Protein 1O98 (pdb70)

B-factor: mean 15.1, std 7.68, range [4.5, 54.72]

Structure (mmCIF, N/CA/C/O backbone):
data_1O98
#
_entry.id   1O98
#
_cell.length_a   58.515
_cell.length_b   205.787
_cell.length_c   125.018
_cell.angle_alpha   90.00
_cell.angle_beta   90.00
_cell.angle_gamma   90.00
#
_symmetry.space_group_name_H-M   'C 2 2 21'
#
loop_
_entity.id
_entity.type
_entity.pdbx_description
1 polymer '2,3-BISPHOSPHOGLYCERATE-INDEPENDENT PHOSPHOGLYCERATE MUTASE'
2 non-polymer 'MANGANESE (II) ION'
3 non-polymer '2-PHOSPHOGLYCERIC ACID'
4 non-polymer 'SULFATE ION'
5 water water
#
loop_
_atom_site.group_PDB
_atom_site.id
_atom_site.type_symbol
_atom_site.label_atom_id
_atom_site.label_alt_id
_atom_site.label_comp_id
_atom_site.label_asym_id
_atom_site.label_entity_id
_atom_site.label_seq_id
_atom_site.pdbx_PDB_ins_code
_atom_site.Cartn_x
_atom_site.Cartn_y
_atom_site.Cartn_z
_atom_site.occupancy
_atom_site.B_iso_or_equiv
_atom_site.auth_seq_id
_atom_site.auth_comp_id
_atom_site.auth_asym_id
_atom_site.auth_atom_id
_atom_site.pdbx_PDB_model_num
ATOM 1 N N . SER A 1 2 ? 23.410 41.993 -4.515 1.00 38.10 2 SER A N 1
ATOM 2 C CA . SER A 1 2 ? 22.013 42.500 -4.617 1.00 38.19 2 SER A CA 1
ATOM 3 C C . SER A 1 2 ? 21.977 43.853 -5.325 1.00 37.17 2 SER A C 1
ATOM 4 O O . SER A 1 2 ? 22.612 44.039 -6.364 1.00 37.91 2 SER A O 1
ATOM 7 N N . LYS A 1 3 ? 21.240 44.798 -4.751 1.00 36.01 3 LYS A N 1
ATOM 8 C CA . LYS A 1 3 ? 21.109 46.130 -5.329 1.00 33.75 3 LYS A CA 1
ATOM 9 C C . LYS A 1 3 ? 22.363 46.985 -5.172 1.00 32.71 3 LYS A C 1
ATOM 10 O O . LYS A 1 3 ? 23.100 46.862 -4.192 1.00 34.16 3 LYS A O 1
ATOM 16 N N . LYS A 1 4 ? 22.594 47.846 -6.158 1.00 28.77 4 LYS A N 1
ATOM 17 C CA . LYS A 1 4 ? 23.724 48.771 -6.155 1.00 24.80 4 LYS A CA 1
ATOM 18 C C . LYS A 1 4 ? 23.037 50.122 -6.007 1.00 19.87 4 LYS A C 1
ATOM 19 O O . LYS A 1 4 ? 22.773 50.810 -6.992 1.00 22.11 4 LYS A O 1
ATOM 25 N N . PRO A 1 5 ? 22.740 50.516 -4.762 1.00 18.18 5 PRO A N 1
ATOM 26 C CA . PRO A 1 5 ? 22.063 51.779 -4.470 1.00 16.13 5 PRO A CA 1
ATOM 27 C C . PRO A 1 5 ? 22.759 53.069 -4.867 1.00 14.71 5 PRO A C 1
ATOM 28 O O . PRO A 1 5 ? 23.986 53.170 -4.857 1.00 14.14 5 PRO A O 1
ATOM 32 N N . VAL A 1 6 ? 21.947 54.052 -5.238 1.00 12.71 6 VAL A N 1
ATOM 33 C CA . VAL A 1 6 ? 22.445 55.374 -5.568 1.00 12.75 6 VAL A CA 1
ATOM 34 C C . VAL A 1 6 ? 21.909 56.201 -4.410 1.00 11.85 6 VAL A C 1
ATOM 35 O O . VAL A 1 6 ? 20.697 56.255 -4.181 1.00 12.44 6 VAL A O 1
ATOM 39 N N . ALA A 1 7 ? 22.816 56.812 -3.660 1.00 11.86 7 ALA A N 1
ATOM 40 C CA . ALA A 1 7 ? 22.431 57.601 -2.504 1.00 11.10 7 ALA A CA 1
ATOM 41 C C . ALA A 1 7 ? 22.718 59.074 -2.691 1.00 11.97 7 ALA A C 1
ATOM 42 O O . ALA A 1 7 ? 23.843 59.461 -3.012 1.00 13.34 7 ALA A O 1
ATOM 44 N N . LEU A 1 8 ? 21.684 59.887 -2.503 1.00 10.86 8 LEU A N 1
ATOM 45 C CA . LEU A 1 8 ? 21.803 61.333 -2.593 1.00 10.06 8 LEU A CA 1
ATOM 46 C C . LEU A 1 8 ? 21.980 61.763 -1.137 1.00 9.48 8 LEU A C 1
ATOM 47 O O . LEU A 1 8 ? 21.093 61.554 -0.303 1.00 9.94 8 LEU A O 1
ATOM 52 N N . ILE A 1 9 ? 23.139 62.339 -0.834 1.00 8.89 9 ILE A N 1
ATOM 53 C CA . ILE A 1 9 ? 23.469 62.761 0.523 1.00 8.80 9 ILE A CA 1
ATOM 54 C C . ILE A 1 9 ? 23.582 64.273 0.608 1.00 8.97 9 ILE A C 1
ATOM 55 O O . ILE A 1 9 ? 24.461 64.878 -0.007 1.00 10.53 9 ILE A O 1
ATOM 60 N N . ILE A 1 10 ? 22.687 64.871 1.386 1.00 8.35 10 ILE A N 1
ATOM 61 C CA . ILE A 1 10 ? 22.639 66.312 1.554 1.00 7.99 10 ILE A CA 1
ATOM 62 C C . ILE A 1 10 ? 23.236 66.748 2.883 1.00 8.25 10 ILE A C 1
ATOM 63 O O . ILE A 1 10 ? 22.730 66.396 3.950 1.00 8.74 10 ILE A O 1
ATOM 68 N N . LEU A 1 11 ? 24.333 67.497 2.807 1.00 7.51 11 LEU A N 1
ATOM 69 C CA . LEU A 1 11 ? 24.997 68.026 3.994 1.00 8.54 11 LEU A CA 1
ATOM 70 C C . LEU A 1 11 ? 24.347 69.392 4.148 1.00 8.01 11 LEU A C 1
ATOM 71 O O . LEU A 1 11 ? 24.748 70.365 3.512 1.00 8.99 11 LEU A O 1
ATOM 76 N N . ASP A 1 12 ? 23.321 69.453 4.985 1.00 8.41 12 ASP A N 1
ATOM 77 C CA . ASP A 1 12 ? 22.585 70.691 5.144 1.00 7.93 12 ASP A CA 1
ATOM 78 C C . ASP A 1 12 ? 23.407 71.872 5.640 1.00 7.12 12 ASP A C 1
ATOM 79 O O . ASP A 1 12 ? 24.069 71.787 6.674 1.00 7.35 12 ASP A O 1
ATOM 84 N N . GLY A 1 13 ? 23.358 72.968 4.883 1.00 8.51 13 GLY A N 1
ATOM 85 C CA . GLY A 1 13 ? 24.068 74.183 5.256 1.00 8.08 13 GLY A CA 1
ATOM 86 C C . GLY A 1 13 ? 25.575 74.134 5.104 1.00 8.85 13 GLY A C 1
ATOM 87 O O . GLY A 1 13 ? 26.291 74.870 5.780 1.00 10.62 13 GLY A O 1
ATOM 88 N N . PHE A 1 14 ? 26.047 73.285 4.197 1.00 8.87 14 PHE A N 1
ATOM 89 C CA . PHE A 1 14 ? 27.473 73.090 3.939 1.00 9.12 14 PHE A CA 1
ATOM 90 C C . PHE A 1 14 ? 27.810 73.658 2.555 1.00 10.07 14 PHE A C 1
ATOM 91 O O . PHE A 1 14 ? 27.459 73.064 1.537 1.00 11.72 14 PHE A O 1
ATOM 99 N N . ALA A 1 15 ? 28.475 74.812 2.517 1.00 9.60 15 ALA A N 1
ATOM 100 C CA . ALA A 1 15 ? 28.839 75.432 1.243 1.00 8.89 15 ALA A CA 1
ATOM 101 C C . ALA A 1 15 ? 30.338 75.726 1.166 1.00 9.64 15 ALA A C 1
ATOM 102 O O . ALA A 1 15 ? 31.039 75.676 2.175 1.00 10.14 15 ALA A O 1
ATOM 104 N N A LEU A 1 16 ? 30.818 76.027 -0.039 0.50 11.69 16 LEU A N 1
ATOM 105 N N B LEU A 1 16 ? 30.811 76.041 -0.036 0.50 10.82 16 LEU A N 1
ATOM 106 C CA A LEU A 1 16 ? 32.232 76.324 -0.259 0.50 12.25 16 LEU A CA 1
ATOM 107 C CA B LEU A 1 16 ? 32.224 76.327 -0.259 0.50 10.74 16 LEU A CA 1
ATOM 108 C C A LEU A 1 16 ? 32.509 77.821 -0.291 0.50 11.64 16 LEU A C 1
ATOM 109 C C B LEU A 1 16 ? 32.509 77.823 -0.292 0.50 10.86 16 LEU A C 1
ATOM 110 O O A LEU A 1 16 ? 31.937 78.555 -1.096 0.50 12.66 16 LEU A O 1
ATOM 111 O O B LEU A 1 16 ? 31.942 78.557 -1.101 0.50 12.18 16 LEU A O 1
ATOM 120 N N . ARG A 1 17 ? 33.405 78.259 0.588 1.00 11.64 17 ARG A N 1
ATOM 121 C CA . ARG A 1 17 ? 33.774 79.665 0.704 1.00 12.28 17 ARG A CA 1
ATOM 122 C C . ARG A 1 17 ? 35.295 79.770 0.869 1.00 11.90 17 ARG A C 1
ATOM 123 O O . ARG A 1 17 ? 35.868 79.132 1.747 1.00 12.89 17 ARG A O 1
ATOM 131 N N . ASP A 1 18 ? 35.943 80.577 0.031 1.00 15.01 18 ASP A N 1
ATOM 132 C CA . ASP A 1 18 ? 37.395 80.729 0.108 1.00 15.15 18 ASP A CA 1
ATOM 133 C C . ASP A 1 18 ? 37.866 81.344 1.423 1.00 14.76 18 ASP A C 1
ATOM 134 O O . ASP A 1 18 ? 38.853 80.892 2.005 1.00 15.58 18 ASP A O 1
ATOM 139 N N . GLU A 1 19 ? 37.168 82.377 1.887 1.00 14.04 19 GLU A N 1
ATOM 140 C CA . GLU A 1 19 ? 37.524 83.025 3.147 1.00 14.23 19 GLU A CA 1
ATOM 141 C C . GLU A 1 19 ? 37.362 82.021 4.289 1.00 14.67 19 GLU A C 1
ATOM 142 O O . GLU A 1 19 ? 36.320 81.374 4.406 1.00 13.52 19 GLU A O 1
ATOM 148 N N . THR A 1 20 ? 38.387 81.889 5.127 1.00 12.91 20 THR A N 1
ATOM 149 C CA . THR A 1 20 ? 38.336 80.939 6.235 1.00 12.50 20 THR A CA 1
ATOM 150 C C . THR A 1 20 ? 37.912 81.527 7.579 1.00 12.43 20 THR A C 1
ATOM 151 O O . THR A 1 20 ? 37.621 80.782 8.515 1.00 11.64 20 THR A O 1
ATOM 155 N N . TYR A 1 21 ? 37.879 82.852 7.688 1.00 10.76 21 TYR A N 1
ATOM 156 C CA . TYR A 1 21 ? 37.480 83.469 8.948 1.00 11.16 21 TYR A CA 1
ATOM 157 C C . TYR A 1 21 ? 36.018 83.147 9.243 1.00 11.57 21 TYR A C 1
ATOM 158 O O . TYR A 1 21 ? 35.137 83.428 8.429 1.00 12.17 21 TYR A O 1
ATOM 167 N N . GLY A 1 22 ? 35.776 82.553 10.408 1.00 10.31 22 GLY A N 1
ATOM 168 C CA . GLY A 1 22 ? 34.422 82.188 10.794 1.00 11.24 22 GLY A CA 1
ATOM 169 C C . GLY A 1 22 ? 33.838 81.087 9.926 1.00 11.45 22 GLY A C 1
ATOM 170 O O . GLY A 1 22 ? 32.627 80.856 9.936 1.00 10.73 22 GLY A O 1
ATOM 171 N N . ASN A 1 23 ? 34.701 80.397 9.185 1.00 11.04 23 ASN A N 1
ATOM 172 C CA . ASN A 1 23 ? 34.277 79.322 8.289 1.00 9.93 23 ASN A CA 1
ATOM 173 C C . ASN A 1 23 ? 34.472 77.954 8.946 1.00 10.38 23 ASN A C 1
ATOM 174 O O . ASN A 1 23 ? 35.568 77.388 8.912 1.00 10.17 23 ASN A O 1
ATOM 179 N N . ALA A 1 24 ? 33.406 77.422 9.537 1.00 8.71 24 ALA A N 1
ATOM 180 C CA . ALA A 1 24 ? 33.473 76.127 10.207 1.00 9.44 24 ALA A CA 1
ATOM 181 C C . ALA A 1 24 ? 33.705 74.981 9.229 1.00 9.81 24 ALA A C 1
ATOM 182 O O . ALA A 1 24 ? 34.292 73.963 9.591 1.00 10.73 24 ALA A O 1
ATOM 184 N N . VAL A 1 25 ? 33.238 75.139 7.995 1.00 9.73 25 VAL A N 1
ATOM 185 C CA . VAL A 1 25 ? 33.424 74.104 6.983 1.00 10.09 25 VAL A CA 1
ATOM 186 C C . VAL A 1 25 ? 34.908 73.955 6.667 1.00 12.43 25 VAL A C 1
ATOM 187 O O . VAL A 1 25 ? 35.451 72.849 6.681 1.00 12.64 25 VAL A O 1
ATOM 191 N N . ALA A 1 26 ? 35.563 75.080 6.400 1.00 10.72 26 ALA A N 1
ATOM 192 C CA . ALA A 1 26 ? 36.983 75.080 6.068 1.00 10.83 26 ALA A CA 1
ATOM 193 C C . ALA A 1 26 ? 37.881 74.677 7.234 1.00 13.29 26 ALA A C 1
ATOM 194 O O . ALA A 1 26 ? 38.853 73.943 7.050 1.00 14.26 26 ALA A O 1
ATOM 196 N N . GLN A 1 27 ? 37.553 75.146 8.433 1.00 12.03 27 GLN A N 1
ATOM 197 C CA . GLN A 1 27 ? 38.362 74.857 9.611 1.00 13.22 27 GLN A CA 1
ATOM 198 C C . GLN A 1 27 ? 38.211 73.451 10.181 1.00 13.10 27 GLN A C 1
ATOM 199 O O . GLN A 1 27 ? 39.097 72.955 10.875 1.00 14.27 27 GLN A O 1
ATOM 205 N N . ALA A 1 28 ? 37.094 72.801 9.887 1.00 11.96 28 ALA A N 1
ATOM 206 C CA . ALA A 1 28 ? 36.870 71.457 10.392 1.00 12.17 28 ALA A CA 1
ATOM 207 C C . ALA A 1 28 ? 37.766 70.432 9.707 1.00 12.86 28 ALA A C 1
ATOM 208 O O . ALA A 1 28 ? 38.112 70.573 8.534 1.00 12.47 28 ALA A O 1
ATOM 210 N N A ASN A 1 29 ? 38.151 69.405 10.456 0.50 13.39 29 ASN A N 1
ATOM 211 N N B ASN A 1 29 ? 38.147 69.403 10.455 0.50 13.44 29 ASN A N 1
ATOM 212 C CA A ASN A 1 29 ? 38.971 68.331 9.914 0.50 14.35 29 ASN A CA 1
ATOM 213 C CA B ASN A 1 29 ? 38.969 68.336 9.911 0.50 14.64 29 ASN A CA 1
ATOM 214 C C A ASN A 1 29 ? 37.988 67.387 9.226 0.50 13.47 29 ASN A C 1
ATOM 215 C C B ASN A 1 29 ? 37.989 67.388 9.227 0.50 13.58 29 ASN A C 1
ATOM 216 O O A ASN A 1 29 ? 37.198 66.718 9.890 0.50 14.53 29 ASN A O 1
ATOM 217 O O B ASN A 1 29 ? 37.204 66.715 9.894 0.50 14.84 29 ASN A O 1
ATOM 226 N N . LYS A 1 30 ? 38.028 67.355 7.898 1.00 11.91 30 LYS A N 1
ATOM 227 C CA . LYS A 1 30 ? 37.116 66.513 7.118 1.00 13.56 30 LYS A CA 1
ATOM 228 C C . LYS A 1 30 ? 37.855 65.523 6.225 1.00 12.22 30 LYS A C 1
ATOM 229 O O . LYS A 1 30 ? 37.784 65.610 4.999 1.00 13.84 30 LYS A O 1
ATOM 235 N N . PRO A 1 31 ? 38.556 64.556 6.829 1.00 13.28 31 PRO A N 1
ATOM 236 C CA . PRO A 1 31 ? 39.303 63.563 6.053 1.00 13.92 31 PRO A CA 1
ATOM 237 C C . PRO A 1 31 ? 38.483 62.786 5.026 1.00 13.41 31 PRO A C 1
ATOM 238 O O . PRO A 1 31 ? 38.960 62.517 3.925 1.00 15.00 31 PRO A O 1
ATOM 242 N N . ASN A 1 32 ? 37.250 62.437 5.374 1.00 12.81 32 ASN A N 1
ATOM 243 C CA . ASN A 1 32 ? 36.407 61.682 4.454 1.00 13.68 32 ASN A CA 1
ATOM 244 C C . ASN A 1 32 ? 35.941 62.537 3.282 1.00 12.82 32 ASN A C 1
ATOM 245 O O . ASN A 1 32 ? 36.122 62.165 2.124 1.00 13.67 32 ASN A O 1
ATOM 250 N N . PHE A 1 33 ? 35.344 63.686 3.575 1.00 12.21 33 PHE A N 1
ATOM 251 C CA . PHE A 1 33 ? 34.891 64.570 2.512 1.00 11.94 33 PHE A CA 1
ATOM 252 C C . PHE A 1 33 ? 36.071 64.935 1.611 1.00 11.83 33 PHE A C 1
ATOM 253 O O . PHE A 1 33 ? 35.957 64.929 0.386 1.00 12.46 33 PHE A O 1
ATOM 261 N N . ASP A 1 34 ? 37.207 65.256 2.224 1.00 13.37 34 ASP A N 1
ATOM 262 C CA . ASP A 1 34 ? 38.387 65.643 1.459 1.00 13.96 34 ASP A CA 1
ATOM 263 C C . ASP A 1 34 ? 38.885 64.566 0.504 1.00 14.48 34 ASP A C 1
ATOM 264 O O . ASP A 1 34 ? 39.230 64.861 -0.639 1.00 15.59 34 ASP A O 1
ATOM 269 N N A ARG A 1 35 ? 38.925 63.321 0.963 0.50 15.55 35 ARG A N 1
ATOM 270 N N B ARG A 1 35 ? 38.917 63.320 0.964 0.50 15.56 35 ARG A N 1
ATOM 271 C CA A ARG A 1 35 ? 39.398 62.248 0.101 0.50 16.30 35 ARG A CA 1
ATOM 272 C CA B ARG A 1 35 ? 39.395 62.240 0.114 0.50 16.74 35 ARG A CA 1
ATOM 273 C C A ARG A 1 35 ? 38.423 61.973 -1.041 0.50 15.57 35 ARG A C 1
ATOM 274 C C B ARG A 1 35 ? 38.425 61.948 -1.030 0.50 16.37 35 ARG A C 1
ATOM 275 O O A ARG A 1 35 ? 38.841 61.700 -2.165 0.50 15.11 35 ARG A O 1
ATOM 276 O O B ARG A 1 35 ? 38.849 61.632 -2.141 0.50 18.07 35 ARG A O 1
ATOM 291 N N . TYR A 1 36 ? 37.125 62.056 -0.766 1.00 15.43 36 TYR A N 1
ATOM 292 C CA . TYR A 1 36 ? 36.134 61.811 -1.812 1.00 14.12 36 TYR A CA 1
ATOM 293 C C . TYR A 1 36 ? 36.242 62.911 -2.862 1.00 14.08 36 TYR A C 1
ATOM 294 O O . TYR A 1 36 ? 36.132 62.661 -4.063 1.00 13.89 36 TYR A O 1
ATOM 303 N N . TRP A 1 37 ? 36.465 64.137 -2.399 1.00 12.89 37 TRP A N 1
ATOM 304 C CA . TRP A 1 37 ? 36.597 65.283 -3.288 1.00 13.86 37 TRP A CA 1
ATOM 305 C C . TRP A 1 37 ? 37.832 65.147 -4.178 1.00 15.53 37 TRP A C 1
ATOM 306 O O . TRP A 1 37 ? 37.788 65.453 -5.369 1.00 15.60 37 TRP A O 1
ATOM 317 N N . ASN A 1 38 ? 38.930 64.679 -3.596 1.00 16.19 38 ASN A N 1
ATOM 318 C CA . ASN A 1 38 ? 40.171 64.530 -4.346 1.00 18.87 38 ASN A CA 1
ATOM 319 C C . ASN A 1 38 ? 40.205 63.315 -5.264 1.00 19.98 38 ASN A C 1
ATOM 3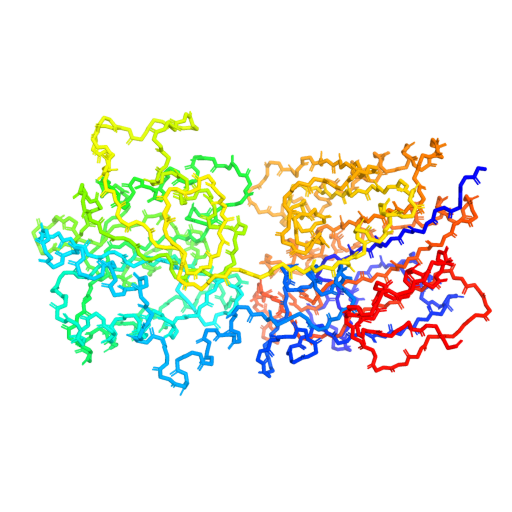20 O O . ASN A 1 38 ? 40.820 63.355 -6.329 1.00 21.06 38 ASN A O 1
ATOM 325 N N . GLU A 1 39 ? 39.538 62.240 -4.859 1.00 18.91 39 GLU A N 1
ATOM 326 C CA . GLU A 1 39 ? 39.544 61.012 -5.641 1.00 20.62 39 GLU A CA 1
ATOM 327 C C . GLU A 1 39 ? 38.411 60.829 -6.646 1.00 20.55 39 GLU A C 1
ATOM 328 O O . GLU A 1 39 ? 38.547 60.052 -7.591 1.00 21.27 39 GLU A O 1
ATOM 334 N N . TYR A 1 40 ? 37.305 61.542 -6.457 1.00 18.84 40 TYR A N 1
ATOM 335 C CA . TYR A 1 40 ? 36.161 61.418 -7.360 1.00 16.64 40 TYR A CA 1
ATOM 336 C C . TYR A 1 40 ? 35.795 62.709 -8.082 1.00 15.64 40 TYR A C 1
ATOM 337 O O . TYR A 1 40 ? 36.155 63.803 -7.644 1.00 15.97 40 TYR A O 1
ATOM 346 N N . PRO A 1 41 ? 35.073 62.592 -9.211 1.00 14.66 41 PRO A N 1
ATOM 347 C CA . PRO A 1 41 ? 34.649 63.751 -10.002 1.00 15.50 41 PRO A CA 1
ATOM 348 C C . PRO A 1 41 ? 33.823 64.695 -9.137 1.00 15.31 41 PRO A C 1
ATOM 349 O O . PRO A 1 41 ? 32.967 64.253 -8.368 1.00 15.22 41 PRO A O 1
ATOM 353 N N . HIS A 1 42 ? 34.075 65.991 -9.267 1.00 15.43 42 HIS A N 1
ATOM 354 C CA . HIS A 1 42 ? 33.348 66.969 -8.473 1.00 14.75 42 HIS A CA 1
ATOM 355 C C . HIS A 1 42 ? 33.134 68.275 -9.215 1.00 16.47 42 HIS A C 1
ATOM 356 O O . HIS A 1 42 ? 33.689 68.494 -10.292 1.00 15.52 42 HIS A O 1
ATOM 363 N N . THR A 1 43 ? 32.314 69.137 -8.622 1.00 13.03 43 THR A N 1
ATOM 364 C CA . THR A 1 43 ? 32.018 70.452 -9.170 1.00 13.82 43 THR A CA 1
ATOM 365 C C . THR A 1 43 ? 31.245 71.201 -8.092 1.00 12.60 43 THR A C 1
ATOM 366 O O . THR A 1 43 ? 31.171 70.742 -6.952 1.00 11.65 43 THR A O 1
ATOM 370 N N . THR A 1 44 ? 30.704 72.362 -8.438 1.00 13.12 44 THR A N 1
ATOM 371 C CA . THR A 1 44 ? 29.915 73.140 -7.488 1.00 13.93 44 THR A CA 1
ATOM 372 C C . THR A 1 44 ? 28.639 73.578 -8.186 1.00 13.59 44 THR A C 1
ATOM 373 O O . THR A 1 44 ? 28.590 73.662 -9.414 1.00 13.78 44 THR A O 1
ATOM 377 N N . LEU A 1 45 ? 27.604 73.857 -7.403 1.00 11.62 45 LEU A N 1
ATOM 378 C CA . LEU A 1 45 ? 26.327 74.274 -7.961 1.00 10.85 45 LEU A CA 1
ATOM 379 C C . LEU A 1 45 ? 25.841 75.566 -7.338 1.00 11.16 45 LEU A C 1
ATOM 380 O O . LEU A 1 45 ? 26.135 75.858 -6.177 1.00 12.15 45 LEU A O 1
ATOM 385 N N . LYS A 1 46 ? 25.093 76.337 -8.118 1.00 11.92 46 LYS A N 1
ATOM 386 C CA . LYS A 1 46 ? 24.509 77.572 -7.620 1.00 13.15 46 LYS A CA 1
ATOM 387 C C . LYS A 1 46 ? 23.259 77.147 -6.854 1.00 12.71 46 LYS A C 1
ATOM 388 O O . LYS A 1 46 ? 22.480 76.324 -7.337 1.00 13.09 46 LYS A O 1
ATOM 394 N N . ALA A 1 47 ? 23.073 77.700 -5.661 1.00 12.44 47 ALA A N 1
ATOM 395 C CA . ALA A 1 47 ? 21.926 77.351 -4.832 1.00 11.61 47 ALA A CA 1
ATOM 396 C C . ALA A 1 47 ? 21.185 78.582 -4.325 1.00 12.02 47 ALA A C 1
ATOM 397 O O . ALA A 1 47 ? 20.429 78.501 -3.355 1.00 12.88 47 ALA A O 1
ATOM 399 N N A CYS A 1 48 ? 21.408 79.719 -4.978 0.50 10.93 48 CYS A N 1
ATOM 400 N N B CYS A 1 48 ? 21.388 79.713 -4.993 0.50 12.35 48 CYS A N 1
ATOM 401 C CA A CYS A 1 48 ? 20.771 80.972 -4.582 0.50 10.94 48 CYS A CA 1
ATOM 402 C CA B CYS A 1 48 ? 20.740 80.955 -4.591 0.50 13.79 48 CYS A CA 1
ATOM 403 C C A CYS A 1 48 ? 20.207 81.727 -5.781 0.50 10.87 48 CYS A C 1
ATOM 404 C C B CYS A 1 48 ? 20.147 81.689 -5.785 0.50 12.51 48 CYS A C 1
ATOM 405 O O A CYS A 1 48 ? 20.458 81.368 -6.932 0.50 9.87 48 CYS A O 1
ATOM 406 O O B CYS A 1 48 ? 20.316 81.278 -6.933 0.50 12.42 48 CYS A O 1
ATOM 411 N N . GLY A 1 49 ? 19.445 82.779 -5.495 1.00 10.87 49 GLY A N 1
ATOM 412 C CA . GLY A 1 49 ? 18.864 83.598 -6.543 1.00 10.69 49 GLY A CA 1
ATOM 413 C C . GLY A 1 49 ? 18.034 82.940 -7.621 1.00 11.62 49 GLY A C 1
ATOM 414 O O . GLY A 1 49 ? 17.331 81.963 -7.381 1.00 9.88 49 GLY A O 1
ATOM 415 N N . GLU A 1 50 ? 18.118 83.492 -8.827 1.00 12.28 50 GLU A N 1
ATOM 416 C CA . GLU A 1 50 ? 17.339 82.981 -9.945 1.00 12.70 50 GLU A CA 1
ATOM 417 C C . GLU A 1 50 ? 17.605 81.514 -10.257 1.00 11.91 50 GLU A C 1
ATOM 418 O O . GLU A 1 50 ? 16.731 80.827 -10.784 1.00 13.66 50 GLU A O 1
ATOM 424 N N . ALA A 1 51 ? 18.798 81.031 -9.920 1.00 11.42 51 ALA A N 1
ATOM 425 C CA . ALA A 1 51 ? 19.158 79.639 -10.179 1.00 12.48 51 ALA A CA 1
ATOM 426 C C . ALA A 1 51 ? 18.230 78.661 -9.461 1.00 12.34 51 ALA A C 1
ATOM 427 O O . ALA A 1 51 ? 18.110 77.504 -9.863 1.00 11.97 51 ALA A O 1
ATOM 429 N N . VAL A 1 52 ? 17.579 79.127 -8.399 1.00 9.54 52 VAL A N 1
ATOM 430 C CA . VAL A 1 52 ? 16.663 78.280 -7.644 1.00 8.85 52 VAL A CA 1
ATOM 431 C C . VAL A 1 52 ? 15.257 78.872 -7.527 1.00 8.72 52 VAL A C 1
ATOM 432 O O . VAL A 1 52 ? 14.489 78.505 -6.639 1.00 8.81 52 VAL A O 1
ATOM 436 N N . GLY A 1 53 ? 14.928 79.791 -8.432 1.00 8.53 53 GLY A N 1
ATOM 437 C CA . GLY A 1 53 ? 13.600 80.381 -8.447 1.00 8.61 53 GLY A CA 1
ATOM 438 C C . GLY A 1 53 ? 13.350 81.531 -7.495 1.00 8.28 53 GLY A C 1
ATOM 439 O O . GLY A 1 53 ? 12.200 81.899 -7.270 1.00 9.07 53 GLY A O 1
ATOM 440 N N . LEU A 1 54 ? 14.421 82.093 -6.946 1.00 7.70 54 LEU A N 1
ATOM 441 C CA . LEU A 1 54 ? 14.342 83.207 -6.003 1.00 9.13 54 LEU A CA 1
ATOM 442 C C . LEU A 1 54 ? 14.735 84.533 -6.647 1.00 9.52 54 LEU A C 1
ATOM 443 O O . LEU A 1 54 ? 15.252 84.564 -7.766 1.00 10.78 54 LEU A O 1
ATOM 448 N N . PRO A 1 55 ? 14.487 85.652 -5.946 1.00 9.36 55 PRO A N 1
ATOM 449 C CA . PRO A 1 55 ? 14.858 86.952 -6.512 1.00 10.07 55 PRO A CA 1
ATOM 450 C C . PRO A 1 55 ? 16.378 87.037 -6.576 1.00 11.80 55 PRO A C 1
ATOM 451 O O . PRO A 1 55 ? 17.080 86.336 -5.843 1.00 10.65 55 PRO A O 1
ATOM 455 N N . GLU A 1 56 ? 16.889 87.897 -7.448 1.00 13.21 56 GLU A N 1
ATOM 456 C CA . GLU A 1 56 ? 18.330 88.072 -7.571 1.00 15.58 56 GLU A CA 1
ATOM 457 C C . GLU A 1 56 ? 18.920 88.410 -6.199 1.00 13.99 56 GLU A C 1
ATOM 458 O O . GLU A 1 56 ? 18.367 89.231 -5.466 1.00 15.14 56 GLU A O 1
ATOM 464 N N . GLY A 1 57 ? 20.026 87.756 -5.853 1.00 13.99 57 GLY A N 1
ATOM 465 C CA . GLY A 1 57 ? 20.693 88.019 -4.588 1.00 14.82 57 GLY A CA 1
ATOM 466 C C . GLY A 1 57 ? 20.170 87.334 -3.337 1.00 14.83 57 GLY A C 1
ATOM 467 O O . GLY A 1 57 ? 20.842 87.344 -2.305 1.00 15.13 57 GLY A O 1
ATOM 468 N N . GLN A 1 58 ? 18.987 86.734 -3.413 1.00 12.21 58 GLN A N 1
ATOM 469 C CA . GLN A 1 58 ? 18.397 86.071 -2.251 1.00 10.50 58 GLN A CA 1
ATOM 470 C C . GLN A 1 58 ? 19.044 84.726 -1.927 1.00 10.10 58 GLN A C 1
ATOM 471 O O . GLN A 1 58 ? 19.165 83.856 -2.792 1.00 9.83 58 GLN A O 1
ATOM 477 N N . MET A 1 59 ? 19.455 84.564 -0.673 1.00 8.30 59 MET A N 1
ATOM 478 C CA . MET A 1 59 ? 20.079 83.324 -0.220 1.00 8.77 59 MET A CA 1
ATOM 479 C C . MET A 1 59 ? 19.067 82.187 -0.254 1.00 9.68 59 MET A C 1
ATOM 480 O O . MET A 1 59 ? 17.860 82.412 -0.146 1.00 9.98 59 MET A O 1
ATOM 485 N N . GLY A 1 60 ? 19.569 80.967 -0.402 1.00 9.11 60 GLY A N 1
ATOM 486 C CA . GLY A 1 60 ? 18.694 79.811 -0.430 1.00 9.50 60 GLY A CA 1
ATOM 487 C C . GLY A 1 60 ? 18.378 79.337 0.976 1.00 8.88 60 GLY A C 1
ATOM 488 O O . GLY A 1 60 ? 18.746 79.982 1.962 1.00 8.25 60 GLY A O 1
ATOM 489 N N . ASN A 1 61 ? 17.688 78.206 1.068 1.00 7.35 61 ASN A N 1
ATOM 490 C CA . ASN A 1 61 ? 17.314 77.635 2.354 1.00 6.66 61 ASN A CA 1
ATOM 491 C C . ASN A 1 61 ? 16.863 76.192 2.139 1.00 7.19 61 ASN A C 1
ATOM 492 O O . ASN A 1 61 ? 16.849 75.710 1.003 1.00 9.61 61 ASN A O 1
ATOM 497 N N . SER A 1 62 ? 16.505 75.501 3.217 1.00 7.29 62 SER A N 1
ATOM 498 C CA . SER A 1 62 ? 16.102 74.101 3.108 1.00 7.54 62 SER A CA 1
ATOM 499 C C . SER A 1 62 ? 14.848 73.851 2.278 1.00 8.50 62 SER A C 1
ATOM 500 O O . SER A 1 62 ? 14.766 72.840 1.579 1.00 7.94 62 SER A O 1
ATOM 503 N N . GLU A 1 63 ? 13.863 74.743 2.354 1.00 8.38 63 GLU A N 1
ATOM 504 C CA . GLU A 1 63 ? 12.658 74.560 1.551 1.00 8.72 63 GLU A CA 1
ATOM 505 C C . GLU A 1 63 ? 13.004 74.706 0.073 1.00 8.63 63 GLU A C 1
ATOM 506 O O . GLU A 1 63 ? 12.756 73.807 -0.737 1.00 8.16 63 GLU A O 1
ATOM 512 N N . VAL A 1 64 ? 13.574 75.856 -0.271 1.00 7.87 64 VAL A N 1
ATOM 513 C CA . VAL A 1 64 ? 13.950 76.151 -1.646 1.00 7.72 64 VAL A CA 1
ATOM 514 C C . VAL A 1 64 ? 14.910 75.095 -2.180 1.00 8.55 64 VAL A C 1
ATOM 515 O O . VAL A 1 64 ? 14.729 74.570 -3.281 1.00 8.98 64 VAL A O 1
ATOM 519 N N . GLY A 1 65 ? 15.921 74.778 -1.381 1.00 7.28 65 GLY A N 1
ATOM 520 C CA . GLY A 1 65 ? 16.908 73.796 -1.788 1.00 7.59 65 GLY A CA 1
ATOM 521 C C . GLY A 1 65 ? 16.362 72.404 -2.042 1.00 8.63 65 GLY A C 1
ATOM 522 O O . GLY A 1 65 ? 16.629 71.816 -3.091 1.00 8.50 65 GLY A O 1
ATOM 523 N N . HIS A 1 66 ? 15.604 71.857 -1.096 1.00 7.28 66 HIS A N 1
ATOM 524 C CA . HIS A 1 66 ? 15.078 70.515 -1.291 1.00 7.01 66 HIS A CA 1
ATOM 525 C C . HIS A 1 66 ? 14.036 70.451 -2.409 1.00 7.91 66 HIS A C 1
ATOM 526 O O . HIS A 1 66 ? 13.931 69.435 -3.100 1.00 8.54 66 HIS A O 1
ATOM 533 N N . LEU A 1 67 ? 13.280 71.529 -2.605 1.00 7.69 67 LEU A N 1
ATOM 534 C CA . LEU A 1 67 ? 12.297 71.557 -3.685 1.00 8.84 67 LEU A CA 1
ATOM 535 C C . LEU A 1 67 ? 13.019 71.463 -5.026 1.00 8.72 67 LEU A C 1
ATOM 536 O O . LEU A 1 67 ? 12.654 70.656 -5.882 1.00 9.54 67 LEU A O 1
ATOM 541 N N . ASN A 1 68 ? 14.046 72.291 -5.199 1.00 9.06 68 ASN A N 1
ATOM 542 C CA . ASN A 1 68 ? 14.816 72.314 -6.441 1.00 7.78 68 ASN A CA 1
ATOM 543 C C . ASN A 1 68 ? 15.574 71.015 -6.675 1.00 9.40 68 ASN A C 1
ATOM 544 O O . ASN A 1 68 ? 15.613 70.510 -7.797 1.00 11.90 68 ASN A O 1
ATOM 549 N N . ILE A 1 69 ? 16.175 70.475 -5.622 1.00 9.42 69 ILE A N 1
ATOM 550 C CA . ILE A 1 69 ? 16.920 69.227 -5.745 1.00 9.08 69 ILE A CA 1
ATOM 551 C C . ILE A 1 69 ? 16.001 68.088 -6.185 1.00 10.22 69 ILE A C 1
ATOM 552 O O . ILE A 1 69 ? 16.329 67.334 -7.102 1.00 10.23 69 ILE A O 1
ATOM 557 N N . GLY A 1 70 ? 14.843 67.970 -5.548 1.00 8.67 70 GLY A N 1
ATOM 558 C CA . GLY A 1 70 ? 13.937 66.898 -5.915 1.00 8.67 70 GLY A CA 1
ATOM 559 C C . GLY A 1 70 ? 13.238 67.083 -7.249 1.00 10.50 70 GLY A C 1
ATOM 560 O O . GLY A 1 70 ? 12.897 66.104 -7.915 1.00 11.12 70 GLY A O 1
ATOM 561 N N . ALA A 1 71 ? 13.046 68.331 -7.661 1.00 9.73 71 ALA A N 1
ATOM 562 C CA . ALA A 1 71 ? 12.330 68.624 -8.901 1.00 10.86 71 ALA A CA 1
ATOM 563 C C . ALA A 1 71 ? 13.093 68.484 -10.212 1.00 10.76 71 ALA A C 1
ATOM 564 O O . ALA A 1 71 ? 12.486 68.218 -11.250 1.00 10.89 71 ALA A O 1
ATOM 566 N N . GLY A 1 72 ? 14.407 68.670 -10.183 1.00 10.32 72 GLY A N 1
ATOM 567 C CA . GLY A 1 72 ? 15.176 68.561 -11.413 1.00 10.77 72 GLY A CA 1
ATOM 568 C C . GLY A 1 72 ? 14.830 69.664 -12.398 1.00 12.33 72 GLY A C 1
ATOM 569 O O . GLY A 1 72 ? 14.840 69.462 -13.616 1.00 12.58 72 GLY A O 1
ATOM 570 N N . ARG A 1 73 ? 14.518 70.842 -11.867 1.00 11.74 73 ARG A N 1
ATOM 571 C CA . ARG A 1 73 ? 14.167 71.999 -12.683 1.00 11.30 73 ARG A CA 1
ATOM 572 C C . ARG A 1 73 ? 14.222 73.208 -11.760 1.00 12.50 73 ARG A C 1
ATOM 573 O O . ARG A 1 73 ? 14.282 73.051 -10.540 1.00 11.84 73 ARG A O 1
ATOM 581 N N . ILE A 1 74 ? 14.215 74.408 -12.329 1.00 10.47 74 ILE A N 1
ATOM 582 C CA . ILE A 1 74 ? 14.216 75.606 -11.500 1.00 11.43 74 ILE A CA 1
ATOM 583 C C . ILE A 1 74 ? 12.781 75.756 -11.003 1.00 11.76 74 ILE A C 1
ATOM 584 O O . ILE A 1 74 ? 11.852 75.918 -11.795 1.00 12.54 74 ILE A O 1
ATOM 589 N N . VAL A 1 75 ? 12.603 75.672 -9.690 1.00 9.92 75 VAL A N 1
ATOM 590 C CA . VAL A 1 75 ? 11.281 75.784 -9.092 1.00 10.27 75 VAL A CA 1
ATOM 591 C C . VAL A 1 75 ? 11.003 77.225 -8.675 1.00 9.36 75 VAL A C 1
ATOM 592 O O . VAL A 1 75 ? 11.725 77.796 -7.857 1.00 11.36 75 VAL A O 1
ATOM 596 N N . TYR A 1 76 ? 9.958 77.801 -9.259 1.00 9.61 76 TYR A N 1
ATOM 597 C CA . TYR A 1 76 ? 9.545 79.175 -8.973 1.00 10.61 76 TYR A CA 1
ATOM 598 C C . TYR A 1 76 ? 9.119 79.238 -7.505 1.00 10.20 76 TYR A C 1
ATOM 599 O O . TYR A 1 76 ? 8.249 78.480 -7.077 1.00 11.18 76 TYR A O 1
ATOM 608 N N . GLN A 1 77 ? 9.726 80.146 -6.741 1.00 8.69 77 GLN A N 1
ATOM 609 C CA . GLN A 1 77 ? 9.442 80.267 -5.309 1.00 8.57 77 GLN A CA 1
ATOM 610 C C . GLN A 1 77 ? 8.401 81.312 -4.909 1.00 8.20 77 GLN A C 1
ATOM 611 O O . GLN A 1 77 ? 8.193 82.307 -5.603 1.00 8.63 77 GLN A O 1
ATOM 617 N N . SER A 1 78 ? 7.769 81.082 -3.761 1.00 7.86 78 SER A N 1
ATOM 618 C CA . SER A 1 78 ? 6.734 81.971 -3.245 1.00 7.61 78 SER A CA 1
ATOM 619 C C . SER A 1 78 ? 7.171 83.419 -3.060 1.00 7.36 78 SER A C 1
ATOM 620 O O . SER A 1 78 ? 6.412 84.335 -3.377 1.00 8.69 78 SER A O 1
ATOM 623 N N . LEU A 1 79 ? 8.376 83.633 -2.538 1.00 6.59 79 LEU A N 1
ATOM 624 C CA . LEU A 1 79 ? 8.856 85.000 -2.332 1.00 6.70 79 LEU A CA 1
ATOM 625 C C . LEU A 1 79 ? 8.821 85.771 -3.646 1.00 7.98 79 LEU A C 1
ATOM 626 O O . LEU A 1 79 ? 8.331 86.901 -3.707 1.00 7.69 79 LEU A O 1
ATOM 631 N N . THR A 1 80 ? 9.336 85.142 -4.697 1.00 7.95 80 THR A N 1
ATOM 632 C CA . THR A 1 80 ? 9.387 85.754 -6.020 1.00 8.27 80 THR A CA 1
ATOM 633 C C . THR A 1 80 ? 7.978 86.038 -6.537 1.00 8.58 80 THR A C 1
ATOM 634 O O . THR A 1 80 ? 7.678 87.140 -7.004 1.00 8.29 80 THR A O 1
ATOM 638 N N . ARG A 1 81 ? 7.119 85.032 -6.432 1.00 6.62 81 ARG A N 1
ATOM 639 C CA . ARG A 1 81 ? 5.737 85.112 -6.884 1.00 6.04 81 ARG A CA 1
ATOM 640 C C . ARG A 1 81 ? 4.966 86.256 -6.228 1.00 8.64 81 ARG A C 1
ATOM 641 O O . ARG A 1 81 ? 4.287 87.036 -6.902 1.00 8.17 81 ARG A O 1
ATOM 649 N N . ILE A 1 82 ? 5.069 86.349 -4.908 1.00 7.57 82 ILE A N 1
ATOM 650 C CA . ILE A 1 82 ? 4.364 87.383 -4.168 1.00 7.99 82 ILE A CA 1
ATOM 651 C C . ILE A 1 82 ? 4.969 88.762 -4.420 1.00 8.53 82 ILE A C 1
ATOM 652 O O . ILE A 1 82 ? 4.240 89.752 -4.504 1.00 9.44 82 ILE A O 1
ATOM 657 N N . ASN A 1 83 ? 6.292 88.832 -4.560 1.00 7.34 83 ASN A N 1
ATOM 658 C CA . ASN A 1 83 ? 6.937 90.113 -4.852 1.00 7.38 83 ASN A CA 1
ATOM 659 C C . ASN A 1 83 ? 6.397 90.619 -6.186 1.00 8.67 83 ASN A C 1
ATOM 660 O O . ASN A 1 83 ? 6.114 91.803 -6.338 1.00 8.24 83 ASN A O 1
ATOM 665 N N A ILE A 1 84 ? 6.263 89.715 -7.152 0.50 8.02 84 ILE A N 1
ATOM 666 N N B ILE A 1 84 ? 6.261 89.712 -7.149 0.50 8.43 84 ILE A N 1
ATOM 667 C CA A ILE A 1 84 ? 5.756 90.085 -8.469 0.50 8.97 84 ILE A CA 1
ATOM 668 C CA B ILE A 1 84 ? 5.753 90.076 -8.467 0.50 10.01 84 ILE A CA 1
ATOM 669 C C A ILE A 1 84 ? 4.297 90.535 -8.406 0.50 8.37 84 ILE A C 1
ATOM 670 C C B ILE A 1 84 ? 4.304 90.548 -8.389 0.50 9.02 84 ILE A C 1
ATOM 671 O O A ILE A 1 84 ? 3.899 91.460 -9.113 0.50 9.30 84 ILE A O 1
ATOM 672 O O B ILE A 1 84 ? 3.920 91.502 -9.065 0.50 9.62 84 ILE A O 1
ATOM 681 N N . ALA A 1 85 ? 3.503 89.886 -7.559 1.00 8.08 85 ALA A N 1
ATOM 682 C CA . ALA A 1 85 ? 2.100 90.260 -7.408 1.00 7.53 85 ALA A CA 1
ATOM 683 C C . ALA A 1 85 ? 2.012 91.706 -6.911 1.00 7.67 85 ALA A C 1
ATOM 684 O O . ALA A 1 85 ? 1.147 92.468 -7.338 1.00 8.13 85 ALA A O 1
ATOM 686 N N . ILE A 1 86 ? 2.912 92.083 -6.007 1.00 7.89 86 ILE A N 1
ATOM 687 C CA . ILE A 1 86 ? 2.922 93.447 -5.485 1.00 7.50 86 ILE A CA 1
ATOM 688 C C . ILE A 1 86 ? 3.396 94.400 -6.583 1.00 8.57 86 ILE A C 1
ATOM 689 O O . ILE A 1 86 ? 2.799 95.451 -6.812 1.00 8.61 86 ILE A O 1
ATOM 694 N N . ARG A 1 87 ? 4.461 94.010 -7.273 1.00 7.69 87 ARG A N 1
ATOM 695 C CA . ARG A 1 87 ? 5.025 94.822 -8.346 1.00 8.33 87 ARG A CA 1
ATOM 696 C C . ARG A 1 87 ? 4.020 95.095 -9.465 1.00 10.79 87 ARG A C 1
ATOM 697 O O . ARG A 1 87 ? 3.962 96.205 -10.004 1.00 11.76 87 ARG A O 1
ATOM 705 N N . GLU A 1 88 ? 3.224 94.084 -9.804 1.00 9.80 88 GLU A N 1
ATOM 706 C CA . GLU A 1 88 ? 2.249 94.187 -10.887 1.00 10.35 88 GLU A CA 1
ATOM 707 C C . GLU A 1 88 ? 0.850 94.660 -10.508 1.00 10.89 88 GLU A C 1
ATOM 708 O O . GLU A 1 88 ? -0.032 94.735 -11.366 1.00 13.14 88 GLU A O 1
ATOM 714 N N . GLY A 1 89 ? 0.640 94.974 -9.234 1.00 10.31 89 GLY A N 1
ATOM 715 C CA . GLY A 1 89 ? -0.663 95.446 -8.798 1.00 11.67 89 GLY A CA 1
ATOM 716 C C . GLY A 1 89 ? -1.744 94.387 -8.674 1.00 12.07 89 GLY A C 1
ATOM 717 O O . GLY A 1 89 ? -2.935 94.706 -8.738 1.00 12.89 89 GLY A O 1
ATOM 718 N N . GLU A 1 90 ? -1.343 93.132 -8.491 1.00 10.15 90 GLU A N 1
ATOM 719 C CA . GLU A 1 90 ? -2.301 92.038 -8.349 1.00 10.08 90 GLU A CA 1
ATOM 720 C C . GLU A 1 90 ? -2.530 91.676 -6.882 1.00 10.03 90 GLU A C 1
ATOM 721 O O . GLU A 1 90 ? -3.567 91.115 -6.521 1.00 10.35 90 GLU A O 1
ATOM 727 N N . PHE A 1 91 ? -1.557 92.001 -6.040 1.00 9.29 91 PHE A N 1
ATOM 728 C CA . PHE A 1 91 ? -1.645 91.708 -4.611 1.00 8.76 91 PHE A CA 1
ATOM 729 C C . PHE A 1 91 ? -2.929 92.275 -3.999 1.00 9.78 91 PHE A C 1
ATOM 730 O O . PHE A 1 91 ? -3.653 91.571 -3.295 1.00 10.24 91 PHE A O 1
ATOM 738 N N . ASP A 1 92 ? -3.223 93.540 -4.290 1.00 9.37 92 ASP A N 1
ATOM 739 C CA . ASP A 1 92 ? -4.418 94.195 -3.755 1.00 10.25 92 ASP A CA 1
ATOM 740 C C . ASP A 1 92 ? -5.738 93.676 -4.321 1.00 11.17 92 ASP A C 1
ATOM 741 O O . ASP A 1 92 ? -6.806 93.995 -3.798 1.00 12.80 92 ASP A O 1
ATOM 746 N N A ARG A 1 93 ? -5.662 92.890 -5.390 0.50 10.63 93 ARG A N 1
ATOM 747 N N B ARG A 1 93 ? -5.664 92.890 -5.390 0.50 10.49 93 ARG A N 1
ATOM 748 C CA A ARG A 1 93 ? -6.857 92.334 -6.013 0.50 12.07 93 ARG A CA 1
ATOM 749 C CA B ARG A 1 93 ? -6.863 92.337 -6.007 0.50 11.76 93 ARG A CA 1
ATOM 750 C C A ARG A 1 93 ? -7.095 90.897 -5.558 0.50 11.44 93 ARG A C 1
ATOM 751 C C B ARG A 1 93 ? -7.109 90.906 -5.539 0.50 11.25 93 ARG A C 1
ATOM 752 O O A ARG A 1 93 ? -8.047 90.250 -5.991 0.50 12.29 93 ARG A O 1
ATOM 753 O O B ARG A 1 93 ? -8.081 90.271 -5.945 0.50 11.86 93 ARG A O 1
ATOM 768 N N . ASN A 1 94 ? -6.229 90.403 -4.680 1.00 10.25 94 ASN A N 1
ATOM 769 C CA . ASN A 1 94 ? -6.354 89.041 -4.174 1.00 10.64 94 ASN A CA 1
ATOM 770 C C . ASN A 1 94 ? -7.720 88.821 -3.524 1.00 9.40 94 ASN A C 1
ATOM 771 O O . ASN A 1 94 ? -8.061 89.460 -2.528 1.00 10.31 94 ASN A O 1
ATOM 776 N N . GLU A 1 95 ? -8.494 87.900 -4.091 1.00 10.74 95 GLU A N 1
ATOM 777 C CA . GLU A 1 95 ? -9.833 87.624 -3.587 1.00 11.98 95 GLU A CA 1
ATOM 778 C C . GLU A 1 95 ? -9.878 87.142 -2.142 1.00 8.59 95 GLU A C 1
ATOM 779 O O . GLU A 1 95 ? -10.834 87.420 -1.428 1.00 10.15 95 GLU A O 1
ATOM 785 N N . THR A 1 96 ? -8.842 86.434 -1.708 1.00 8.83 96 THR A N 1
ATOM 786 C CA . THR A 1 96 ? -8.805 85.931 -0.340 1.00 8.53 96 THR A CA 1
ATOM 787 C C . THR A 1 96 ? -8.535 87.059 0.661 1.00 8.44 96 THR A C 1
ATOM 788 O O . THR A 1 96 ? -9.185 87.125 1.705 1.00 8.94 96 THR A O 1
ATOM 792 N N . PHE A 1 97 ? -7.591 87.947 0.356 1.00 9.28 97 PHE A N 1
ATOM 793 C CA . PHE A 1 97 ? -7.322 89.071 1.259 1.00 9.12 97 PHE A CA 1
ATOM 794 C C . PHE A 1 97 ? -8.584 89.931 1.366 1.00 9.10 97 PHE A C 1
ATOM 795 O O . PHE A 1 97 ? -8.969 90.371 2.452 1.00 8.54 97 PHE A O 1
ATOM 803 N N . LEU A 1 98 ? -9.216 90.188 0.224 1.00 9.24 98 LEU A N 1
ATOM 804 C CA . LEU A 1 98 ? -10.416 91.011 0.208 1.00 10.01 98 LEU A CA 1
ATOM 805 C C . LEU A 1 98 ? -11.566 90.371 0.982 1.00 9.22 98 LEU A C 1
ATOM 806 O O . LEU A 1 98 ? -12.321 91.066 1.661 1.00 9.65 98 LEU A O 1
ATOM 811 N N . ALA A 1 99 ? -11.686 89.049 0.900 1.00 8.52 99 ALA A N 1
ATOM 812 C CA . ALA A 1 99 ? -12.747 88.344 1.614 1.00 9.69 99 ALA A CA 1
ATOM 813 C C . ALA A 1 99 ? -12.517 88.478 3.117 1.00 9.54 99 ALA A C 1
ATOM 814 O O . ALA A 1 99 ? -13.459 88.644 3.891 1.00 10.33 99 ALA A O 1
ATOM 816 N N . ALA A 1 100 ? -11.257 88.414 3.527 1.00 9.72 100 ALA A N 1
ATOM 817 C CA . ALA A 1 100 ? -10.922 88.542 4.939 1.00 8.48 100 ALA A CA 1
ATOM 818 C C . ALA A 1 100 ? -11.280 89.940 5.438 1.00 10.06 100 ALA A C 1
ATOM 819 O O . ALA A 1 100 ? -11.824 90.103 6.528 1.00 9.68 100 ALA A O 1
ATOM 821 N N . MET A 1 101 ? -10.976 90.950 4.632 1.00 9.08 101 MET A N 1
ATOM 822 C CA . MET A 1 101 ? -11.273 92.320 5.021 1.00 8.78 101 MET A CA 1
ATOM 823 C C . MET A 1 101 ? -12.769 92.604 4.991 1.00 10.59 101 MET A C 1
ATOM 824 O O . MET A 1 101 ? -13.280 93.361 5.817 1.00 10.28 101 MET A O 1
ATOM 829 N N A ASN A 1 102 ? -13.475 91.998 4.042 0.50 11.99 102 ASN A N 1
ATOM 830 N N B ASN A 1 102 ? -13.471 91.991 4.044 0.50 11.63 102 ASN A N 1
ATOM 831 C CA A ASN A 1 102 ? -14.918 92.186 3.962 0.50 12.15 102 ASN A CA 1
ATOM 832 C CA B ASN A 1 102 ? -14.915 92.166 3.945 0.50 11.56 102 ASN A CA 1
ATOM 833 C C A ASN A 1 102 ? -15.546 91.534 5.191 0.50 11.34 102 ASN A C 1
ATOM 834 C C B ASN A 1 102 ? -15.551 91.525 5.176 0.50 11.13 102 ASN A C 1
ATOM 835 O O A ASN A 1 102 ? -16.520 92.039 5.746 0.50 11.04 102 ASN A O 1
ATOM 836 O O B ASN A 1 102 ? -16.534 92.029 5.716 0.50 11.18 102 ASN A O 1
ATOM 845 N N . HIS A 1 103 ? -14.973 90.413 5.618 1.00 9.77 103 HIS A N 1
ATOM 846 C CA . HIS A 1 103 ? -15.471 89.698 6.787 1.00 9.45 103 HIS A CA 1
ATOM 847 C C . HIS A 1 103 ? -15.450 90.585 8.028 1.00 9.80 103 HIS A C 1
ATOM 848 O O . HIS A 1 103 ? -16.454 90.728 8.718 1.00 9.68 103 HIS A O 1
ATOM 855 N N A VAL A 1 104 ? -14.297 91.181 8.322 0.50 8.93 104 VAL A N 1
ATOM 856 N N B VAL A 1 104 ? -14.294 91.181 8.302 0.50 9.32 104 VAL A N 1
ATOM 857 C CA A VAL A 1 104 ? -14.188 92.030 9.501 0.50 9.27 104 VAL A CA 1
ATOM 858 C CA B VAL A 1 104 ? -14.142 92.048 9.461 0.50 9.85 104 VAL A CA 1
ATOM 859 C C A VAL A 1 104 ? -15.081 93.267 9.421 0.50 9.99 104 VAL A C 1
ATOM 860 C C B VAL A 1 104 ? -15.080 93.254 9.395 0.50 10.51 104 VAL A C 1
ATOM 861 O O A VAL A 1 104 ? -15.635 93.699 10.429 0.50 10.46 104 VAL A O 1
ATOM 862 O O B VAL A 1 104 ? -15.685 93.632 10.395 0.50 10.69 104 VAL A O 1
ATOM 869 N N A LYS A 1 105 ? -15.231 93.833 8.228 0.50 10.04 105 LYS A N 1
ATOM 870 N N B LYS A 1 105 ? -15.203 93.850 8.214 0.50 10.30 105 LYS A N 1
ATOM 871 C CA A LYS A 1 105 ? -16.071 95.017 8.073 0.50 11.43 105 LYS A CA 1
ATOM 872 C CA B LYS A 1 105 ? -16.063 95.015 8.037 0.50 11.65 105 LYS A CA 1
ATOM 873 C C A LYS A 1 105 ? -17.554 94.687 8.213 0.50 11.27 105 LYS A C 1
ATOM 874 C C B LYS A 1 105 ? -17.546 94.690 8.202 0.50 11.37 105 LYS A C 1
ATOM 875 O O A LYS A 1 105 ? -18.292 95.401 8.892 0.50 13.60 105 LYS A O 1
ATOM 876 O O B LYS A 1 105 ? -18.274 95.410 8.887 0.50 13.73 105 LYS A O 1
ATOM 887 N N . GLN A 1 106 ? -17.989 93.602 7.581 1.00 11.41 106 GLN A N 1
ATOM 888 C CA . GLN A 1 106 ? -19.392 93.201 7.654 1.00 11.36 106 GLN A CA 1
ATOM 889 C C . GLN A 1 106 ? -19.841 92.711 9.026 1.00 13.04 106 GLN A C 1
ATOM 890 O O . GLN A 1 106 ? -21.002 92.883 9.399 1.00 15.09 106 GLN A O 1
ATOM 896 N N . HIS A 1 107 ? -18.931 92.114 9.785 1.00 11.32 107 HIS A N 1
ATOM 897 C CA . HIS A 1 107 ? -19.298 91.581 11.090 1.00 11.70 107 HIS A CA 1
ATOM 898 C C . HIS A 1 107 ? -18.798 92.387 12.281 1.00 12.05 107 HIS A C 1
ATOM 899 O O . HIS A 1 107 ? -19.003 92.002 13.435 1.00 13.63 107 HIS A O 1
ATOM 906 N N . GLY A 1 108 ? -18.152 93.513 11.991 1.00 12.33 108 GLY A N 1
ATOM 907 C CA . GLY A 1 108 ? -17.653 94.390 13.037 1.00 12.97 108 GLY A CA 1
ATOM 908 C C . GLY A 1 108 ? -16.623 93.795 13.975 1.00 12.25 108 GLY A C 1
ATOM 909 O O . GLY A 1 108 ? -16.669 94.027 15.182 1.00 14.25 108 GLY A O 1
ATOM 910 N N . THR A 1 109 ? -15.682 93.035 13.431 1.00 10.16 109 THR A N 1
ATOM 911 C CA . THR A 1 109 ? -14.655 92.426 14.259 1.00 10.78 109 THR A CA 1
ATOM 912 C C . THR A 1 109 ? -13.291 93.040 13.955 1.00 10.97 109 THR A C 1
ATOM 913 O O . THR A 1 109 ? -13.219 94.185 13.512 1.00 13.54 109 THR A O 1
ATOM 917 N N . SER A 1 110 ? -12.214 92.299 14.195 1.00 9.13 110 SER A N 1
ATOM 918 C CA . SER A 1 110 ? -10.875 92.835 13.960 1.00 9.54 110 SER A CA 1
ATOM 919 C C . SER A 1 110 ? -10.000 91.948 13.088 1.00 8.07 110 SER A C 1
ATOM 920 O O . SER A 1 110 ? -10.182 90.732 13.031 1.00 8.88 110 SER A O 1
ATOM 923 N N . LEU A 1 111 ? -9.039 92.580 12.420 1.00 7.32 111 LEU A N 1
ATOM 924 C CA . LEU A 1 111 ? -8.096 91.881 11.556 1.00 7.68 111 LEU A CA 1
ATOM 925 C C . LEU A 1 111 ? -6.746 91.788 12.245 1.00 7.14 111 LEU A C 1
ATOM 926 O O . LEU A 1 111 ? -6.199 92.799 12.684 1.00 9.01 111 LEU A O 1
ATOM 931 N N . HIS A 1 112 ? -6.220 90.573 12.339 1.00 7.21 112 HIS A N 1
ATOM 932 C CA . HIS A 1 112 ? -4.920 90.341 12.955 1.00 6.38 112 HIS A CA 1
ATOM 933 C C . HIS A 1 112 ? -3.954 89.892 11.882 1.00 8.58 112 HIS A C 1
ATOM 934 O O . HIS A 1 112 ? -4.279 89.049 11.047 1.00 8.62 112 HIS A O 1
ATOM 941 N N . LEU A 1 113 ? -2.758 90.458 11.905 1.00 7.50 113 LEU A N 1
ATOM 942 C CA . LEU A 1 113 ? -1.746 90.089 10.938 1.00 8.35 113 LEU A CA 1
ATOM 943 C C . LEU A 1 113 ? -0.570 89.535 11.705 1.00 8.81 113 LEU A C 1
ATOM 944 O O . LEU A 1 113 ? -0.044 90.197 12.597 1.00 11.13 113 LEU A O 1
ATOM 949 N N . PHE A 1 114 ? -0.172 88.306 11.417 1.00 8.29 114 PHE A N 1
ATOM 950 C CA . PHE A 1 114 ? 1.014 87.839 12.100 1.00 9.56 114 PHE A CA 1
ATOM 951 C C . PHE A 1 114 ? 1.961 87.074 11.206 1.00 8.65 114 PHE A C 1
ATOM 952 O O . PHE A 1 114 ? 1.587 86.576 10.144 1.00 6.84 114 PHE A O 1
ATOM 960 N N . GLY A 1 115 ? 3.220 87.059 11.617 1.00 7.54 115 GLY A N 1
ATOM 961 C CA . GLY A 1 115 ? 4.243 86.400 10.838 1.00 7.65 115 GLY A CA 1
ATOM 962 C C . GLY A 1 115 ? 5.606 86.935 11.221 1.00 7.13 115 GLY A C 1
ATOM 963 O O . GLY A 1 115 ? 5.724 87.833 12.060 1.00 6.25 115 GLY A O 1
ATOM 964 N N . LEU A 1 116 ? 6.634 86.384 10.586 1.00 6.90 116 LEU A N 1
ATOM 965 C CA . LEU A 1 116 ? 8.020 86.753 10.861 1.00 7.22 116 LEU A CA 1
ATOM 966 C C . LEU A 1 116 ? 8.312 88.209 10.498 1.00 8.05 116 LEU A C 1
ATOM 967 O O . LEU A 1 116 ? 8.165 88.617 9.343 1.00 8.00 116 LEU A O 1
ATOM 972 N N A LEU A 1 117 ? 8.747 88.980 11.488 0.50 6.32 117 LEU A N 1
ATOM 973 N N B LEU A 1 117 ? 8.739 88.984 11.494 0.50 7.60 117 LEU A N 1
ATOM 974 C CA A LEU A 1 117 ? 9.018 90.396 11.290 0.50 6.70 117 LEU A CA 1
ATOM 975 C CA B LEU A 1 117 ? 9.037 90.401 11.302 0.50 9.26 117 LEU A CA 1
ATOM 976 C C A LEU A 1 117 ? 10.454 90.735 10.888 0.50 7.11 117 LEU A C 1
ATOM 977 C C B LEU A 1 117 ? 10.469 90.722 10.891 0.50 8.61 117 LEU A C 1
ATOM 978 O O A LEU A 1 117 ? 11.248 91.187 11.713 0.50 7.51 117 LEU A O 1
ATOM 979 O O B LEU A 1 117 ? 11.276 91.154 11.714 0.50 8.53 117 LEU A O 1
ATOM 988 N N . SER A 1 118 ? 10.782 90.524 9.616 1.00 7.01 118 SER A N 1
ATOM 989 C CA . SER A 1 118 ? 12.120 90.835 9.110 1.00 6.78 118 SER A CA 1
ATOM 990 C C . SER A 1 118 ? 12.125 90.763 7.595 1.00 7.34 118 SER A C 1
ATOM 991 O O . SER A 1 118 ? 11.124 90.385 6.985 1.00 5.93 118 SER A O 1
ATOM 994 N N . ASP A 1 119 ? 13.251 91.140 6.993 1.00 7.56 119 ASP A N 1
ATOM 995 C CA . ASP A 1 119 ? 13.391 91.076 5.545 1.00 7.69 119 ASP A CA 1
ATOM 996 C C . ASP A 1 119 ? 14.256 89.874 5.163 1.00 9.09 119 ASP A C 1
ATOM 997 O O . ASP A 1 119 ? 14.890 89.861 4.107 1.00 10.74 119 ASP A O 1
ATOM 1002 N N . GLY A 1 120 ? 14.267 88.864 6.034 1.00 8.58 120 GLY A N 1
ATOM 1003 C CA . GLY A 1 120 ? 15.044 87.661 5.780 1.00 8.42 120 GLY A CA 1
ATOM 1004 C C . GLY A 1 120 ? 14.667 87.009 4.462 1.00 8.61 120 GLY A C 1
ATOM 1005 O O . GLY A 1 120 ? 15.533 86.547 3.720 1.00 9.16 120 GLY A O 1
ATOM 1006 N N . GLY A 1 121 ? 13.370 86.960 4.178 1.00 8.50 121 GLY A N 1
ATOM 1007 C CA . GLY A 1 121 ? 12.898 86.387 2.930 1.00 9.22 121 GLY A CA 1
ATOM 1008 C C . GLY A 1 121 ? 12.794 84.877 2.857 1.00 8.25 121 GLY A C 1
ATOM 1009 O O . GLY A 1 121 ? 12.432 84.344 1.811 1.00 9.12 121 GLY A O 1
ATOM 1010 N N . VAL A 1 122 ? 13.102 84.182 3.950 1.00 7.99 122 VAL A N 1
ATOM 1011 C CA . VAL A 1 122 ? 13.032 82.722 3.973 1.00 7.48 122 VAL A CA 1
ATOM 1012 C C . VAL A 1 122 ? 11.618 82.236 4.308 1.00 7.46 122 VAL A C 1
ATOM 1013 O O . VAL A 1 122 ? 11.094 81.315 3.669 1.00 8.15 122 VAL A O 1
ATOM 1017 N N . HIS A 1 123 ? 11.004 82.864 5.307 1.00 6.99 123 HIS A N 1
ATOM 1018 C CA . HIS A 1 123 ? 9.653 82.506 5.737 1.00 6.11 123 HIS A CA 1
ATOM 1019 C C . HIS A 1 123 ? 8.645 83.595 5.443 1.00 6.01 123 HIS A C 1
ATOM 1020 O O . HIS A 1 123 ? 7.445 83.333 5.401 1.00 7.17 123 HIS A O 1
ATOM 1027 N N . SER A 1 124 ? 9.136 84.814 5.249 1.00 7.56 124 SER A N 1
ATOM 1028 C CA . SER A 1 124 ? 8.276 85.961 4.997 1.00 6.18 124 SER A CA 1
ATOM 1029 C C . SER A 1 124 ? 9.142 87.113 4.538 1.00 7.01 124 SER A C 1
ATOM 1030 O O . SER A 1 124 ? 10.356 86.981 4.396 1.00 7.62 124 SER A O 1
ATOM 1033 N N . HIS A 1 125 ? 8.491 88.244 4.307 1.00 7.25 125 HIS A N 1
ATOM 1034 C CA . HIS A 1 125 ? 9.192 89.476 3.994 1.00 7.90 125 HIS A CA 1
ATOM 1035 C C . HIS A 1 125 ? 8.320 90.580 4.556 1.00 7.75 125 HIS A C 1
ATOM 1036 O O . HIS A 1 125 ? 7.127 90.672 4.253 1.00 7.49 125 HIS A O 1
ATOM 1043 N N . ILE A 1 126 ? 8.923 91.407 5.398 1.00 7.69 126 ILE A N 1
ATOM 1044 C CA . ILE A 1 126 ? 8.205 92.487 6.038 1.00 7.89 126 ILE A CA 1
ATOM 1045 C C . ILE A 1 126 ? 7.522 93.420 5.036 1.00 7.56 126 ILE A C 1
ATOM 1046 O O . ILE A 1 126 ? 6.521 94.050 5.366 1.00 7.81 126 ILE A O 1
ATOM 1051 N N . HIS A 1 127 ? 8.027 93.502 3.806 1.00 7.24 127 HIS A N 1
ATOM 1052 C CA . HIS A 1 127 ? 7.372 94.364 2.821 1.00 8.75 127 HIS A CA 1
ATOM 1053 C C . HIS A 1 127 ? 5.982 93.832 2.470 1.00 8.17 127 HIS A C 1
ATOM 1054 O O . HIS A 1 127 ? 5.110 94.594 2.053 1.00 8.89 127 HIS A O 1
ATOM 1061 N N . HIS A 1 128 ? 5.777 92.529 2.645 1.00 7.82 128 HIS A N 1
ATOM 1062 C CA . HIS A 1 128 ? 4.471 91.929 2.372 1.00 6.60 128 HIS A CA 1
ATOM 1063 C C . HIS A 1 128 ? 3.504 92.387 3.464 1.00 7.42 128 HIS A C 1
ATOM 1064 O O . HIS A 1 128 ? 2.324 92.613 3.202 1.00 7.36 128 HIS A O 1
ATOM 1071 N N . LEU A 1 129 ? 4.009 92.518 4.689 1.00 7.43 129 LEU A N 1
ATOM 1072 C CA . LEU A 1 129 ? 3.191 93.005 5.798 1.00 6.65 129 LEU A CA 1
ATOM 1073 C C . LEU A 1 129 ? 2.809 94.453 5.499 1.00 7.91 129 LEU A C 1
ATOM 1074 O O . LEU A 1 129 ? 1.663 94.851 5.689 1.00 7.20 129 LEU A O 1
ATOM 1079 N N . TYR A 1 130 ? 3.770 95.243 5.024 1.00 6.58 130 TYR A N 1
ATOM 1080 C CA . TYR A 1 130 ? 3.474 96.633 4.705 1.00 7.00 130 TYR A CA 1
ATOM 1081 C C . T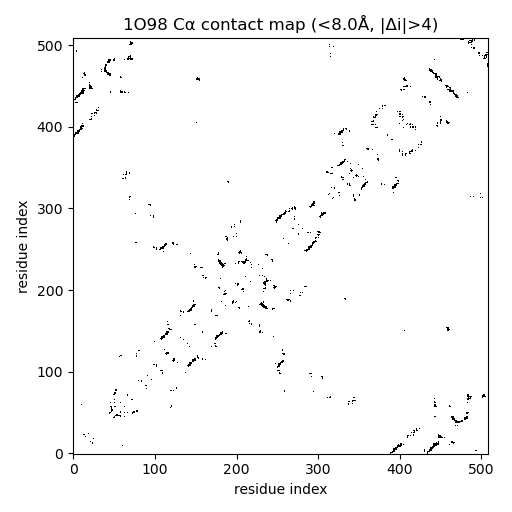YR A 1 130 ? 2.400 96.699 3.617 1.00 6.94 130 TYR A C 1
ATOM 1082 O O . TYR A 1 130 ? 1.506 97.542 3.672 1.00 7.11 130 TYR A O 1
ATOM 1091 N N . ALA A 1 131 ? 2.485 95.809 2.629 1.00 6.80 131 ALA A N 1
ATOM 1092 C CA . ALA A 1 131 ? 1.491 95.789 1.555 1.00 7.49 131 ALA A CA 1
ATOM 1093 C C . ALA A 1 131 ? 0.101 95.464 2.118 1.00 8.16 131 ALA A C 1
ATOM 1094 O O . ALA A 1 131 ? -0.910 96.005 1.659 1.00 7.43 131 ALA A O 1
ATOM 1096 N N . LEU A 1 132 ? 0.053 94.581 3.111 1.00 7.54 132 LEU A N 1
ATOM 1097 C CA . LEU A 1 132 ? -1.216 94.216 3.730 1.00 6.88 132 LEU A CA 1
ATOM 1098 C C . LEU A 1 132 ? -1.789 95.379 4.533 1.00 7.03 132 LEU A C 1
ATOM 1099 O O . LEU A 1 132 ? -3.003 95.580 4.552 1.00 7.81 132 LEU A O 1
ATOM 1104 N N . LEU A 1 133 ? -0.922 96.143 5.196 1.00 7.64 133 LEU A N 1
ATOM 1105 C CA . LEU A 1 133 ? -1.377 97.293 5.974 1.00 7.91 133 LEU A CA 1
ATOM 1106 C C . LEU A 1 133 ? -1.937 98.352 5.028 1.00 7.89 133 LEU A C 1
ATOM 1107 O O . LEU A 1 133 ? -2.990 98.936 5.281 1.00 8.07 133 LEU A O 1
ATOM 1112 N N . ARG A 1 134 ? -1.226 98.590 3.931 1.00 9.10 134 ARG A N 1
ATOM 1113 C CA . ARG A 1 134 ? -1.658 99.567 2.940 1.00 9.46 134 ARG A CA 1
ATOM 1114 C C . ARG A 1 134 ? -2.997 99.126 2.342 1.00 9.03 134 ARG A C 1
ATOM 1115 O O . ARG A 1 134 ? -3.881 99.949 2.099 1.00 10.15 134 ARG A O 1
ATOM 1123 N N . LEU A 1 135 ? -3.150 97.823 2.117 1.00 9.02 135 LEU A N 1
ATOM 1124 C CA . LEU A 1 135 ? -4.392 97.296 1.562 1.00 8.06 135 LEU A CA 1
ATOM 1125 C C . LEU A 1 135 ? -5.536 97.462 2.563 1.00 8.52 135 LEU A C 1
ATOM 1126 O O . LEU A 1 135 ? -6.645 97.849 2.194 1.00 8.42 135 LEU A O 1
ATOM 1131 N N . ALA A 1 136 ? -5.267 97.168 3.832 1.00 9.05 136 ALA A N 1
ATOM 1132 C CA . ALA A 1 136 ? -6.293 97.311 4.860 1.00 8.73 136 ALA A CA 1
ATOM 1133 C C . ALA A 1 136 ? -6.779 98.758 4.900 1.00 8.51 136 ALA A C 1
ATOM 1134 O O . ALA A 1 136 ? -7.979 99.015 5.010 1.00 9.52 136 ALA A O 1
ATOM 1136 N N . ALA A 1 137 ? -5.846 99.701 4.805 1.00 8.94 137 ALA A N 1
ATOM 1137 C CA . ALA A 1 137 ? -6.189 101.118 4.819 1.00 8.65 137 ALA A CA 1
ATOM 1138 C C . ALA A 1 137 ? -7.038 101.455 3.592 1.00 8.76 137 ALA A C 1
ATOM 1139 O O . ALA A 1 137 ? -8.031 102.175 3.691 1.00 11.39 137 ALA A O 1
ATOM 1141 N N A LYS A 1 138 ? -6.638 100.929 2.440 0.50 9.85 138 LYS A N 1
ATOM 1142 N N B LYS A 1 138 ? -6.640 100.928 2.439 0.50 9.86 138 LYS A N 1
ATOM 1143 C CA A LYS A 1 138 ? -7.367 101.173 1.200 0.50 10.48 138 LYS A CA 1
ATOM 1144 C CA B LYS A 1 138 ? -7.364 101.170 1.195 0.50 10.46 138 LYS A CA 1
ATOM 1145 C C A LYS A 1 138 ? -8.801 100.656 1.291 0.50 10.84 138 LYS A C 1
ATOM 1146 C C B LYS A 1 138 ? -8.796 100.645 1.272 0.50 10.79 138 LYS A C 1
ATOM 1147 O O A LYS A 1 138 ? -9.737 101.309 0.829 0.50 12.28 138 LYS A O 1
ATOM 1148 O O B LYS A 1 138 ? -9.727 101.281 0.775 0.50 12.26 138 LYS A O 1
ATOM 1159 N N . GLU A 1 139 ? -8.969 99.485 1.897 1.00 9.32 139 GLU A N 1
ATOM 1160 C CA . GLU A 1 139 ? -10.290 98.874 2.032 1.00 10.26 139 GLU A CA 1
ATOM 1161 C C . GLU A 1 139 ? -11.119 99.393 3.208 1.00 11.38 139 GLU A C 1
ATOM 1162 O O . GLU A 1 139 ? -12.244 98.945 3.428 1.00 12.88 139 GLU A O 1
ATOM 1168 N N . GLY A 1 140 ? -10.565 100.335 3.963 1.00 10.75 140 GLY A N 1
ATOM 1169 C CA . GLY A 1 140 ? -11.294 100.906 5.082 1.00 11.26 140 GLY A CA 1
ATOM 1170 C C . GLY A 1 140 ? -11.450 100.038 6.322 1.00 11.53 140 GLY A C 1
ATOM 1171 O O . GLY A 1 140 ? -12.421 100.199 7.069 1.00 13.28 140 GLY A O 1
ATOM 1172 N N . VAL A 1 141 ? -10.516 99.121 6.555 1.00 11.17 141 VAL A N 1
ATOM 1173 C CA . VAL A 1 141 ? -10.581 98.278 7.744 1.00 11.99 141 VAL A CA 1
ATOM 1174 C C . VAL A 1 141 ? -10.078 99.132 8.899 1.00 13.95 141 VAL A C 1
ATOM 1175 O O . VAL A 1 141 ? -8.975 99.666 8.841 1.00 15.39 141 VAL A O 1
ATOM 1179 N N . LYS A 1 142 ? -10.883 99.255 9.946 1.00 16.74 142 LYS A N 1
ATOM 1180 C CA . LYS A 1 142 ? -10.511 100.104 11.068 1.00 19.57 142 LYS A CA 1
ATOM 1181 C C . LYS A 1 142 ? -9.600 99.482 12.114 1.00 17.05 142 LYS A C 1
ATOM 1182 O O . LYS A 1 142 ? -8.629 100.112 12.535 1.00 19.02 142 LYS A O 1
ATOM 1188 N N . ARG A 1 143 ? -9.893 98.254 12.527 1.00 13.69 143 ARG A N 1
ATOM 1189 C CA . ARG A 1 143 ? -9.082 97.599 13.546 1.00 11.88 143 ARG A CA 1
ATOM 1190 C C . ARG A 1 143 ? -8.148 96.551 12.967 1.00 10.58 143 ARG A C 1
ATOM 1191 O O . ARG A 1 143 ? -8.584 95.482 12.543 1.00 10.40 143 ARG A O 1
ATOM 1199 N N . VAL A 1 144 ? -6.860 96.876 12.959 1.00 8.74 144 VAL A N 1
ATOM 1200 C CA . VAL A 1 144 ? -5.831 95.983 12.449 1.00 8.31 144 VAL A CA 1
ATOM 1201 C C . VAL A 1 144 ? -4.740 95.868 13.505 1.00 7.76 144 VAL A C 1
ATOM 1202 O O . VAL A 1 144 ? -4.171 96.872 13.940 1.00 9.60 144 VAL A O 1
ATOM 1206 N N . TYR A 1 145 ? -4.454 94.639 13.917 1.00 7.25 145 TYR A N 1
ATOM 1207 C CA . TYR A 1 145 ? -3.456 94.391 14.945 1.00 6.02 145 TYR A CA 1
ATOM 1208 C C . TYR A 1 145 ? -2.349 93.493 14.425 1.00 8.41 145 TYR A C 1
ATOM 1209 O O . TYR A 1 145 ? -2.607 92.520 13.719 1.00 10.16 145 TYR A O 1
ATOM 1218 N N A ILE A 1 146 ? -1.110 93.826 14.773 0.50 7.21 146 ILE A N 1
ATOM 1219 N N B ILE A 1 146 ? -1.114 93.820 14.786 0.50 7.40 146 ILE A N 1
ATOM 1220 C CA A ILE A 1 146 ? 0.041 93.052 14.330 0.50 6.78 146 ILE A CA 1
ATOM 1221 C CA B ILE A 1 146 ? 0.039 93.054 14.339 0.50 7.46 146 ILE A CA 1
ATOM 1222 C C A ILE A 1 146 ? 0.653 92.245 15.465 0.50 7.42 146 ILE A C 1
ATOM 1223 C C B ILE A 1 146 ? 0.663 92.247 15.466 0.50 7.86 146 ILE A C 1
ATOM 1224 O O A ILE A 1 146 ? 0.890 92.766 16.557 0.50 8.66 146 ILE A O 1
ATOM 1225 O O B ILE A 1 146 ? 0.919 92.769 16.554 0.50 8.89 146 ILE A O 1
ATOM 1234 N N . HIS A 1 147 ? 0.899 90.968 15.198 1.00 6.87 147 HIS A N 1
ATOM 1235 C CA . HIS A 1 147 ? 1.514 90.080 16.173 1.00 7.22 147 HIS A CA 1
ATOM 1236 C C . HIS A 1 147 ? 2.821 89.723 15.493 1.00 8.29 147 HIS A C 1
ATOM 1237 O O . HIS A 1 147 ? 2.865 88.883 14.592 1.00 8.38 147 HIS A O 1
ATOM 1244 N N . GLY A 1 148 ? 3.882 90.405 15.907 1.00 7.55 148 GLY A N 1
ATOM 1245 C CA . GLY A 1 148 ? 5.174 90.179 15.298 1.00 6.95 148 GLY A CA 1
ATOM 1246 C C . GLY A 1 148 ? 5.948 89.007 15.854 1.00 7.32 148 GLY A C 1
ATOM 1247 O O . GLY A 1 148 ? 6.046 88.833 17.066 1.00 8.86 148 GLY A O 1
ATOM 1248 N N . PHE A 1 149 ? 6.472 88.179 14.959 1.00 5.92 149 PHE A N 1
ATOM 1249 C CA . PHE A 1 149 ? 7.288 87.047 15.369 1.00 6.49 149 PHE A CA 1
ATOM 1250 C C . PHE A 1 149 ? 8.713 87.510 15.077 1.00 8.12 149 PHE A C 1
ATOM 1251 O O . PHE A 1 149 ? 9.076 87.736 13.921 1.00 8.75 149 PHE A O 1
ATOM 1259 N N . LEU A 1 150 ? 9.513 87.678 16.126 1.00 6.58 150 LEU A N 1
ATOM 1260 C CA . LEU A 1 150 ? 10.880 88.165 15.964 1.00 6.93 150 LEU A CA 1
ATOM 1261 C C . LEU A 1 150 ? 11.801 87.100 15.382 1.00 7.22 150 LEU A C 1
ATOM 1262 O O . LEU A 1 150 ? 11.704 85.923 15.720 1.00 6.97 150 LEU A O 1
ATOM 1267 N N . ASP A 1 151 ? 12.702 87.546 14.512 1.00 6.72 151 ASP A N 1
ATOM 1268 C CA . ASP A 1 151 ? 13.600 86.671 13.763 1.00 6.77 151 ASP A CA 1
ATOM 1269 C C . ASP A 1 151 ? 14.957 86.302 14.372 1.00 7.28 151 ASP A C 1
ATOM 1270 O O . ASP A 1 151 ? 15.058 85.341 15.138 1.00 7.84 151 ASP A O 1
ATOM 1275 N N . GLY A 1 152 ? 16.001 87.040 14.000 1.00 6.41 152 GLY A N 1
ATOM 1276 C CA . GLY A 1 152 ? 17.337 86.763 14.507 1.00 7.70 152 GLY A CA 1
ATOM 1277 C C . GLY A 1 152 ? 17.981 85.490 13.975 1.00 8.53 152 GLY A C 1
ATOM 1278 O O . GLY A 1 152 ? 19.092 85.138 14.389 1.00 8.99 152 GLY A O 1
ATOM 1279 N N . ARG A 1 153 ? 17.301 84.811 13.052 1.00 7.97 153 ARG A N 1
ATOM 1280 C CA . ARG A 1 153 ? 17.796 83.558 12.479 1.00 8.04 153 ARG A CA 1
ATOM 1281 C C . ARG A 1 153 ? 18.036 83.676 10.972 1.00 8.67 153 ARG A C 1
ATOM 1282 O O . ARG A 1 153 ? 18.923 83.017 10.427 1.00 10.81 153 ARG A O 1
ATOM 1290 N N . ASP A 1 154 ? 17.240 84.505 10.302 1.00 8.40 154 ASP A N 1
ATOM 1291 C CA . ASP A 1 154 ? 17.412 84.739 8.869 1.00 8.52 154 ASP A CA 1
ATOM 1292 C C . ASP A 1 154 ? 18.079 86.097 8.681 1.00 8.61 154 ASP A C 1
ATOM 1293 O O . ASP A 1 154 ? 18.379 86.511 7.559 1.00 9.89 154 ASP A O 1
ATOM 1298 N N . VAL A 1 155 ? 18.297 86.780 9.803 1.00 7.56 155 VAL A N 1
ATOM 1299 C CA . VAL A 1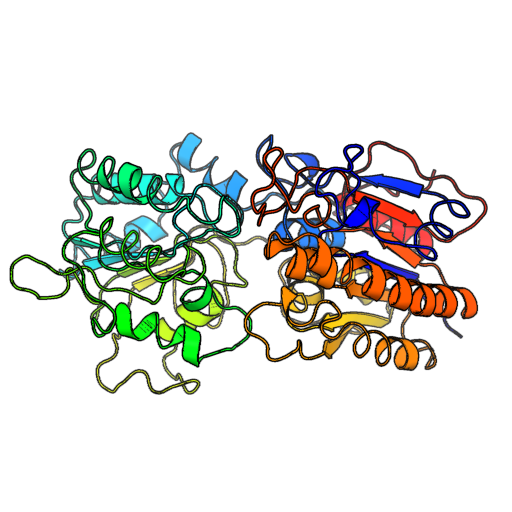 155 ? 18.942 88.090 9.842 1.00 7.88 155 VAL A CA 1
ATOM 1300 C C . VAL A 1 155 ? 19.759 88.160 11.138 1.00 7.12 155 VAL A C 1
ATOM 1301 O O . VAL A 1 155 ? 19.815 87.183 11.886 1.00 8.84 155 VAL A O 1
ATOM 1305 N N . GLY A 1 156 ? 20.383 89.306 11.399 1.00 7.92 156 GLY A N 1
ATOM 1306 C CA . GLY A 1 156 ? 21.181 89.469 12.605 1.00 7.80 156 GLY A CA 1
ATOM 1307 C C . GLY A 1 156 ? 20.418 89.108 13.869 1.00 7.94 156 GLY A C 1
ATOM 1308 O O . GLY A 1 156 ? 19.224 89.399 13.970 1.00 6.76 156 GLY A O 1
ATOM 1309 N N . PRO A 1 157 ? 21.084 88.500 14.867 1.00 7.17 157 PRO A N 1
ATOM 1310 C CA . PRO A 1 157 ? 20.427 88.103 16.117 1.00 7.48 157 PRO A CA 1
ATOM 1311 C C . PRO A 1 157 ? 19.830 89.200 16.996 1.00 8.47 157 PRO A C 1
ATOM 1312 O O . PRO A 1 157 ? 18.997 88.912 17.852 1.00 8.51 157 PRO A O 1
ATOM 1316 N N . GLN A 1 158 ? 20.246 90.445 16.791 1.00 7.81 158 GLN A N 1
ATOM 1317 C CA . GLN A 1 158 ? 19.715 91.557 17.579 1.00 8.60 158 GLN A CA 1
ATOM 1318 C C . GLN A 1 158 ? 19.334 92.713 16.660 1.00 9.40 158 GLN A C 1
ATOM 1319 O O . GLN A 1 158 ? 19.737 93.858 16.877 1.00 12.43 158 GLN A O 1
ATOM 1325 N N . THR A 1 159 ? 18.545 92.402 15.636 1.00 8.27 159 THR A N 1
ATOM 1326 C CA . THR A 1 159 ? 18.106 93.401 14.664 1.00 7.47 159 THR A CA 1
ATOM 1327 C C . THR A 1 159 ? 16.635 93.803 14.791 1.00 7.99 159 THR A C 1
ATOM 1328 O O . THR A 1 159 ? 16.174 94.698 14.086 1.00 7.34 159 THR A O 1
ATOM 1332 N N . ALA A 1 160 ? 15.897 93.156 15.691 1.00 7.52 160 ALA A N 1
ATOM 1333 C CA . ALA A 1 160 ? 14.478 93.462 15.856 1.00 7.64 160 ALA A CA 1
ATOM 1334 C C . ALA A 1 160 ? 14.150 94.949 15.993 1.00 8.31 160 ALA A C 1
ATOM 1335 O O . ALA A 1 160 ? 13.159 95.419 15.435 1.00 8.04 160 ALA A O 1
ATOM 1337 N N . PRO A 1 161 ? 14.970 95.716 16.730 1.00 7.42 161 PRO A N 1
ATOM 1338 C CA . PRO A 1 161 ? 14.643 97.140 16.859 1.00 8.76 161 PRO A CA 1
ATOM 1339 C C . PRO A 1 161 ? 14.465 97.892 15.541 1.00 7.89 161 PRO A C 1
ATOM 1340 O O . PRO A 1 161 ? 13.599 98.758 15.433 1.00 10.23 161 PRO A O 1
ATOM 1344 N N A GLN A 1 162 ? 15.277 97.562 14.540 0.50 9.07 162 GLN A N 1
ATOM 1345 N N B GLN A 1 162 ? 15.276 97.556 14.544 0.50 9.34 162 GLN A N 1
ATOM 1346 C CA A GLN A 1 162 ? 15.182 98.249 13.256 0.50 9.21 162 GLN A CA 1
ATOM 1347 C CA B GLN A 1 162 ? 15.201 98.218 13.247 0.50 10.14 162 GLN A CA 1
ATOM 1348 C C A GLN A 1 162 ? 13.880 97.921 12.528 0.50 9.18 162 GLN A C 1
ATOM 1349 C C B GLN A 1 162 ? 13.895 97.913 12.520 0.50 9.75 162 GLN A C 1
ATOM 1350 O O A GLN A 1 162 ? 13.290 98.792 11.889 0.50 9.29 162 GLN A O 1
ATOM 1351 O O B GLN A 1 162 ? 13.320 98.786 11.871 0.50 9.85 162 GLN A O 1
ATOM 1362 N N . TYR A 1 163 ? 13.430 96.674 12.631 1.00 7.82 163 TYR A N 1
ATOM 1363 C CA . TYR A 1 163 ? 12.189 96.262 11.978 1.00 7.41 163 TYR A CA 1
ATOM 1364 C C . TYR A 1 163 ? 10.983 96.826 12.719 1.00 8.51 163 TYR A C 1
ATOM 1365 O O . TYR A 1 163 ? 10.001 97.226 12.099 1.00 8.36 163 TYR A O 1
ATOM 1374 N N . ILE A 1 164 ? 11.054 96.860 14.047 1.00 7.66 164 ILE A N 1
ATOM 1375 C CA . ILE A 1 164 ? 9.957 97.414 14.833 1.00 7.26 164 ILE A CA 1
ATOM 1376 C C . ILE A 1 164 ? 9.831 98.910 14.543 1.00 6.85 164 ILE A C 1
ATOM 1377 O O . ILE A 1 164 ? 8.723 99.425 14.364 1.00 8.46 164 ILE A O 1
ATOM 1382 N N . LYS A 1 165 ? 10.963 99.606 14.483 1.00 8.86 165 LYS A N 1
ATOM 1383 C CA . LYS A 1 165 ? 10.948 101.040 14.207 1.00 9.69 165 LYS A CA 1
ATOM 1384 C C . LYS A 1 165 ? 10.364 101.330 12.827 1.00 9.59 165 LYS A C 1
ATOM 1385 O O . LYS A 1 165 ? 9.545 102.234 12.671 1.00 9.98 165 LYS A O 1
ATOM 1391 N N . GLU A 1 166 ? 10.783 100.569 11.822 1.00 8.35 166 GLU A N 1
ATOM 1392 C CA . GLU A 1 166 ? 10.264 100.795 10.477 1.00 8.66 166 GLU A CA 1
ATOM 1393 C C . GLU A 1 166 ? 8.765 100.495 10.427 1.00 7.80 166 GLU A C 1
ATOM 1394 O O . GLU A 1 166 ? 8.000 101.223 9.793 1.00 8.89 166 GLU A O 1
ATOM 1400 N N . LEU A 1 167 ? 8.340 99.426 11.097 1.00 7.63 167 LEU A N 1
ATOM 1401 C CA . LEU A 1 167 ? 6.923 99.075 11.123 1.00 7.07 167 LEU A CA 1
ATOM 1402 C C . LEU A 1 167 ? 6.124 100.212 11.752 1.00 7.79 167 LEU A C 1
ATOM 1403 O O . LEU A 1 167 ? 5.048 100.564 11.271 1.00 7.57 167 LEU A O 1
ATOM 1408 N N . GLN A 1 168 ? 6.650 100.783 12.832 1.00 8.19 168 GLN A N 1
ATOM 1409 C CA . GLN A 1 168 ? 5.963 101.882 13.499 1.00 6.89 168 GLN A CA 1
ATOM 1410 C C . GLN A 1 168 ? 5.817 103.075 12.555 1.00 8.18 168 GLN A C 1
ATOM 1411 O O . GLN A 1 168 ? 4.796 103.763 12.575 1.00 8.88 168 GLN A O 1
ATOM 1417 N N . GLU A 1 169 ? 6.831 103.313 11.726 1.00 7.62 169 GLU A N 1
ATOM 1418 C CA . GLU A 1 169 ? 6.778 104.421 10.777 1.00 7.91 169 GLU A CA 1
ATOM 1419 C C . GLU A 1 169 ? 5.706 104.155 9.717 1.00 8.35 169 GLU A C 1
ATOM 1420 O O . GLU A 1 169 ? 4.947 105.056 9.357 1.00 9.12 169 GLU A O 1
ATOM 1426 N N A LYS A 1 170 ? 5.639 102.920 9.224 0.50 8.15 170 LYS A N 1
ATOM 1427 N N B LYS A 1 170 ? 5.639 102.917 9.233 0.50 8.32 170 LYS A N 1
ATOM 1428 C CA A LYS A 1 170 ? 4.651 102.562 8.208 0.50 8.20 170 LYS A CA 1
ATOM 1429 C CA B LYS A 1 170 ? 4.660 102.544 8.215 0.50 8.67 170 LYS A CA 1
ATOM 1430 C C A LYS A 1 170 ? 3.231 102.632 8.758 0.50 9.19 170 LYS A C 1
ATOM 1431 C C B LYS A 1 170 ? 3.236 102.619 8.754 0.50 9.64 170 LYS A C 1
ATOM 1432 O O A LYS A 1 170 ? 2.305 103.052 8.062 0.50 8.53 170 LYS A O 1
ATOM 1433 O O B LYS A 1 170 ? 2.313 103.029 8.048 0.50 8.84 170 LYS A O 1
ATOM 1444 N N . ILE A 1 171 ? 3.062 102.213 10.007 1.00 8.28 171 ILE A N 1
ATOM 1445 C CA . ILE A 1 171 ? 1.754 102.247 10.645 1.00 8.89 171 ILE A CA 1
ATOM 1446 C C . ILE A 1 171 ? 1.258 103.693 10.665 1.00 9.34 171 ILE A C 1
ATOM 1447 O O . ILE A 1 171 ? 0.113 103.972 10.315 1.00 8.65 171 ILE A O 1
ATOM 1452 N N . LYS A 1 172 ? 2.129 104.612 11.063 1.00 9.64 172 LYS A N 1
ATOM 1453 C CA . LYS A 1 172 ? 1.763 106.023 11.117 1.00 9.97 172 LYS A CA 1
ATOM 1454 C C . LYS A 1 172 ? 1.463 106.571 9.729 1.00 9.66 172 LYS A C 1
ATOM 1455 O O . LYS A 1 172 ? 0.505 107.322 9.540 1.00 10.74 172 LYS A O 1
ATOM 1461 N N . GLU A 1 173 ? 2.286 106.188 8.760 1.00 9.23 173 GLU A N 1
ATOM 1462 C CA . GLU A 1 173 ? 2.117 106.652 7.390 1.00 10.06 173 GLU A CA 1
ATOM 1463 C C . GLU A 1 173 ? 0.825 106.151 6.746 1.00 11.16 173 GLU A C 1
ATOM 1464 O O . GLU A 1 173 ? 0.121 106.913 6.077 1.00 10.60 173 GLU A O 1
ATOM 1470 N N . TYR A 1 174 ? 0.513 104.873 6.943 1.00 9.21 174 TYR A N 1
ATOM 1471 C CA . TYR A 1 174 ? -0.694 104.299 6.358 1.00 9.64 174 TYR A CA 1
ATOM 1472 C C . TYR A 1 174 ? -1.952 104.634 7.146 1.00 9.81 174 TYR A C 1
ATOM 1473 O O . TYR A 1 174 ? -3.059 104.540 6.617 1.00 11.44 174 TYR A O 1
ATOM 1482 N N . GLY A 1 175 ? -1.779 105.012 8.409 1.00 11.29 175 GLY A N 1
ATOM 1483 C CA . GLY A 1 175 ? -2.916 105.372 9.239 1.00 11.48 175 GLY A CA 1
ATOM 1484 C C . GLY A 1 175 ? -3.731 104.213 9.775 1.00 11.20 175 GLY A C 1
ATOM 1485 O O . GLY A 1 175 ? -4.887 104.387 10.158 1.00 12.66 175 GLY A O 1
ATOM 1486 N N A VAL A 1 176 ? -3.135 103.026 9.805 0.50 11.47 176 VAL A N 1
ATOM 1487 N N B VAL A 1 176 ? -3.134 103.026 9.796 0.50 12.02 176 VAL A N 1
ATOM 1488 C CA A VAL A 1 176 ? -3.831 101.851 10.311 0.50 10.63 176 VAL A CA 1
ATOM 1489 C CA B VAL A 1 176 ? -3.816 101.839 10.294 0.50 11.96 176 VAL A CA 1
ATOM 1490 C C A VAL A 1 176 ? -2.830 100.887 10.933 0.50 9.64 176 VAL A C 1
ATOM 1491 C C B VAL A 1 176 ? -2.818 100.893 10.943 0.50 10.47 176 VAL A C 1
ATOM 1492 O O A VAL A 1 176 ? -1.663 100.856 10.541 0.50 9.34 176 VAL A O 1
ATOM 1493 O O B VAL A 1 176 ? -1.641 100.880 10.581 0.50 10.19 176 VAL A O 1
ATOM 1500 N N . GLY A 1 177 ? -3.290 100.111 11.908 1.00 9.99 177 GLY A N 1
ATOM 1501 C CA . GLY A 1 177 ? -2.423 99.158 12.567 1.00 9.65 177 GLY A CA 1
ATOM 1502 C C . GLY A 1 177 ? -1.912 99.532 13.942 1.00 8.86 177 GLY A C 1
ATOM 1503 O O . GLY A 1 177 ? -1.696 100.701 14.259 1.00 11.15 177 GLY A O 1
ATOM 1504 N N A GLU A 1 178 ? -1.738 98.506 14.767 0.50 8.88 178 GLU A N 1
ATOM 1505 N N B GLU A 1 178 ? -1.707 98.513 14.766 0.50 9.54 178 GLU A N 1
ATOM 1506 C CA A GLU A 1 178 ? -1.238 98.647 16.126 0.50 8.21 178 GLU A CA 1
ATOM 1507 C CA B GLU A 1 178 ? -1.193 98.694 16.115 0.50 9.57 178 GLU A CA 1
ATOM 1508 C C A GLU A 1 178 ? -0.512 97.358 16.490 0.50 7.38 178 GLU A C 1
ATOM 1509 C C B GLU A 1 178 ? -0.529 97.385 16.523 0.50 8.16 178 GLU A C 1
ATOM 1510 O O A GLU A 1 178 ? -1.033 96.267 16.261 0.50 7.81 178 GLU A O 1
ATOM 1511 O O B GLU A 1 178 ? -1.108 96.311 16.359 0.50 8.67 178 GLU A O 1
ATOM 1522 N N . ILE A 1 179 ? 0.694 97.476 17.036 1.00 7.39 179 ILE A N 1
ATOM 1523 C CA . ILE A 1 179 ? 1.443 96.295 17.447 1.00 7.40 179 ILE A CA 1
ATOM 1524 C C . ILE A 1 179 ? 0.813 95.776 18.737 1.00 7.79 179 ILE A C 1
ATOM 1525 O O . ILE A 1 179 ? 0.718 96.503 19.727 1.00 9.18 179 ILE A O 1
ATOM 1530 N N . ALA A 1 180 ? 0.381 94.518 18.712 1.00 6.67 180 ALA A N 1
ATOM 1531 C CA . ALA A 1 180 ? -0.288 93.906 19.860 1.00 6.64 180 ALA A CA 1
ATOM 1532 C C . ALA A 1 180 ? 0.597 92.970 20.673 1.00 7.60 180 ALA A C 1
ATOM 1533 O O . ALA A 1 180 ? 0.537 92.965 21.904 1.00 7.75 180 ALA A O 1
ATOM 1535 N N . THR A 1 181 ? 1.394 92.151 19.994 1.00 7.46 181 THR A N 1
ATOM 1536 C CA . THR A 1 181 ? 2.285 91.229 20.691 1.00 6.91 181 THR A CA 1
ATOM 1537 C C . THR A 1 181 ? 3.580 91.072 19.918 1.00 6.89 181 THR A C 1
ATOM 1538 O O . THR A 1 181 ? 3.643 91.373 18.727 1.00 8.29 181 THR A O 1
ATOM 1542 N N . LEU A 1 182 ? 4.612 90.613 20.622 1.00 7.08 182 LEU A N 1
ATOM 1543 C CA . LEU A 1 182 ? 5.925 90.347 20.042 1.00 7.36 182 LEU A CA 1
ATOM 1544 C C . LEU A 1 182 ? 6.369 89.020 20.645 1.00 8.41 182 LEU A C 1
ATOM 1545 O O . LEU A 1 182 ? 6.347 88.849 21.864 1.00 9.84 182 LEU A O 1
ATOM 1550 N N A SER A 1 183 ? 6.768 88.082 19.793 0.50 7.80 183 SER A N 1
ATOM 1551 N N B SER A 1 183 ? 6.766 88.077 19.796 0.50 7.65 183 SER A N 1
ATOM 1552 C CA A SER A 1 183 ? 7.200 86.773 20.264 0.50 8.90 183 SER A CA 1
ATOM 1553 C CA B SER A 1 183 ? 7.197 86.769 20.275 0.50 8.61 183 SER A CA 1
ATOM 1554 C C A SER A 1 183 ? 8.353 86.229 19.438 0.50 8.19 183 SER A C 1
ATOM 1555 C C B SER A 1 183 ? 8.343 86.216 19.441 0.50 8.23 183 SER A C 1
ATOM 1556 O O A SER A 1 183 ? 8.367 86.364 18.217 0.50 8.12 183 SER A O 1
ATOM 1557 O O B SER A 1 183 ? 8.341 86.331 18.218 0.50 7.82 183 SER A O 1
ATOM 1562 N N . GLY A 1 184 ? 9.321 85.612 20.107 1.00 6.82 184 GLY A N 1
ATOM 1563 C CA . GLY A 1 184 ? 10.445 85.044 19.388 1.00 7.62 184 GLY A CA 1
ATOM 1564 C C . GLY A 1 184 ? 9.929 83.912 18.515 1.00 7.97 184 GLY A C 1
ATOM 1565 O O . GLY A 1 184 ? 9.013 83.186 18.913 1.00 7.20 184 GLY A O 1
ATOM 1566 N N . ARG A 1 185 ? 10.505 83.754 17.327 1.00 7.32 185 ARG A N 1
ATOM 1567 C CA . ARG A 1 185 ? 10.088 82.693 16.413 1.00 7.05 185 ARG A CA 1
ATOM 1568 C C . ARG A 1 185 ? 10.275 81.301 17.025 1.00 7.42 185 ARG A C 1
ATOM 1569 O O . ARG A 1 185 ? 9.688 80.325 16.561 1.00 6.56 185 ARG A O 1
ATOM 1577 N N . TYR A 1 186 ? 11.096 81.218 18.068 1.00 7.17 186 TYR A N 1
ATOM 1578 C CA . TYR A 1 186 ? 11.339 79.961 18.775 1.00 7.35 186 TYR A CA 1
ATOM 1579 C C . TYR A 1 186 ? 10.015 79.435 19.340 1.00 8.06 186 TYR A C 1
ATOM 1580 O O . TYR A 1 186 ? 9.806 78.225 19.443 1.00 8.06 186 TYR A O 1
ATOM 1589 N N . TYR A 1 187 ? 9.122 80.356 19.696 1.00 7.66 187 TYR A N 1
ATOM 1590 C CA . TYR A 1 187 ? 7.825 80.004 20.267 1.00 7.74 187 TYR A CA 1
ATOM 1591 C C . TYR A 1 187 ? 6.684 79.987 19.257 1.00 8.42 187 TYR A C 1
ATOM 1592 O O . TYR A 1 187 ? 5.904 79.037 19.200 1.00 10.10 187 TYR A O 1
ATOM 1601 N N . SER A 1 188 ? 6.594 81.040 18.455 1.00 8.30 188 SER A N 1
ATOM 1602 C CA . SER A 1 188 ? 5.520 81.164 17.479 1.00 8.75 188 SER A CA 1
ATOM 1603 C C . SER A 1 188 ? 5.711 80.378 16.189 1.00 9.34 188 SER A C 1
ATOM 1604 O O . SER A 1 188 ? 4.750 80.153 15.450 1.00 10.89 188 SER A O 1
ATOM 1607 N N . MET A 1 189 ? 6.943 79.965 15.917 1.00 7.99 189 MET A N 1
ATOM 1608 C CA . MET A 1 189 ? 7.233 79.237 14.690 1.00 7.57 189 MET A CA 1
ATOM 1609 C C . MET A 1 189 ? 8.008 77.946 14.889 1.00 8.88 189 MET A C 1
ATOM 1610 O O . MET A 1 189 ? 9.004 77.693 14.212 1.00 9.60 189 MET A O 1
ATOM 1615 N N . ASP A 1 190 ? 7.540 77.126 15.821 1.00 8.63 190 ASP A N 1
ATOM 1616 C CA . ASP A 1 190 ? 8.178 75.848 16.094 1.00 9.33 190 ASP A CA 1
ATOM 1617 C C . ASP A 1 190 ? 7.714 74.828 15.054 1.00 9.72 190 ASP A C 1
ATOM 1618 O O . ASP A 1 190 ? 6.580 74.903 14.568 1.00 10.98 190 ASP A O 1
ATOM 1623 N N . ARG A 1 191 ? 8.598 73.893 14.706 1.00 9.95 191 ARG A N 1
ATOM 1624 C CA . ARG A 1 191 ? 8.282 72.845 13.735 1.00 10.49 191 ARG A CA 1
ATOM 1625 C C . ARG A 1 191 ? 8.651 71.473 14.303 1.00 10.17 191 ARG A C 1
ATOM 1626 O O . ARG A 1 191 ? 8.638 70.475 13.580 1.00 11.09 191 ARG A O 1
ATOM 1634 N N . ASP A 1 192 ? 8.965 71.433 15.596 1.00 9.87 192 ASP A N 1
ATOM 1635 C CA . ASP A 1 192 ? 9.383 70.201 16.277 1.00 10.90 192 ASP A CA 1
ATOM 1636 C C . ASP A 1 192 ? 8.338 69.599 17.207 1.00 11.85 192 ASP A C 1
ATOM 1637 O O . ASP A 1 192 ? 8.662 68.749 18.037 1.00 12.34 192 ASP A O 1
ATOM 1642 N N A LYS A 1 193 ? 7.095 70.046 17.075 0.50 11.48 193 LYS A N 1
ATOM 1643 N N B LYS A 1 193 ? 7.093 70.041 17.072 0.50 11.12 193 LYS A N 1
ATOM 1644 C CA A LYS A 1 193 ? 6.008 69.550 17.909 0.50 12.33 193 LYS A CA 1
ATOM 1645 C CA B LYS A 1 193 ? 6.013 69.541 17.912 0.50 11.86 193 LYS A CA 1
ATOM 1646 C C A LYS A 1 193 ? 6.259 69.776 19.398 0.50 12.43 193 LYS A C 1
ATOM 1647 C C B LYS A 1 193 ? 6.272 69.769 19.400 0.50 12.05 193 LYS A C 1
ATOM 1648 O O A LYS A 1 193 ? 5.903 68.942 20.233 0.50 13.49 193 LYS A O 1
ATOM 1649 O O B LYS A 1 193 ? 5.938 68.929 20.237 0.50 12.87 193 LYS A O 1
ATOM 1660 N N . ARG A 1 194 ? 6.878 70.907 19.723 1.00 10.39 194 ARG A N 1
ATOM 1661 C CA . ARG A 1 194 ? 7.147 71.257 21.115 1.00 10.92 194 ARG A CA 1
ATOM 1662 C C . ARG A 1 194 ? 5.978 72.173 21.461 1.00 10.73 194 ARG A C 1
ATOM 1663 O O . ARG A 1 194 ? 6.078 73.402 21.402 1.00 10.40 194 ARG A O 1
ATOM 1671 N N . TRP A 1 195 ? 4.855 71.554 21.805 1.00 11.30 195 TRP A N 1
ATOM 1672 C CA . TRP A 1 195 ? 3.637 72.291 22.099 1.00 9.61 195 TRP A CA 1
ATOM 1673 C C . TRP A 1 195 ? 3.674 73.259 23.273 1.00 10.50 195 TRP A C 1
ATOM 1674 O O . TRP A 1 195 ? 2.848 74.169 23.344 1.00 11.26 195 TRP A O 1
ATOM 1685 N N . ASP A 1 196 ? 4.625 73.094 24.186 1.00 10.30 196 ASP A N 1
ATOM 1686 C CA . ASP A 1 196 ? 4.718 74.030 25.300 1.00 11.69 196 ASP A CA 1
ATOM 1687 C C . ASP A 1 196 ? 5.162 75.390 24.757 1.00 11.73 196 ASP A C 1
ATOM 1688 O O . ASP A 1 196 ? 4.787 76.435 25.290 1.00 11.43 196 ASP A O 1
ATOM 1693 N N . ARG A 1 197 ? 5.964 75.370 23.694 1.00 9.49 197 ARG A N 1
ATOM 1694 C CA . ARG A 1 197 ? 6.448 76.606 23.082 1.00 9.43 197 ARG A CA 1
ATOM 1695 C C . ARG A 1 197 ? 5.299 77.280 22.346 1.00 8.37 197 ARG A C 1
ATOM 1696 O O . ARG A 1 197 ? 5.075 78.484 22.489 1.00 8.13 197 ARG A O 1
ATOM 1704 N N . VAL A 1 198 ? 4.571 76.492 21.561 1.00 9.48 198 VAL A N 1
ATOM 1705 C CA . VAL A 1 198 ? 3.431 76.991 20.806 1.00 9.40 198 VAL A CA 1
ATOM 1706 C C . VAL A 1 198 ? 2.396 77.599 21.748 1.00 10.20 198 VAL A C 1
ATOM 1707 O O . VAL A 1 198 ? 1.874 78.686 21.499 1.00 9.34 198 VAL A O 1
ATOM 1711 N N . GLU A 1 199 ? 2.102 76.891 22.835 1.00 9.05 199 GLU A N 1
ATOM 1712 C CA . GLU A 1 199 ? 1.115 77.367 23.796 1.00 10.07 199 GLU A CA 1
ATOM 1713 C C . GLU A 1 199 ? 1.452 78.750 24.348 1.00 10.08 199 GLU A C 1
ATOM 1714 O O . GLU A 1 199 ? 0.562 79.572 24.551 1.00 9.62 199 GLU A O 1
ATOM 1720 N N A LYS A 1 200 ? 2.729 79.019 24.594 0.50 9.25 200 LYS A N 1
ATOM 1721 N N B LYS A 1 200 ? 2.738 78.998 24.571 0.50 10.61 200 LYS A N 1
ATOM 1722 C CA A LYS A 1 200 ? 3.114 80.328 25.116 0.50 9.07 200 LYS A CA 1
ATOM 1723 C CA B LYS A 1 200 ? 3.191 80.277 25.097 0.50 11.32 200 LYS A CA 1
ATOM 1724 C C A LYS A 1 200 ? 2.762 81.434 24.131 0.50 8.93 200 LYS A C 1
ATOM 1725 C C B LYS A 1 200 ? 2.827 81.418 24.149 0.50 10.35 200 LYS A C 1
ATOM 1726 O O A LYS A 1 200 ? 2.250 82.484 24.518 0.50 8.72 200 LYS A O 1
ATOM 1727 O O B LYS A 1 200 ? 2.365 82.472 24.584 0.50 10.44 200 LYS A O 1
ATOM 1738 N N . ALA A 1 201 ? 3.034 81.202 22.853 1.00 8.75 201 ALA A N 1
ATOM 1739 C CA . ALA A 1 201 ? 2.722 82.211 21.847 1.00 8.10 201 ALA A CA 1
ATOM 1740 C C . ALA A 1 201 ? 1.206 82.366 21.751 1.00 7.39 201 ALA A C 1
ATOM 1741 O O . ALA A 1 201 ? 0.683 83.480 21.697 1.00 8.75 201 ALA A O 1
ATOM 1743 N N . TYR A 1 202 ? 0.508 81.236 21.736 1.00 8.85 202 TYR A N 1
ATOM 1744 C CA . TYR A 1 202 ? -0.945 81.228 21.647 1.00 8.77 202 TYR A CA 1
ATOM 1745 C C . TYR A 1 202 ? -1.590 82.016 22.787 1.00 9.36 202 TYR A C 1
ATOM 1746 O O . TYR A 1 202 ? -2.444 82.869 22.554 1.00 10.42 202 TYR A O 1
ATOM 1755 N N . ARG A 1 203 ? -1.176 81.743 24.020 1.00 9.24 203 ARG A N 1
ATOM 1756 C CA . ARG A 1 203 ? -1.771 82.429 25.159 1.00 9.92 203 ARG A CA 1
ATOM 1757 C C . ARG A 1 203 ? -1.462 83.921 25.226 1.00 9.13 203 ARG A C 1
ATOM 1758 O O . ARG A 1 203 ? -2.220 84.683 25.824 1.00 11.31 203 ARG A O 1
ATOM 1766 N N . ALA A 1 204 ? -0.362 84.352 24.616 1.00 9.13 204 ALA A N 1
ATOM 1767 C CA . ALA A 1 204 ? -0.050 85.776 24.613 1.00 9.03 204 ALA A CA 1
ATOM 1768 C C . ALA A 1 204 ? -1.051 86.459 23.679 1.00 9.21 204 ALA A C 1
ATOM 1769 O O . ALA A 1 204 ? -1.607 87.508 23.997 1.00 10.13 204 ALA A O 1
ATOM 1771 N N . MET A 1 205 ? -1.292 85.840 22.529 1.00 9.34 205 MET A N 1
ATOM 1772 C CA . MET A 1 205 ? -2.205 86.402 21.539 1.00 9.01 205 MET A CA 1
ATOM 1773 C C . MET A 1 205 ? -3.693 86.287 21.859 1.00 8.94 205 MET A C 1
ATOM 1774 O O . MET A 1 205 ? -4.480 87.144 21.456 1.00 10.40 205 MET A O 1
ATOM 1779 N N A VAL A 1 206 ? -4.071 85.241 22.587 0.50 9.64 206 VAL A N 1
ATOM 1780 N N B VAL A 1 206 ? -4.072 85.241 22.587 0.50 9.76 206 VAL A N 1
ATOM 1781 C CA A VAL A 1 206 ? -5.474 85.010 22.928 0.50 10.86 206 VAL A CA 1
ATOM 1782 C CA B VAL A 1 206 ? -5.474 85.008 22.926 0.50 11.10 206 VAL A CA 1
ATOM 1783 C C A VAL A 1 206 ? -5.886 85.445 24.335 0.50 12.26 206 VAL A C 1
ATOM 1784 C C B VAL A 1 206 ? -5.886 85.444 24.333 0.50 12.40 206 VAL A C 1
ATOM 1785 O O A VAL A 1 206 ? -7.000 85.930 24.539 0.50 12.13 206 VAL A O 1
ATOM 1786 O O B VAL A 1 206 ? -6.999 85.932 24.535 0.50 12.35 206 VAL A O 1
ATOM 1793 N N . TYR A 1 207 ? -4.995 85.269 25.303 1.00 11.81 207 TYR A N 1
ATOM 1794 C CA . TYR A 1 207 ? -5.298 85.633 26.683 1.00 13.21 207 TYR A CA 1
ATOM 1795 C C . TYR A 1 207 ? -4.530 86.839 27.212 1.00 13.08 207 TYR A C 1
ATOM 1796 O O . TYR A 1 207 ? -4.726 87.242 28.360 1.00 14.60 207 TYR A O 1
ATOM 1805 N N . GLY A 1 208 ? -3.666 87.414 26.382 1.00 11.30 208 GLY A N 1
ATOM 1806 C CA . GLY A 1 208 ? -2.888 88.562 26.814 1.00 11.56 208 GLY A CA 1
ATOM 1807 C C . GLY A 1 208 ? -1.940 88.203 27.944 1.00 12.06 208 GLY A C 1
ATOM 1808 O O . GLY A 1 208 ? -1.630 89.041 28.790 1.00 11.20 208 GLY A O 1
ATOM 1809 N N . GLU A 1 209 ? -1.486 86.952 27.958 1.00 10.46 209 GLU A N 1
ATOM 1810 C CA . GLU A 1 209 ? -0.573 86.465 28.989 1.00 11.64 209 GLU A CA 1
ATOM 1811 C C . GLU A 1 209 ? 0.876 86.470 28.524 1.00 11.02 209 GLU A C 1
ATOM 1812 O O . GLU A 1 209 ? 1.209 85.865 27.506 1.00 13.45 209 GLU A O 1
ATOM 1818 N N . GLY A 1 210 ? 1.732 87.139 29.290 1.00 9.55 210 GLY A N 1
ATOM 1819 C CA . GLY A 1 210 ? 3.143 87.204 28.964 1.00 10.00 210 GLY A CA 1
ATOM 1820 C C . GLY A 1 210 ? 3.726 88.506 29.469 1.00 9.41 210 GLY A C 1
ATOM 1821 O O . GLY A 1 210 ? 2.985 89.336 30.002 1.00 10.93 210 GLY A O 1
ATOM 1822 N N . PRO A 1 211 ? 5.046 88.718 29.340 1.00 9.44 211 PRO A N 1
ATOM 1823 C CA . PRO A 1 211 ? 5.637 89.976 29.812 1.00 9.14 211 PRO A CA 1
ATOM 1824 C C . PRO A 1 211 ? 4.910 91.145 29.145 1.00 9.71 211 PRO A C 1
ATOM 1825 O O . PRO A 1 211 ? 4.708 91.144 27.930 1.00 10.84 211 PRO A O 1
ATOM 1829 N N . THR A 1 212 ? 4.516 92.139 29.935 1.00 8.15 212 THR A N 1
ATOM 1830 C CA . THR A 1 212 ? 3.783 93.284 29.396 1.00 8.75 212 THR A CA 1
ATOM 1831 C C . THR A 1 212 ? 4.598 94.575 29.323 1.00 9.29 212 THR A C 1
ATOM 1832 O O . THR A 1 212 ? 5.414 94.862 30.200 1.00 9.51 212 THR A O 1
ATOM 1836 N N . TYR A 1 213 ? 4.362 95.345 28.261 1.00 8.88 213 TYR A N 1
ATOM 1837 C CA . TYR A 1 213 ? 5.060 96.607 28.020 1.00 8.45 213 TYR A CA 1
ATOM 1838 C C . TYR A 1 213 ? 4.158 97.564 27.257 1.00 9.54 213 TYR A C 1
ATOM 1839 O O . TYR A 1 213 ? 3.379 97.138 26.410 1.00 10.49 213 TYR A O 1
ATOM 1848 N N . ARG A 1 214 ? 4.273 98.854 27.554 1.00 10.27 214 ARG A N 1
ATOM 1849 C CA . ARG A 1 214 ? 3.507 99.876 26.848 1.00 11.65 214 ARG A CA 1
ATOM 1850 C C . ARG A 1 214 ? 4.222 100.157 25.523 1.00 11.78 214 ARG A C 1
ATOM 1851 O O . ARG A 1 214 ? 3.590 100.456 24.510 1.00 13.16 214 ARG A O 1
ATOM 1859 N N . ASP A 1 215 ? 5.548 100.053 25.548 1.00 12.57 215 ASP A N 1
ATOM 1860 C CA . ASP A 1 215 ? 6.387 100.342 24.386 1.00 12.60 215 ASP A CA 1
ATOM 1861 C C . ASP A 1 215 ? 7.095 99.112 23.813 1.00 11.89 215 ASP A C 1
ATOM 1862 O O . ASP A 1 215 ? 7.869 98.452 24.504 1.00 11.39 215 ASP A O 1
ATOM 1867 N N . PRO A 1 216 ? 6.837 98.792 22.532 1.00 11.28 216 PRO A N 1
ATOM 1868 C CA . PRO A 1 216 ? 7.452 97.643 21.861 1.00 11.30 216 PRO A CA 1
ATOM 1869 C C . PRO A 1 216 ? 8.977 97.646 21.932 1.00 10.99 216 PRO A C 1
ATOM 1870 O O . PRO A 1 216 ? 9.595 96.598 22.112 1.00 11.41 216 PRO A O 1
ATOM 1874 N N . LEU A 1 217 ? 9.587 98.820 21.789 1.00 12.25 217 LEU A N 1
ATOM 1875 C CA . LEU A 1 217 ? 11.038 98.898 21.848 1.00 11.89 217 LEU A CA 1
ATOM 1876 C C . LEU A 1 217 ? 11.572 98.608 23.250 1.00 11.83 217 LEU A C 1
ATOM 1877 O O . LEU A 1 217 ? 12.663 98.060 23.399 1.00 12.96 217 LEU A O 1
ATOM 1882 N N A GLU A 1 218 ? 10.808 98.967 24.278 0.50 12.20 218 GLU A N 1
ATOM 1883 N N B GLU A 1 218 ? 10.808 98.967 24.278 0.50 12.07 218 GLU A N 1
ATOM 1884 C CA A GLU A 1 218 ? 11.247 98.707 25.643 0.50 11.98 218 GLU A CA 1
ATOM 1885 C CA B GLU A 1 218 ? 11.249 98.707 25.644 0.50 11.82 218 GLU A CA 1
ATOM 1886 C C A GLU A 1 218 ? 11.162 97.211 25.931 0.50 11.00 218 GLU A C 1
ATOM 1887 C C B GLU A 1 218 ? 11.163 97.210 25.931 0.50 10.88 218 GLU A C 1
ATOM 1888 O O A GLU A 1 218 ? 11.927 96.676 26.733 0.50 12.43 218 GLU A O 1
ATOM 1889 O O B GLU A 1 218 ? 11.927 96.674 26.732 0.50 12.30 218 GLU A O 1
ATOM 1900 N N . CYS A 1 219 ? 10.230 96.538 25.263 1.00 10.46 219 CYS A N 1
ATOM 1901 C CA . CYS A 1 219 ? 10.058 95.101 25.425 1.00 9.37 219 CYS A CA 1
ATOM 1902 C C . CYS A 1 219 ? 11.337 94.411 24.950 1.00 9.85 219 CYS A C 1
ATOM 1903 O O . CYS A 1 219 ? 11.899 93.563 25.644 1.00 10.47 219 CYS A O 1
ATOM 1906 N N A ILE A 1 220 ? 11.804 94.808 23.770 0.50 11.01 220 ILE A N 1
ATOM 1907 N N B ILE A 1 220 ? 11.791 94.775 23.755 0.50 10.99 220 ILE A N 1
ATOM 1908 C CA A ILE A 1 220 ? 13.021 94.246 23.194 0.50 10.91 220 ILE A CA 1
ATOM 1909 C CA B ILE A 1 220 ? 12.988 94.166 23.191 0.50 11.16 220 ILE A CA 1
ATOM 1910 C C A ILE A 1 220 ? 14.236 94.553 24.061 0.50 11.89 220 ILE A C 1
ATOM 1911 C C B ILE A 1 220 ? 14.252 94.510 23.974 0.50 12.27 220 ILE A C 1
ATOM 1912 O O A ILE A 1 220 ? 15.023 93.663 24.379 0.50 10.59 220 ILE A O 1
ATOM 1913 O O B ILE A 1 220 ? 15.127 93.662 24.145 0.50 11.43 220 ILE A O 1
ATOM 1922 N N A GLU A 1 221 ? 14.381 95.819 24.436 0.50 12.07 221 GLU A N 1
ATOM 1923 N N B GLU A 1 221 ? 14.348 95.746 24.457 0.50 12.59 221 GLU A N 1
ATOM 1924 C CA A GLU A 1 221 ? 15.505 96.248 25.258 0.50 14.58 221 GLU A CA 1
ATOM 1925 C CA B GLU A 1 221 ? 15.521 96.157 25.221 0.50 14.66 221 GLU A CA 1
ATOM 1926 C C A GLU A 1 221 ? 15.583 95.479 26.575 0.50 13.63 221 GLU A C 1
ATOM 1927 C C B GLU A 1 221 ? 15.582 95.408 26.549 0.50 13.72 221 GLU A C 1
ATOM 1928 O O A GLU A 1 221 ? 16.667 95.103 27.020 0.50 12.98 221 GLU A O 1
ATOM 1929 O O B GLU A 1 221 ? 16.654 94.988 26.984 0.50 12.99 221 GLU A O 1
ATOM 1940 N N . ASP A 1 222 ? 14.432 95.243 27.195 1.00 12.17 222 ASP A N 1
ATOM 1941 C CA . ASP A 1 222 ? 14.388 94.525 28.463 1.00 12.93 222 ASP A CA 1
ATOM 1942 C C . ASP A 1 222 ? 14.831 93.081 28.239 1.00 12.97 222 ASP A C 1
ATOM 1943 O O . ASP A 1 222 ? 15.560 92.510 29.051 1.00 13.71 222 ASP A O 1
ATOM 1948 N N . SER A 1 223 ? 14.392 92.489 27.131 1.00 11.94 223 SER A N 1
ATOM 1949 C CA . SER A 1 223 ? 14.765 91.115 26.818 1.00 10.83 223 SER A CA 1
ATOM 1950 C C . SER A 1 223 ? 16.280 91.027 26.615 1.00 10.32 223 SER A C 1
ATOM 1951 O O . SER A 1 223 ? 16.929 90.115 27.126 1.00 11.07 223 SER A O 1
ATOM 1954 N N . TYR A 1 224 ? 16.835 91.982 25.874 1.00 11.22 224 TYR A N 1
ATOM 1955 C CA . TYR A 1 224 ? 18.271 92.013 25.619 1.00 11.34 224 TYR A CA 1
ATOM 1956 C C . TYR A 1 224 ? 19.056 92.112 26.925 1.00 14.22 224 TYR A C 1
ATOM 1957 O O . TYR A 1 224 ? 20.109 91.491 27.073 1.00 14.26 224 TYR A O 1
ATOM 1966 N N A LYS A 1 225 ? 18.544 92.896 27.867 0.50 15.61 225 LYS A N 1
ATOM 1967 N N B LYS A 1 225 ? 18.543 92.899 27.865 0.50 15.28 225 LYS A N 1
ATOM 1968 C CA A LYS A 1 225 ? 19.214 93.066 29.150 0.50 17.78 225 LYS A CA 1
ATOM 1969 C CA B LYS A 1 225 ? 19.207 93.071 29.153 0.50 17.20 225 LYS A CA 1
ATOM 1970 C C A LYS A 1 225 ? 19.307 91.736 29.888 0.50 18.56 225 LYS A C 1
ATOM 1971 C C B LYS A 1 225 ? 19.270 91.758 29.926 0.50 18.21 225 LYS A C 1
ATOM 1972 O O A LYS A 1 225 ? 20.200 91.537 30.713 0.50 19.66 225 LYS A O 1
ATOM 1973 O O B LYS A 1 225 ? 20.106 91.594 30.815 0.50 19.43 225 LYS A O 1
ATOM 1984 N N . HIS A 1 226 ? 18.385 90.827 29.582 1.00 17.67 226 HIS A N 1
ATOM 1985 C CA . HIS A 1 226 ? 18.358 89.515 30.222 1.00 18.51 226 HIS A CA 1
ATOM 1986 C C . HIS A 1 226 ? 19.087 88.468 29.380 1.00 17.05 226 HIS A C 1
ATOM 1987 O O . HIS A 1 226 ? 19.036 87.276 29.681 1.00 18.56 226 HIS A O 1
ATOM 1994 N N . GLY A 1 227 ? 19.756 88.920 28.323 1.00 15.13 227 GLY A N 1
ATOM 1995 C CA . GLY A 1 227 ? 20.492 88.009 27.465 1.00 13.59 227 GLY A CA 1
ATOM 1996 C C . GLY A 1 227 ? 19.633 87.193 26.517 1.00 12.58 227 GLY A C 1
ATOM 1997 O O . GLY A 1 227 ? 20.110 86.234 25.903 1.00 12.90 227 GLY A O 1
ATOM 1998 N N A ILE A 1 228 ? 18.365 87.575 26.396 0.50 12.49 228 ILE A N 1
ATOM 1999 N N B ILE A 1 228 ? 18.364 87.569 26.393 0.50 12.40 228 ILE A N 1
ATOM 2000 C CA A ILE A 1 228 ? 17.429 86.881 25.519 0.50 10.78 228 ILE A CA 1
ATOM 2001 C CA B ILE A 1 228 ? 17.442 86.862 25.512 0.50 10.67 228 ILE A CA 1
ATOM 2002 C C A ILE A 1 228 ? 17.232 87.701 24.248 0.50 9.68 228 ILE A C 1
ATOM 2003 C C B ILE A 1 228 ? 17.226 87.689 24.250 0.50 9.64 228 ILE A C 1
ATOM 2004 O O A ILE A 1 228 ? 16.576 88.743 24.265 0.50 10.28 228 ILE A O 1
ATOM 2005 O O B ILE A 1 228 ? 16.556 88.720 24.274 0.50 10.23 228 ILE A O 1
ATOM 2014 N N . TYR A 1 229 ? 17.805 87.226 23.147 1.00 9.62 229 TYR A N 1
ATOM 2015 C CA . TYR A 1 229 ? 17.707 87.935 21.879 1.00 8.81 229 TYR A CA 1
ATOM 2016 C C . TYR A 1 229 ? 16.520 87.541 20.994 1.00 9.67 229 TYR A C 1
ATOM 2017 O O . TYR A 1 229 ? 15.798 86.592 21.296 1.00 9.18 229 TYR A O 1
ATOM 2026 N N . ASP A 1 230 ? 16.331 88.298 19.913 1.00 8.64 230 ASP A N 1
ATOM 2027 C CA . ASP A 1 230 ? 15.212 88.141 18.975 1.00 7.67 230 ASP A CA 1
ATOM 2028 C C . ASP A 1 230 ? 14.528 86.785 18.841 1.00 7.57 230 ASP A C 1
ATOM 2029 O O . ASP A 1 230 ? 13.337 86.642 19.127 1.00 6.64 230 ASP A O 1
ATOM 2034 N N . GLU A 1 231 ? 15.279 85.796 18.374 1.00 7.31 231 GLU A N 1
ATOM 2035 C CA . GLU A 1 231 ? 14.746 84.463 18.150 1.00 7.15 231 GLU A CA 1
ATOM 2036 C C . GLU A 1 231 ? 14.067 83.834 19.364 1.00 7.21 231 GLU A C 1
ATOM 2037 O O . GLU A 1 231 ? 13.094 83.083 19.224 1.00 6.10 231 GLU A O 1
ATOM 2043 N N . PHE A 1 232 ? 14.565 84.176 20.547 1.00 8.03 232 PHE A N 1
ATOM 2044 C CA . PHE A 1 232 ? 14.090 83.587 21.795 1.00 7.29 232 PHE A CA 1
ATOM 2045 C C . PHE A 1 232 ? 13.246 84.463 22.712 1.00 7.75 232 PHE A C 1
ATOM 2046 O O . PHE A 1 232 ? 12.950 84.074 23.846 1.00 9.82 232 PHE A O 1
ATOM 2054 N N . VAL A 1 233 ? 12.853 85.635 22.234 1.00 7.36 233 VAL A N 1
ATOM 2055 C CA . VAL A 1 233 ? 12.047 86.534 23.044 1.00 7.24 233 VAL A CA 1
ATOM 2056 C C . VAL A 1 233 ? 10.766 85.849 23.523 1.00 7.33 233 VAL A C 1
ATOM 2057 O O . VAL A 1 233 ? 10.030 85.251 22.734 1.00 7.71 233 VAL A O 1
ATOM 2061 N N . LEU A 1 234 ? 10.512 85.909 24.827 1.00 8.63 234 LEU A N 1
ATOM 2062 C CA . LEU A 1 234 ? 9.301 85.306 25.380 1.00 8.65 234 LEU A CA 1
ATOM 2063 C C . LEU A 1 234 ? 8.096 86.015 24.782 1.00 8.54 234 LEU A C 1
ATOM 2064 O O . LEU A 1 234 ? 8.121 87.233 24.606 1.00 10.12 234 LEU A O 1
ATOM 2069 N N . PRO A 1 235 ? 7.027 85.266 24.455 1.00 7.91 235 PRO A N 1
ATOM 2070 C CA . PRO A 1 235 ? 5.837 85.908 23.883 1.00 8.35 235 PRO A CA 1
ATOM 2071 C C . PRO A 1 235 ? 5.400 87.026 24.820 1.00 9.39 235 PRO A C 1
ATOM 2072 O O . PRO A 1 235 ? 5.028 86.781 25.970 1.00 9.56 235 PRO A O 1
ATOM 2076 N N . SER A 1 236 ? 5.446 88.251 24.315 1.00 8.61 236 SER A N 1
ATOM 2077 C CA . SER A 1 236 ? 5.130 89.423 25.111 1.00 8.51 236 SER A CA 1
ATOM 2078 C C . SER A 1 236 ? 3.898 90.161 24.620 1.00 8.40 236 SER A C 1
ATOM 2079 O O . SER A 1 236 ? 3.556 90.117 23.436 1.00 9.43 236 SER A O 1
ATOM 2082 N N . VAL A 1 237 ? 3.243 90.847 25.549 1.00 7.35 237 VAL A N 1
ATOM 2083 C CA . VAL A 1 237 ? 2.013 91.567 25.268 1.00 8.57 237 VAL A CA 1
ATOM 2084 C C . VAL A 1 237 ? 2.152 93.079 25.398 1.00 8.23 237 VAL A C 1
ATOM 2085 O O . VAL A 1 237 ? 2.582 93.587 26.432 1.00 9.17 237 VAL A O 1
ATOM 2089 N N . ILE A 1 238 ? 1.804 93.801 24.337 1.00 7.21 238 ILE A N 1
ATOM 2090 C CA . ILE A 1 238 ? 1.860 95.256 24.374 1.00 8.11 238 ILE A CA 1
ATOM 2091 C C . ILE A 1 238 ? 0.534 95.725 24.961 1.00 7.57 238 ILE A C 1
ATOM 2092 O O . ILE A 1 238 ? -0.538 95.277 24.538 1.00 8.35 238 ILE A O 1
ATOM 2097 N N . VAL A 1 239 ? 0.606 96.610 25.950 1.00 8.04 239 VAL A N 1
ATOM 2098 C CA . VAL A 1 239 ? -0.594 97.104 26.604 1.00 9.92 239 VAL A CA 1
ATOM 2099 C C . VAL A 1 239 ? -0.845 98.583 26.371 1.00 10.18 239 VAL A C 1
ATOM 2100 O O . VAL A 1 239 ? 0.057 99.338 25.987 1.00 9.53 239 VAL A O 1
ATOM 2104 N N A ARG A 1 240 ? -2.089 98.996 26.598 0.50 11.13 240 ARG A N 1
ATOM 2105 N N B ARG A 1 240 ? -2.084 98.987 26.620 0.50 11.20 240 ARG A N 1
ATOM 2106 C CA A ARG A 1 240 ? -2.490 100.386 26.414 0.50 12.39 240 ARG A CA 1
ATOM 2107 C CA B ARG A 1 240 ? -2.503 100.366 26.438 0.50 12.48 240 ARG A CA 1
ATOM 2108 C C A ARG A 1 240 ? -2.241 101.205 27.673 0.50 12.38 240 ARG A C 1
ATOM 2109 C C B ARG A 1 240 ? -2.321 101.186 27.706 0.50 12.40 240 ARG A C 1
ATOM 2110 O O A ARG A 1 240 ? -1.711 100.700 28.664 0.50 12.15 240 ARG A O 1
ATOM 2111 O O B ARG A 1 240 ? -1.898 100.663 28.739 0.50 12.12 240 ARG A O 1
ATOM 2126 N N . GLU A 1 241 ? -2.632 102.475 27.624 1.00 12.48 241 GLU A N 1
ATOM 2127 C CA . GLU A 1 241 ? -2.471 103.367 28.763 1.00 14.95 241 GLU A CA 1
ATOM 2128 C C . GLU A 1 241 ? -3.202 102.853 29.997 1.00 14.94 241 GLU A C 1
ATOM 2129 O O . GLU A 1 241 ? -2.735 103.049 31.118 1.00 17.29 241 GLU A O 1
ATOM 2135 N N . ASP A 1 242 ? -4.344 102.198 29.800 1.00 14.06 242 ASP A N 1
ATOM 2136 C CA . ASP A 1 242 ? -5.102 101.677 30.934 1.00 13.61 242 ASP A CA 1
ATOM 2137 C C . ASP A 1 242 ? -4.638 100.293 31.379 1.00 13.98 242 ASP A C 1
ATOM 2138 O O . ASP A 1 242 ? -5.252 99.675 32.253 1.00 14.29 242 ASP A O 1
ATOM 2143 N N . GLY A 1 243 ? -3.559 99.807 30.770 1.00 10.07 243 GLY A N 1
ATOM 2144 C CA . GLY A 1 243 ? -3.015 98.510 31.142 1.00 9.81 243 GLY A CA 1
ATOM 2145 C C . GLY A 1 243 ? -3.577 97.292 30.432 1.00 9.30 243 GLY A C 1
ATOM 2146 O O . GLY A 1 243 ? -3.031 96.201 30.559 1.00 9.72 243 GLY A O 1
ATOM 2147 N N . ARG A 1 244 ? -4.662 97.470 29.687 1.00 9.52 244 ARG A N 1
ATOM 2148 C CA . ARG A 1 244 ? -5.289 96.368 28.961 1.00 10.61 244 ARG A CA 1
ATOM 2149 C C . ARG A 1 244 ? -4.483 96.029 27.712 1.00 9.25 244 ARG A C 1
ATOM 2150 O O . ARG A 1 244 ? -3.798 96.887 27.161 1.00 9.12 244 ARG A O 1
ATOM 2158 N N . PRO A 1 245 ? -4.555 94.771 27.250 1.00 9.09 245 PRO A N 1
ATOM 2159 C CA . PRO A 1 245 ? -3.803 94.407 26.046 1.00 9.53 245 PRO A CA 1
ATOM 2160 C C . PRO A 1 245 ? -4.300 95.228 24.865 1.00 8.56 245 PRO A C 1
ATOM 2161 O O . PRO A 1 245 ? -5.483 95.569 24.783 1.00 10.20 245 PRO A O 1
ATOM 2165 N N . VAL A 1 246 ? -3.395 95.550 23.956 1.00 8.16 246 VAL A N 1
ATOM 2166 C CA . VAL A 1 246 ? -3.772 96.292 22.765 1.00 7.88 246 VAL A CA 1
ATOM 2167 C C . VAL A 1 246 ? -4.861 95.500 22.039 1.00 8.17 246 VAL A C 1
ATOM 2168 O O . VAL A 1 246 ? -5.844 96.065 21.561 1.00 9.75 246 VAL A O 1
ATOM 2172 N N . ALA A 1 247 ? -4.697 94.182 21.976 1.00 8.41 247 ALA A N 1
ATOM 2173 C CA . ALA A 1 247 ? -5.689 93.341 21.322 1.00 8.68 247 ALA A CA 1
ATOM 2174 C C . ALA A 1 247 ? -5.456 91.851 21.509 1.00 9.94 247 ALA A C 1
ATOM 2175 O O . ALA A 1 247 ? -4.325 91.371 21.416 1.00 12.78 247 ALA A O 1
ATOM 2177 N N . THR A 1 248 ? -6.535 91.124 21.779 1.00 9.81 248 THR A N 1
ATOM 2178 C CA . THR A 1 248 ? -6.456 89.676 21.884 1.00 9.68 248 THR A CA 1
ATOM 2179 C C . THR A 1 248 ? -7.323 89.166 20.741 1.00 9.80 248 THR A C 1
ATOM 2180 O O . THR A 1 248 ? -8.241 89.859 20.296 1.00 11.55 248 THR A O 1
ATOM 2184 N N . ILE A 1 249 ? -7.026 87.969 20.254 1.00 9.64 249 ILE A N 1
ATOM 2185 C CA . ILE A 1 249 ? -7.795 87.392 19.162 1.00 10.64 249 ILE A CA 1
ATOM 2186 C C . ILE A 1 249 ? -9.118 86.855 19.705 1.00 12.16 249 ILE A C 1
ATOM 2187 O O . ILE A 1 249 ? -9.141 86.034 20.622 1.00 12.49 249 ILE A O 1
ATOM 2192 N N . GLN A 1 250 ? -10.223 87.327 19.137 1.00 10.44 250 GLN A N 1
ATOM 2193 C CA . GLN A 1 250 ? -11.541 86.925 19.606 1.00 11.94 250 GLN A CA 1
ATOM 2194 C C . GLN A 1 250 ? -12.422 86.297 18.536 1.00 11.47 250 GLN A C 1
ATOM 2195 O O . GLN A 1 250 ? -12.070 86.282 17.354 1.00 9.93 250 GLN A O 1
ATOM 2201 N N . ASP A 1 251 ? -13.565 85.770 18.970 1.00 10.69 251 ASP A N 1
ATOM 2202 C CA . ASP A 1 251 ? -14.520 85.129 18.071 1.00 12.22 251 ASP A CA 1
ATOM 2203 C C . ASP A 1 251 ? -14.821 85.980 16.844 1.00 10.95 251 ASP A C 1
ATOM 2204 O O . ASP A 1 251 ? -14.999 87.194 16.945 1.00 11.98 251 ASP A O 1
ATOM 2209 N N . ASN A 1 252 ? -14.876 85.333 15.687 1.00 12.04 252 ASN A N 1
ATOM 2210 C CA . ASN A 1 252 ? -15.221 86.003 14.442 1.00 11.65 252 ASN A CA 1
ATOM 2211 C C . ASN A 1 252 ? -14.188 86.980 13.878 1.00 10.53 252 ASN A C 1
ATOM 2212 O O . ASN A 1 252 ? -14.461 87.663 12.893 1.00 10.04 252 ASN A O 1
ATOM 2217 N N . ASP A 1 253 ? -13.014 87.065 14.498 1.00 8.61 253 ASP A N 1
ATOM 2218 C CA . ASP A 1 253 ? -11.966 87.938 13.968 1.00 8.64 253 ASP A CA 1
ATOM 2219 C C . ASP A 1 253 ? -11.384 87.262 12.727 1.00 8.61 253 ASP A C 1
ATOM 2220 O O . ASP A 1 253 ? -11.674 86.093 12.451 1.00 8.82 253 ASP A O 1
ATOM 2225 N N . ALA A 1 254 ? -10.574 88.001 11.977 1.00 8.61 254 ALA A N 1
ATOM 2226 C CA . ALA A 1 254 ? -9.911 87.448 10.802 1.00 9.05 254 ALA A CA 1
ATOM 2227 C C . ALA A 1 254 ? -8.418 87.496 11.080 1.00 8.99 254 ALA A C 1
ATOM 2228 O O . ALA A 1 254 ? -7.943 88.365 11.811 1.00 8.10 254 ALA A O 1
ATOM 2230 N N . ILE A 1 255 ? -7.686 86.550 10.506 1.00 7.92 255 ILE A N 1
ATOM 2231 C CA . ILE A 1 255 ? -6.245 86.490 10.676 1.00 7.55 255 ILE A CA 1
ATOM 2232 C C . ILE A 1 255 ? -5.596 86.257 9.323 1.00 7.08 255 ILE A C 1
ATOM 2233 O O . ILE A 1 255 ? -6.074 85.438 8.539 1.00 8.15 255 ILE A O 1
ATOM 2238 N N . ILE A 1 256 ? -4.534 87.000 9.032 1.00 7.55 256 ILE A N 1
ATOM 2239 C CA . ILE A 1 256 ? -3.776 86.771 7.810 1.00 7.72 256 ILE A CA 1
ATOM 2240 C C . ILE A 1 256 ? -2.362 86.471 8.304 1.00 7.92 256 ILE A C 1
ATOM 2241 O O . ILE A 1 256 ? -1.700 87.329 8.899 1.00 7.41 256 ILE A O 1
ATOM 2246 N N . PHE A 1 257 ? -1.935 85.229 8.096 1.00 7.57 257 PHE A N 1
ATOM 2247 C CA . PHE A 1 257 ? -0.609 84.753 8.493 1.00 6.27 257 PHE A CA 1
ATOM 2248 C C . PHE A 1 257 ? 0.230 84.996 7.241 1.00 8.32 257 PHE A C 1
ATOM 2249 O O . PHE A 1 257 ? 0.125 84.244 6.275 1.00 7.86 257 PHE A O 1
ATOM 2257 N N A TYR A 1 258 ? 1.064 86.033 7.278 0.50 7.93 258 TYR A N 1
ATOM 2258 N N B TYR A 1 258 ? 1.065 86.033 7.252 0.50 8.23 258 TYR A N 1
ATOM 2259 C CA A TYR A 1 258 ? 1.886 86.395 6.130 0.50 8.10 258 TYR A CA 1
ATOM 2260 C CA B TYR A 1 258 ? 1.853 86.362 6.066 0.50 8.67 258 TYR A CA 1
ATOM 2261 C C A TYR A 1 258 ? 3.216 85.659 5.969 0.50 8.84 258 TYR A C 1
ATOM 2262 C C B TYR A 1 258 ? 3.169 85.614 5.858 0.50 9.23 258 TYR A C 1
ATOM 2263 O O A TYR A 1 258 ? 4.198 86.230 5.493 0.50 11.09 258 TYR A O 1
ATOM 2264 O O B TYR A 1 258 ? 4.092 86.126 5.225 0.50 11.75 258 TYR A O 1
ATOM 2281 N N . ASN A 1 259 ? 3.251 84.394 6.377 1.00 7.69 259 ASN A N 1
ATOM 2282 C CA . ASN A 1 259 ? 4.451 83.579 6.194 1.00 7.61 259 ASN A CA 1
ATOM 2283 C C . ASN A 1 259 ? 4.123 82.776 4.935 1.00 8.17 259 ASN A C 1
ATOM 2284 O O . ASN A 1 259 ? 2.968 82.377 4.747 1.00 9.35 259 ASN A O 1
ATOM 2289 N N . PHE A 1 260 ? 5.110 82.545 4.072 1.00 8.33 260 PHE A N 1
ATOM 2290 C CA . PHE A 1 260 ? 4.863 81.783 2.849 1.00 8.28 260 PHE A CA 1
ATOM 2291 C C . PHE A 1 260 ? 5.587 80.437 2.797 1.00 9.78 260 PHE A C 1
ATOM 2292 O O . PHE A 1 260 ? 5.545 79.742 1.782 1.00 13.85 260 PHE A O 1
ATOM 2300 N N . ARG A 1 261 ? 6.258 80.080 3.887 1.00 9.64 261 ARG A N 1
ATOM 2301 C CA . ARG A 1 261 ? 6.949 78.796 3.985 1.00 9.45 261 ARG A CA 1
ATOM 2302 C C . ARG A 1 261 ? 6.118 78.011 4.997 1.00 10.96 261 ARG A C 1
ATOM 2303 O O . ARG A 1 261 ? 5.860 78.488 6.101 1.00 11.18 261 ARG A O 1
ATOM 2311 N N . PRO A 1 262 ? 5.713 76.781 4.647 1.00 10.40 262 PRO A N 1
ATOM 2312 C CA . PRO A 1 262 ? 4.883 75.970 5.540 1.00 10.16 262 PRO A CA 1
ATOM 2313 C C . PRO A 1 262 ? 5.387 75.250 6.781 1.00 10.36 262 PRO A C 1
ATOM 2314 O O . PRO A 1 262 ? 4.645 75.152 7.760 1.00 9.79 262 PRO A O 1
ATOM 2318 N N . ASP A 1 263 ? 6.618 74.748 6.774 1.00 10.01 263 ASP A N 1
ATOM 2319 C CA . ASP A 1 263 ? 7.064 73.971 7.924 1.00 9.00 263 ASP A CA 1
ATOM 2320 C C . ASP A 1 263 ? 6.908 74.602 9.306 1.00 9.08 263 ASP A C 1
ATOM 2321 O O . ASP A 1 263 ? 6.472 73.929 10.239 1.00 10.43 263 ASP A O 1
ATOM 2326 N N . ARG A 1 264 ? 7.218 75.886 9.443 1.00 7.50 264 ARG A N 1
ATOM 2327 C CA . ARG A 1 264 ? 7.098 76.534 10.749 1.00 8.18 264 ARG A CA 1
ATOM 2328 C C . ARG A 1 264 ? 5.775 77.266 10.973 1.00 8.85 264 ARG A C 1
ATOM 2329 O O . ARG A 1 264 ? 5.587 77.923 12.005 1.00 9.57 264 ARG A O 1
ATOM 2337 N N . ALA A 1 265 ? 4.855 77.144 10.023 1.00 8.30 265 ALA A N 1
ATOM 2338 C CA . ALA A 1 265 ? 3.561 77.815 10.124 1.00 6.98 265 ALA A CA 1
ATOM 2339 C C . ALA A 1 265 ? 2.409 76.880 10.482 1.00 7.75 265 ALA A C 1
ATOM 2340 O O . ALA A 1 265 ? 1.378 77.319 10.992 1.00 9.27 265 ALA A O 1
ATOM 2342 N N . ILE A 1 266 ? 2.586 75.594 10.214 1.00 8.45 266 ILE A N 1
ATOM 2343 C CA . ILE A 1 266 ? 1.544 74.607 10.465 1.00 8.06 266 ILE A CA 1
ATOM 2344 C C . ILE A 1 266 ? 1.073 74.467 11.911 1.00 7.89 266 ILE A C 1
ATOM 2345 O O . ILE A 1 266 ? -0.130 74.466 12.177 1.00 8.56 266 ILE A O 1
ATOM 2350 N N . GLN A 1 267 ? 2.005 74.358 12.848 1.00 9.62 267 GLN A N 1
ATOM 2351 C CA . GLN A 1 267 ? 1.622 74.177 14.241 1.00 9.49 267 GLN A CA 1
ATOM 2352 C C . GLN A 1 267 ? 0.752 75.284 14.823 1.00 10.02 267 GLN A C 1
ATOM 2353 O O . GLN A 1 267 ? -0.319 75.008 15.369 1.00 9.75 267 GLN A O 1
ATOM 2359 N N . ILE A 1 268 ? 1.188 76.534 14.710 1.00 9.30 268 ILE A N 1
ATOM 2360 C CA . ILE A 1 268 ? 0.391 77.623 15.256 1.00 8.88 268 ILE A CA 1
ATOM 2361 C C . ILE A 1 268 ? -0.924 77.785 14.483 1.00 9.35 268 ILE A C 1
ATOM 2362 O O . ILE A 1 268 ? -1.943 78.178 15.054 1.00 8.01 268 ILE A O 1
ATOM 2367 N N . SER A 1 269 ? -0.915 77.459 13.192 1.00 8.46 269 SER A N 1
ATOM 2368 C CA . SER A 1 269 ? -2.134 77.570 12.390 1.00 9.04 269 SER A CA 1
ATOM 2369 C C . SER A 1 269 ? -3.175 76.540 12.824 1.00 9.63 269 SER A C 1
ATOM 2370 O O . SER A 1 269 ? -4.362 76.852 12.913 1.00 11.03 269 SER A O 1
ATOM 2373 N N . ASN A 1 270 ? -2.735 75.313 13.087 1.00 10.11 270 ASN A N 1
ATOM 2374 C CA . ASN A 1 270 ? -3.649 74.261 13.532 1.00 9.92 270 ASN A CA 1
ATOM 2375 C C . ASN A 1 270 ? -4.225 74.634 14.896 1.00 10.18 270 ASN A C 1
ATOM 2376 O O . ASN A 1 270 ? -5.398 74.389 15.177 1.00 10.94 270 ASN A O 1
ATOM 2381 N N . THR A 1 271 ? -3.393 75.240 15.737 1.00 11.73 271 THR A N 1
ATOM 2382 C CA . THR A 1 271 ? -3.816 75.637 17.071 1.00 12.10 271 THR A CA 1
ATOM 2383 C C . THR A 1 271 ? -4.990 76.610 17.008 1.00 12.56 271 THR A C 1
ATOM 2384 O O . THR A 1 271 ? -5.903 76.555 17.833 1.00 13.28 271 THR A O 1
ATOM 2388 N N . PHE A 1 272 ? -4.976 77.495 16.017 1.00 12.16 272 PHE A N 1
ATOM 2389 C CA . PHE A 1 272 ? -6.045 78.472 15.870 1.00 13.57 272 PHE A CA 1
ATOM 2390 C C . PHE A 1 272 ? -7.285 77.977 15.143 1.00 14.26 272 PHE A C 1
ATOM 2391 O O . PHE A 1 272 ? -8.399 78.380 15.478 1.00 18.17 272 PHE A O 1
ATOM 2399 N N . THR A 1 273 ? -7.102 77.094 14.166 1.00 14.53 273 THR A N 1
ATOM 2400 C CA . THR A 1 273 ? -8.223 76.637 13.352 1.00 14.76 273 THR A CA 1
ATOM 2401 C C . THR A 1 273 ? -8.855 75.262 13.565 1.00 16.30 273 THR A C 1
ATOM 2402 O O . THR A 1 273 ? -10.014 75.058 13.202 1.00 17.29 273 THR A O 1
ATOM 2406 N N A ASN A 1 274 ? -8.107 74.327 14.139 0.50 15.70 274 ASN A N 1
ATOM 2407 N N B ASN A 1 274 ? -8.109 74.324 14.137 0.50 15.93 274 ASN A N 1
ATOM 2408 C CA A ASN A 1 274 ? -8.630 72.983 14.371 0.50 17.51 274 ASN A CA 1
ATOM 2409 C CA B ASN A 1 274 ? -8.633 72.980 14.348 0.50 17.99 274 ASN A CA 1
ATOM 2410 C C A ASN A 1 274 ? -9.823 72.974 15.317 0.50 19.48 274 ASN A C 1
ATOM 2411 C C B ASN A 1 274 ? -9.816 72.968 15.312 0.50 19.50 274 ASN A C 1
ATOM 2412 O O A ASN A 1 274 ? -9.778 73.569 16.393 0.50 19.32 274 ASN A O 1
ATOM 2413 O O B ASN A 1 274 ? -9.755 73.553 16.395 0.50 19.01 274 ASN A O 1
ATOM 2422 N N . GLU A 1 275 ? -10.890 72.295 14.910 1.00 20.04 275 GLU A N 1
ATOM 2423 C CA . GLU A 1 275 ? -12.087 72.187 15.733 1.00 24.96 275 GLU A CA 1
ATOM 2424 C C . GLU A 1 275 ? -11.697 71.376 16.966 1.00 27.21 275 GLU A C 1
ATOM 2425 O O . GLU A 1 275 ? -11.955 71.779 18.100 1.00 27.07 275 GLU A O 1
ATOM 2431 N N . ASP A 1 276 ? -11.067 70.230 16.725 1.00 29.49 276 ASP A N 1
ATOM 2432 C CA . ASP A 1 276 ? -10.615 69.350 17.795 1.00 34.08 276 ASP A CA 1
ATOM 2433 C C . ASP A 1 276 ? -9.113 69.488 17.963 1.00 33.69 276 ASP A C 1
ATOM 2434 O O . ASP A 1 276 ? -8.344 69.121 17.077 1.00 36.02 276 ASP A O 1
ATOM 2439 N N . PHE A 1 277 ? -8.697 70.012 19.108 1.00 31.76 277 PHE A N 1
ATOM 2440 C CA . PHE A 1 277 ? -7.280 70.201 19.380 1.00 29.06 277 PHE A CA 1
ATOM 2441 C C . PHE A 1 277 ? -6.932 69.548 20.710 1.00 29.27 277 PHE A C 1
ATOM 2442 O O . PHE A 1 277 ? -7.416 69.958 21.764 1.00 31.21 277 PHE A O 1
ATOM 2450 N N . ARG A 1 278 ? -6.078 68.532 20.654 1.00 28.75 278 ARG A N 1
ATOM 2451 C CA . ARG A 1 278 ? -5.707 67.803 21.854 1.00 29.76 278 ARG A CA 1
ATOM 2452 C C . ARG A 1 278 ? -4.265 67.993 22.320 1.00 27.98 278 ARG A C 1
ATOM 2453 O O . ARG A 1 278 ? -3.914 67.579 23.422 1.00 27.24 278 ARG A O 1
ATOM 2461 N N A GLU A 1 279 ? -3.429 68.615 21.493 0.50 26.60 279 GLU A N 1
ATOM 2462 N N B GLU A 1 279 ? -3.447 68.627 21.483 0.50 26.87 279 GLU A N 1
ATOM 2463 C CA A GLU A 1 279 ? -2.035 68.810 21.876 0.50 26.35 279 GLU A CA 1
ATOM 2464 C CA B GLU A 1 279 ? -2.052 68.874 21.807 0.50 26.61 279 GLU A CA 1
ATOM 2465 C C A GLU A 1 279 ? -1.927 69.545 23.205 0.50 25.42 279 GLU A C 1
ATOM 2466 C C B GLU A 1 279 ? -1.924 69.559 23.167 0.50 25.65 279 GLU A C 1
ATOM 2467 O O A GLU A 1 279 ? -1.006 69.300 23.983 0.50 26.50 279 GLU A O 1
ATOM 2468 O O B GLU A 1 279 ? -0.993 69.286 23.930 0.50 27.01 279 GLU A O 1
ATOM 2479 N N . PHE A 1 280 ? -2.868 70.449 23.460 1.00 23.55 280 PHE A N 1
ATOM 2480 C CA . PHE A 1 280 ? -2.910 71.176 24.725 1.00 19.99 280 PHE A CA 1
ATOM 2481 C C . PHE A 1 280 ? -4.288 71.827 24.856 1.00 18.64 280 PHE A C 1
ATOM 2482 O O . PHE A 1 280 ? -4.988 72.022 23.862 1.00 17.95 280 PHE A O 1
ATOM 2490 N N . ASP A 1 281 ? -4.696 72.118 26.085 1.00 18.30 281 ASP A N 1
ATOM 2491 C CA . ASP A 1 281 ? -6.006 72.711 26.320 1.00 17.72 281 ASP A CA 1
ATOM 2492 C C . ASP A 1 281 ? -5.991 74.205 26.036 1.00 16.01 281 ASP A C 1
ATOM 2493 O O . ASP A 1 281 ? -5.417 74.986 26.795 1.00 15.46 281 ASP A O 1
ATOM 2498 N N . ARG A 1 282 ? -6.634 74.595 24.940 1.00 15.06 282 ARG A N 1
ATOM 2499 C CA . ARG A 1 282 ? -6.684 75.996 24.540 1.00 13.81 282 ARG A CA 1
ATOM 2500 C C . ARG A 1 282 ? -7.532 76.858 25.470 1.00 16.15 282 ARG A C 1
ATOM 2501 O O . ARG A 1 282 ? -7.413 78.082 25.468 1.00 14.18 282 ARG A O 1
ATOM 2509 N N A GLY A 1 283 ? -8.377 76.213 26.266 0.50 17.22 283 GLY A N 1
ATOM 2510 N N B GLY A 1 283 ? -8.404 76.225 26.253 0.50 16.92 283 GLY A N 1
ATOM 2511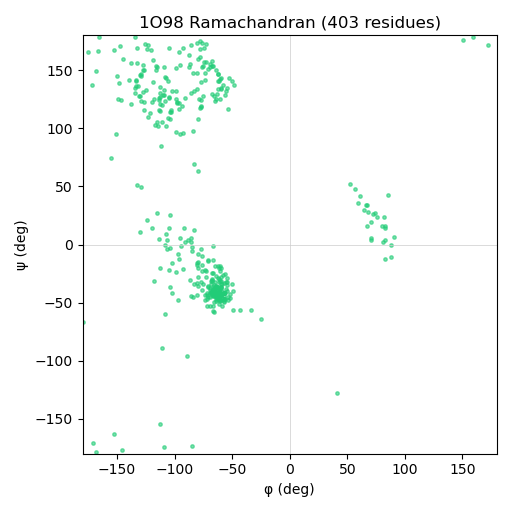 C CA A GLY A 1 283 ? -9.224 76.946 27.185 0.50 20.28 283 GLY A CA 1
ATOM 2512 C CA B GLY A 1 283 ? -9.228 76.981 27.184 0.50 19.17 283 GLY A CA 1
ATOM 2513 C C A GLY A 1 283 ? -10.636 77.090 26.656 0.50 23.30 283 GLY A C 1
ATOM 2514 C C B GLY A 1 283 ? -10.568 77.486 26.678 0.50 21.38 283 GLY A C 1
ATOM 2515 O O A GLY A 1 283 ? -10.827 77.412 25.483 0.50 22.63 283 GLY A O 1
ATOM 2516 O O B GLY A 1 283 ? -10.903 77.307 25.506 0.50 20.68 283 GLY A O 1
ATOM 2517 N N A PRO A 1 284 ? -11.651 76.863 27.502 0.50 25.38 284 PRO A N 1
ATOM 2518 N N B PRO A 1 284 ? -11.357 78.136 27.553 0.50 23.19 284 PRO A N 1
ATOM 2519 C CA A PRO A 1 284 ? -13.062 76.965 27.117 0.50 26.74 284 PRO A CA 1
ATOM 2520 C CA B PRO A 1 284 ? -12.681 78.690 27.255 0.50 24.35 284 PRO A CA 1
ATOM 2521 C C A PRO A 1 284 ? -13.427 78.229 26.339 0.50 27.44 284 PRO A C 1
ATOM 2522 C C B PRO A 1 284 ? -12.704 79.914 26.344 0.50 25.24 284 PRO A C 1
ATOM 2523 O O A PRO A 1 284 ? -14.416 78.243 25.606 0.50 26.95 284 PRO A O 1
ATOM 2524 O O B PRO A 1 284 ? -13.645 80.091 25.567 0.50 25.73 284 PRO A O 1
ATOM 2531 N N A LYS A 1 285 ? -12.633 79.284 26.491 0.50 27.32 285 LYS A N 1
ATOM 2532 N N B LYS A 1 285 ? -11.688 80.767 26.436 0.50 25.28 285 LYS A N 1
ATOM 2533 C CA A LYS A 1 285 ? -12.915 80.534 25.796 0.50 27.78 285 LYS A CA 1
ATOM 2534 C CA B LYS A 1 285 ? -11.659 81.954 25.591 0.50 25.65 285 LYS A CA 1
ATOM 2535 C C A LYS A 1 285 ? -11.995 80.891 24.630 0.50 26.31 285 LYS A C 1
ATOM 2536 C C B LYS A 1 285 ? -11.078 81.640 24.220 0.50 24.79 285 LYS A C 1
ATOM 2537 O O A LYS A 1 285 ? -11.837 82.070 24.312 0.50 26.20 285 LYS A O 1
ATOM 2538 O O B LYS A 1 285 ? -10.826 82.544 23.422 0.50 24.77 285 LYS A O 1
ATOM 2549 N N A HIS A 1 286 ? -11.391 79.895 23.986 0.50 23.97 286 HIS A N 1
ATOM 2550 N N B HIS A 1 286 ? -10.858 80.359 23.944 0.50 22.30 286 HIS A N 1
ATOM 2551 C CA A HIS A 1 286 ? -10.514 80.181 22.852 0.50 20.52 286 HIS A CA 1
ATOM 2552 C CA B HIS A 1 286 ? -10.329 79.983 22.647 0.50 20.27 286 HIS A CA 1
ATOM 2553 C C A HIS A 1 286 ? -11.375 80.761 21.730 0.50 18.18 286 HIS A C 1
ATOM 2554 C C B HIS A 1 286 ? -11.250 80.522 21.567 0.50 18.54 286 HIS A C 1
ATOM 2555 O O A HIS A 1 286 ? -12.588 80.555 21.708 0.50 14.03 286 HIS A O 1
ATOM 2556 O O B HIS A 1 286 ? -12.401 80.094 21.446 0.50 18.58 286 HIS A O 1
ATOM 2569 N N . PRO A 1 287 ? -10.762 81.490 20.781 1.00 16.23 287 PRO A N 1
ATOM 2570 C CA . PRO A 1 287 ? -11.566 82.070 19.705 1.00 15.31 287 PRO A CA 1
ATOM 2571 C C . PRO A 1 287 ? -12.058 81.059 18.684 1.00 14.77 287 PRO A C 1
ATOM 2572 O O . PRO A 1 287 ? -11.321 80.165 18.259 1.00 15.75 287 PRO A O 1
ATOM 2576 N N . LYS A 1 288 ? -13.319 81.212 18.301 1.00 14.01 288 LYS A N 1
ATOM 2577 C CA . LYS A 1 288 ? -13.937 80.338 17.319 1.00 14.40 288 LYS A CA 1
ATOM 2578 C C . LYS A 1 288 ? -14.417 81.172 16.136 1.00 12.23 288 LYS A C 1
ATOM 2579 O O . LYS A 1 288 ? -14.446 82.405 16.202 1.00 12.12 288 LYS A O 1
ATOM 2585 N N . HIS A 1 289 ? -14.770 80.492 15.049 1.00 12.04 289 HIS A N 1
ATOM 2586 C CA . HIS A 1 289 ? -15.270 81.142 13.842 1.00 11.68 289 HIS A CA 1
ATOM 2587 C C . HIS A 1 289 ? -14.283 82.134 13.237 1.00 10.86 289 HIS A C 1
ATOM 2588 O O . HIS A 1 289 ? -14.680 83.169 12.702 1.00 12.45 289 HIS A O 1
ATOM 2595 N N . LEU A 1 290 ? -12.998 81.818 13.318 1.00 10.82 290 LEU A N 1
ATOM 2596 C CA . LEU A 1 290 ? -11.982 82.701 12.764 1.00 10.02 290 LEU A CA 1
ATOM 2597 C C . LEU A 1 290 ? -11.904 82.576 11.244 1.00 9.82 290 LEU A C 1
ATOM 2598 O O . LEU A 1 290 ? -12.026 81.475 10.698 1.00 12.07 290 LEU A O 1
ATOM 2603 N N . PHE A 1 291 ? -11.732 83.707 10.564 1.00 8.33 291 PHE A N 1
ATOM 2604 C CA . PHE A 1 291 ? -11.572 83.709 9.112 1.00 7.97 291 PHE A CA 1
ATOM 2605 C C . PHE A 1 291 ? -10.052 83.727 8.977 1.00 7.96 291 PHE A C 1
ATOM 2606 O O . PHE A 1 291 ? -9.419 84.783 9.017 1.00 8.78 291 PHE A O 1
ATOM 2614 N N . PHE A 1 292 ? -9.481 82.536 8.827 1.00 7.45 292 PHE A N 1
ATOM 2615 C CA . PHE A 1 292 ? -8.036 82.352 8.772 1.00 7.41 292 PHE A CA 1
ATOM 2616 C C . PHE A 1 292 ? -7.448 82.248 7.377 1.00 9.03 292 PHE A C 1
ATOM 2617 O O . PHE A 1 292 ? -7.803 81.359 6.604 1.00 10.73 292 PHE A O 1
ATOM 2625 N N . VAL A 1 293 ? -6.526 83.153 7.071 1.00 7.66 293 VAL A N 1
ATOM 2626 C CA . VAL A 1 293 ? -5.874 83.174 5.770 1.00 8.11 293 VAL A CA 1
ATOM 2627 C C . VAL A 1 293 ? -4.396 82.815 5.846 1.00 8.11 293 VAL A C 1
ATOM 2628 O O . VAL A 1 293 ? -3.642 83.402 6.627 1.00 9.70 293 VAL A O 1
ATOM 2632 N N . CYS A 1 294 ? -3.996 81.839 5.036 1.00 8.36 294 CYS A N 1
ATOM 2633 C CA . CYS A 1 294 ? -2.603 81.415 4.946 1.00 8.83 294 CYS A CA 1
ATOM 2634 C C . CYS A 1 294 ? -2.104 82.052 3.654 1.00 8.79 294 CYS A C 1
ATOM 2635 O O . CYS A 1 294 ? -2.769 81.951 2.625 1.00 9.88 294 CYS A O 1
ATOM 2638 N N . LEU A 1 295 ? -0.949 82.709 3.694 1.00 8.72 295 LEU A N 1
ATOM 2639 C CA . LEU A 1 295 ? -0.436 83.352 2.488 1.00 9.55 295 LEU A CA 1
ATOM 2640 C C . LEU A 1 295 ? -0.280 82.320 1.372 1.00 9.89 295 LEU A C 1
ATOM 2641 O O . LEU A 1 295 ? -0.609 82.586 0.213 1.00 9.84 295 LEU A O 1
ATOM 2646 N N . THR A 1 296 ? 0.225 81.145 1.730 1.00 8.76 296 THR A N 1
ATOM 2647 C CA . THR A 1 296 ? 0.392 80.050 0.781 1.00 10.51 296 THR A CA 1
ATOM 2648 C C . THR A 1 296 ? -0.124 78.787 1.457 1.00 11.74 296 THR A C 1
ATOM 2649 O O . THR A 1 296 ? -0.543 78.825 2.613 1.00 11.07 296 THR A O 1
ATOM 2653 N N . HIS A 1 297 ? -0.096 77.670 0.742 1.00 11.24 297 HIS A N 1
ATOM 2654 C CA . HIS A 1 297 ? -0.582 76.415 1.301 1.00 14.55 297 HIS A CA 1
ATOM 2655 C C . HIS A 1 297 ? 0.284 75.951 2.469 1.00 13.82 297 HIS A C 1
ATOM 2656 O O . HIS A 1 297 ? 1.505 75.882 2.345 1.00 14.45 297 HIS A O 1
ATOM 2663 N N . PHE A 1 298 ? -0.344 75.650 3.604 1.00 13.91 298 PHE A N 1
ATOM 2664 C CA . PHE A 1 298 ? 0.392 75.155 4.766 1.00 16.22 298 PHE A CA 1
ATOM 2665 C C . PHE A 1 298 ? 0.071 73.672 4.931 1.00 17.36 298 PHE A C 1
ATOM 2666 O O . PHE A 1 298 ? 0.965 72.828 4.884 1.00 19.16 298 PHE A O 1
ATOM 2674 N N . SER A 1 299 ? -1.214 73.371 5.119 1.00 19.21 299 SER A N 1
ATOM 2675 C CA . SER A 1 299 ? -1.685 71.998 5.290 1.00 21.86 299 SER A CA 1
ATOM 2676 C C . SER A 1 299 ? -3.207 71.913 5.201 1.00 21.84 299 SER A C 1
ATOM 2677 O O . SER A 1 299 ? -3.916 72.849 5.569 1.00 20.58 299 SER A O 1
ATOM 2680 N N . GLU A 1 300 ? -3.702 70.779 4.716 1.00 25.25 300 GLU A N 1
ATOM 2681 C CA . GLU A 1 300 ? -5.138 70.557 4.574 1.00 28.65 300 GLU A CA 1
ATOM 2682 C C . GLU A 1 300 ? -5.835 70.536 5.932 1.00 27.30 300 GLU A C 1
ATOM 2683 O O . GLU A 1 300 ? -7.053 70.705 6.017 1.00 25.63 300 GLU A O 1
ATOM 2689 N N . THR A 1 301 ? -5.058 70.329 6.990 1.00 25.79 301 THR A N 1
ATOM 2690 C CA . THR A 1 301 ? -5.601 70.277 8.344 1.00 25.45 301 THR A CA 1
ATOM 2691 C C . THR A 1 301 ? -6.000 71.658 8.847 1.00 24.09 301 THR A C 1
ATOM 2692 O O . THR A 1 301 ? -6.820 71.785 9.757 1.00 22.74 301 THR A O 1
ATOM 2696 N N . VAL A 1 302 ? -5.413 72.693 8.256 1.00 21.94 302 VAL A N 1
ATOM 2697 C CA . VAL A 1 302 ? -5.719 74.059 8.651 1.00 21.10 302 VAL A CA 1
ATOM 2698 C C . VAL A 1 302 ? -7.062 74.477 8.065 1.00 21.12 302 VAL A C 1
ATOM 2699 O O . VAL A 1 302 ? -7.244 74.486 6.848 1.00 21.47 302 VAL A O 1
ATOM 2703 N N . ALA A 1 303 ? -8.006 74.815 8.936 1.00 22.08 303 ALA A N 1
ATOM 2704 C CA . ALA A 1 303 ? -9.325 75.239 8.489 1.00 23.17 303 ALA A CA 1
ATOM 2705 C C . ALA A 1 303 ? -9.244 76.712 8.114 1.00 22.49 303 ALA A C 1
ATOM 2706 O O . ALA A 1 303 ? -9.697 77.581 8.862 1.00 22.83 303 ALA A O 1
ATOM 2708 N N A GLY A 1 304 ? -8.727 76.998 6.926 0.50 22.30 304 GLY A N 1
ATOM 2709 N N B GLY A 1 304 ? -8.592 76.974 6.983 0.50 22.83 304 GLY A N 1
ATOM 2710 C CA A GLY A 1 304 ? -8.643 78.382 6.500 0.50 19.61 304 GLY A CA 1
ATOM 2711 C CA B GLY A 1 304 ? -8.408 78.334 6.511 0.50 20.63 304 GLY A CA 1
ATOM 2712 C C A GLY A 1 304 ? -8.695 78.535 4.995 0.50 17.57 304 GLY A C 1
ATOM 2713 C C B GLY A 1 304 ? -8.314 78.452 5.000 0.50 18.80 304 GLY A C 1
ATOM 2714 O O A GLY A 1 304 ? -9.151 77.641 4.278 0.50 17.46 304 GLY A O 1
ATOM 2715 O O B GLY A 1 304 ? -8.276 77.450 4.285 0.50 19.62 304 GLY A O 1
ATOM 2716 N N . TYR A 1 305 ? -8.243 79.690 4.522 1.00 14.42 305 TYR A N 1
ATOM 2717 C CA . TYR A 1 305 ? -8.195 79.981 3.097 1.00 13.52 305 TYR A CA 1
ATOM 2718 C C . TYR A 1 305 ? -6.767 80.301 2.661 1.00 13.80 305 TYR A C 1
ATOM 2719 O O . TYR A 1 305 ? -5.994 80.877 3.425 1.00 16.25 305 TYR A O 1
ATOM 2728 N N . VAL A 1 306 ? -6.425 79.929 1.431 1.00 10.55 306 VAL A N 1
ATOM 2729 C CA . VAL A 1 306 ? -5.089 80.172 0.893 1.00 9.28 306 VAL A CA 1
ATOM 2730 C C . VAL A 1 306 ? -5.115 81.330 -0.105 1.00 10.94 306 VAL A C 1
ATOM 2731 O O . VAL A 1 306 ? -5.890 81.315 -1.061 1.00 12.08 306 VAL A O 1
ATOM 2735 N N . ALA A 1 307 ? -4.266 82.330 0.117 1.00 9.40 307 ALA A N 1
ATOM 2736 C CA . ALA A 1 307 ? -4.222 83.499 -0.763 1.00 9.33 307 ALA A CA 1
ATOM 2737 C C . ALA A 1 307 ? -3.577 83.209 -2.116 1.00 9.81 307 ALA A C 1
ATOM 2738 O O . ALA A 1 307 ? -4.107 83.596 -3.158 1.00 11.09 307 ALA A O 1
ATOM 2740 N N . PHE A 1 308 ? -2.422 82.553 -2.098 1.00 9.26 308 PHE A N 1
ATOM 2741 C CA . PHE A 1 308 ? -1.734 82.204 -3.338 1.00 9.12 308 PHE A CA 1
ATOM 2742 C C . PHE A 1 308 ? -1.738 80.689 -3.446 1.00 12.44 308 PHE A C 1
ATOM 2743 O O . PHE A 1 308 ? -0.968 80.004 -2.777 1.00 12.43 308 PHE A O 1
ATOM 2751 N N . LYS A 1 309 ? -2.636 80.189 -4.292 1.00 13.25 309 LYS A N 1
ATOM 2752 C CA . LYS A 1 309 ? -2.840 78.761 -4.500 1.00 15.10 309 LYS A CA 1
ATOM 2753 C C . LYS A 1 309 ? -1.631 77.992 -5.010 1.00 15.26 309 LYS A C 1
ATOM 2754 O O . LYS A 1 309 ? -0.866 78.480 -5.840 1.00 14.01 309 LYS A O 1
ATOM 2760 N N . PRO A 1 310 ? -1.452 76.759 -4.519 1.00 16.40 310 PRO A N 1
ATOM 2761 C CA . PRO A 1 310 ? -0.330 75.915 -4.928 1.00 19.35 310 PRO A CA 1
ATOM 2762 C C . PRO A 1 310 ? -0.546 75.272 -6.293 1.00 22.92 310 PRO A C 1
ATOM 2763 O O . PRO A 1 310 ? -1.671 75.192 -6.791 1.00 23.64 310 PRO A O 1
ATOM 2767 N N . THR A 1 311 ? 0.552 74.825 -6.886 1.00 26.18 311 THR A N 1
ATOM 2768 C CA . THR A 1 311 ? 0.526 74.164 -8.177 1.00 30.22 311 THR A CA 1
ATOM 2769 C C . THR A 1 311 ? 1.408 72.927 -8.071 1.00 29.89 311 THR A C 1
ATOM 2770 O O . THR A 1 311 ? 2.538 72.999 -7.584 1.00 31.22 311 THR A O 1
ATOM 2774 N N . ASN A 1 312 ? 0.876 71.792 -8.507 1.00 32.06 312 ASN A N 1
ATOM 2775 C CA . ASN A 1 312 ? 1.600 70.530 -8.458 1.00 32.17 312 ASN A CA 1
ATOM 2776 C C . ASN A 1 312 ? 2.901 70.523 -9.251 1.00 29.56 312 ASN A C 1
ATOM 2777 O O . ASN A 1 312 ? 3.006 71.142 -10.311 1.00 29.81 312 ASN A O 1
ATOM 2782 N N . LEU A 1 313 ? 3.896 69.833 -8.703 1.00 26.61 313 LEU A N 1
ATOM 2783 C CA . LEU A 1 313 ? 5.183 69.661 -9.361 1.00 23.67 313 LEU A CA 1
ATOM 2784 C C . LEU A 1 313 ? 5.166 68.203 -9.798 1.00 21.63 313 LEU A C 1
ATOM 2785 O O . LEU A 1 313 ? 5.367 67.299 -8.985 1.00 22.05 313 LEU A O 1
ATOM 2790 N N . ASP A 1 314 ? 4.901 67.977 -11.079 1.00 19.83 314 ASP A N 1
ATOM 2791 C CA . ASP A 1 314 ? 4.837 66.620 -11.603 1.00 19.58 314 ASP A CA 1
ATOM 2792 C C . ASP A 1 314 ? 6.189 66.036 -11.992 1.00 16.80 314 ASP A C 1
ATOM 2793 O O . ASP A 1 314 ? 7.098 66.741 -12.434 1.00 15.02 314 ASP A O 1
ATOM 2798 N N . ASN A 1 315 ? 6.296 64.727 -11.815 1.00 15.18 315 ASN A N 1
ATOM 2799 C CA . ASN A 1 315 ? 7.496 63.978 -12.133 1.00 13.81 315 ASN A CA 1
ATOM 2800 C C . ASN A 1 315 ? 8.776 64.431 -11.444 1.00 13.72 315 ASN A C 1
ATOM 2801 O O . ASN A 1 315 ? 9.814 64.604 -12.085 1.00 12.76 315 ASN A O 1
ATOM 2806 N N . THR A 1 316 ? 8.692 64.633 -10.132 1.00 12.92 316 THR A N 1
ATOM 2807 C CA . THR A 1 316 ? 9.871 64.983 -9.357 1.00 12.23 316 THR A CA 1
ATOM 2808 C C . THR A 1 316 ? 10.614 63.651 -9.222 1.00 12.94 316 THR A C 1
ATOM 2809 O O . THR A 1 316 ? 10.088 62.602 -9.615 1.00 12.09 316 THR A O 1
ATOM 2813 N N . ILE A 1 317 ? 11.820 63.675 -8.666 1.00 11.84 317 ILE A N 1
ATOM 2814 C CA . ILE A 1 317 ? 12.609 62.454 -8.537 1.00 11.49 317 ILE A CA 1
ATOM 2815 C C . ILE A 1 317 ? 11.863 61.298 -7.865 1.00 12.35 317 ILE A C 1
ATOM 2816 O O . ILE A 1 317 ? 11.902 60.167 -8.350 1.00 11.38 317 ILE A O 1
ATOM 2821 N N . GLY A 1 318 ? 11.178 61.578 -6.761 1.00 11.25 318 GLY A N 1
ATOM 2822 C CA . GLY A 1 318 ? 10.456 60.532 -6.056 1.00 12.02 318 GLY A CA 1
ATOM 2823 C C . GLY A 1 318 ? 9.389 59.861 -6.899 1.00 11.73 318 GLY A C 1
ATOM 2824 O O . GLY A 1 318 ? 9.159 58.652 -6.786 1.00 11.15 318 GLY A O 1
ATOM 2825 N N . GLU A 1 319 ? 8.729 60.639 -7.748 1.00 10.62 319 GLU A N 1
ATOM 2826 C CA . GLU A 1 319 ? 7.683 60.089 -8.596 1.00 11.96 319 GLU A CA 1
ATOM 2827 C C . GLU A 1 319 ? 8.277 59.224 -9.699 1.00 12.55 319 GLU A C 1
ATOM 2828 O O . GLU A 1 319 ? 7.750 58.153 -10.000 1.00 12.14 319 GLU A O 1
ATOM 2834 N N . VAL A 1 320 ? 9.377 59.676 -10.293 1.00 11.70 320 VAL A N 1
ATOM 2835 C CA . VAL A 1 320 ? 10.025 58.915 -11.357 1.00 12.80 320 VAL A CA 1
ATOM 2836 C C . VAL A 1 320 ? 10.517 57.574 -10.819 1.00 13.12 320 VAL A C 1
ATOM 2837 O O . VAL A 1 320 ? 10.339 56.535 -11.457 1.00 13.61 320 VAL A O 1
ATOM 2841 N N . LEU A 1 321 ? 11.135 57.597 -9.643 1.00 11.79 321 LEU A N 1
ATOM 2842 C CA . LEU A 1 321 ? 11.632 56.373 -9.028 1.00 12.54 321 LEU A CA 1
ATOM 2843 C C . LEU A 1 321 ? 10.479 55.398 -8.801 1.00 13.75 321 LEU A C 1
ATOM 2844 O O . LEU A 1 321 ? 10.590 54.203 -9.087 1.00 14.16 321 LEU A O 1
ATOM 2849 N N . SER A 1 322 ? 9.370 55.919 -8.288 1.00 12.23 322 SER A N 1
ATOM 2850 C CA . SER A 1 322 ? 8.193 55.106 -8.007 1.00 13.25 322 SER A CA 1
ATOM 2851 C C . SER A 1 322 ? 7.599 54.520 -9.285 1.00 14.64 322 SER A C 1
ATOM 2852 O O . SER A 1 322 ? 7.292 53.326 -9.343 1.00 15.09 322 SER A O 1
ATOM 2855 N N . GLN A 1 323 ? 7.450 55.356 -10.307 1.00 15.46 323 GLN A N 1
ATOM 2856 C CA . GLN A 1 323 ? 6.884 54.922 -11.583 1.00 17.04 323 GLN A CA 1
ATOM 2857 C C . GLN A 1 323 ? 7.663 53.768 -12.207 1.00 17.31 323 GLN A C 1
ATOM 2858 O O . GLN A 1 323 ? 7.085 52.910 -12.880 1.00 17.43 323 GLN A O 1
ATOM 2864 N N . HIS A 1 324 ? 8.973 53.748 -11.982 1.00 16.63 324 HIS A N 1
ATOM 2865 C CA . HIS A 1 324 ? 9.825 52.705 -12.541 1.00 16.75 324 HIS A CA 1
ATOM 2866 C C . HIS A 1 324 ? 10.021 51.503 -11.622 1.00 15.21 324 HIS A C 1
ATOM 2867 O O . HIS A 1 324 ? 10.906 50.675 -11.847 1.00 17.43 324 HIS A O 1
ATOM 2874 N N . GLY A 1 325 ? 9.189 51.411 -10.590 1.00 16.17 325 GLY A N 1
ATOM 2875 C CA . GLY A 1 325 ? 9.255 50.287 -9.671 1.00 14.93 325 GLY A CA 1
ATOM 2876 C C . GLY A 1 325 ? 10.439 50.197 -8.727 1.00 16.19 325 GLY A C 1
ATOM 2877 O O . GLY A 1 325 ? 10.725 49.121 -8.199 1.00 15.93 325 GLY A O 1
ATOM 2878 N N . LEU A 1 326 ? 11.131 51.310 -8.507 1.00 13.99 326 LEU A N 1
ATOM 2879 C CA . LEU A 1 326 ? 12.273 51.311 -7.601 1.00 13.92 326 LEU A CA 1
ATOM 2880 C C . LEU A 1 326 ? 11.835 51.563 -6.167 1.00 13.46 326 LEU A C 1
ATOM 2881 O O . LEU A 1 326 ? 10.808 52.195 -5.925 1.00 13.05 326 LEU A O 1
ATOM 2886 N N . ARG A 1 327 ? 12.611 51.053 -5.218 1.00 11.71 327 ARG A N 1
ATOM 2887 C CA . ARG A 1 327 ? 12.325 51.257 -3.807 1.00 10.78 327 ARG A CA 1
ATOM 2888 C C . ARG A 1 327 ? 13.219 52.403 -3.350 1.00 10.46 327 ARG A C 1
ATOM 2889 O O . ARG A 1 327 ? 14.413 52.417 -3.643 1.00 11.61 327 ARG A O 1
ATOM 2897 N N . GLN A 1 328 ? 12.636 53.368 -2.648 1.00 10.02 328 GLN A N 1
ATOM 2898 C CA . GLN A 1 328 ? 13.393 54.524 -2.179 1.00 9.94 328 GLN A CA 1
ATOM 2899 C C . GLN A 1 328 ? 13.230 54.734 -0.683 1.00 9.88 328 GLN A C 1
ATOM 2900 O O . GLN A 1 328 ? 12.190 54.411 -0.107 1.00 10.97 328 GLN A O 1
ATOM 2906 N N . LEU A 1 329 ? 14.268 55.287 -0.063 1.00 8.82 329 LEU A N 1
ATOM 2907 C CA . LEU A 1 329 ? 14.262 55.572 1.365 1.00 9.28 329 LEU A CA 1
ATOM 2908 C C . LEU A 1 329 ? 14.581 57.041 1.605 1.00 8.99 329 LEU A C 1
ATOM 2909 O O . LEU A 1 329 ? 15.519 57.576 1.015 1.00 10.27 329 LEU A O 1
ATOM 2914 N N . ARG A 1 330 ? 13.788 57.688 2.455 1.00 8.17 330 ARG A N 1
ATOM 2915 C CA . ARG A 1 330 ? 14.029 59.083 2.833 1.00 8.04 330 ARG A CA 1
ATOM 2916 C C . ARG A 1 330 ? 14.406 58.992 4.311 1.00 10.29 330 ARG A C 1
ATOM 2917 O O . ARG A 1 330 ? 13.699 58.345 5.087 1.00 9.34 330 ARG A O 1
ATOM 2925 N N . ILE A 1 331 ? 15.507 59.624 4.707 1.00 9.55 331 ILE A N 1
ATOM 2926 C CA . ILE A 1 331 ? 15.922 59.568 6.103 1.00 8.99 331 ILE A CA 1
ATOM 2927 C C . ILE A 1 331 ? 16.639 60.833 6.582 1.00 9.53 331 ILE A C 1
ATOM 2928 O O . ILE A 1 331 ? 17.451 61.419 5.863 1.00 8.41 331 ILE A O 1
ATOM 2933 N N . ALA A 1 332 ? 16.313 61.251 7.801 1.00 9.68 332 ALA A N 1
ATOM 2934 C CA . ALA A 1 332 ? 16.925 62.424 8.417 1.00 8.98 332 ALA A CA 1
ATOM 2935 C C . ALA A 1 332 ? 16.407 62.531 9.841 1.00 8.51 332 ALA A C 1
ATOM 2936 O O . ALA A 1 332 ? 15.442 61.859 10.203 1.00 10.16 332 ALA A O 1
ATOM 2938 N N . GLU A 1 333 ? 17.047 63.349 10.669 1.00 9.64 333 GLU A N 1
ATOM 2939 C CA . GLU A 1 333 ? 16.528 63.503 12.014 1.00 9.93 333 GLU A CA 1
ATOM 2940 C C . GLU A 1 333 ? 15.455 64.590 11.985 1.00 10.70 333 GLU A C 1
ATOM 2941 O O . GLU A 1 333 ? 15.263 65.255 10.963 1.00 10.38 333 GLU A O 1
ATOM 2947 N N . THR A 1 334 ? 14.749 64.742 13.100 1.00 11.01 334 THR A N 1
ATOM 2948 C CA . THR A 1 334 ? 13.646 65.692 13.234 1.00 11.56 334 THR A CA 1
ATOM 2949 C C . THR A 1 334 ? 13.729 67.012 12.470 1.00 9.96 334 THR A C 1
ATOM 2950 O O . THR A 1 334 ? 12.825 67.347 11.699 1.00 11.36 334 THR A O 1
ATOM 2954 N N . GLU A 1 335 ? 14.803 67.759 12.695 1.00 11.10 335 GLU A N 1
ATOM 2955 C CA . GLU A 1 335 ? 14.977 69.064 12.065 1.00 11.87 335 GLU A CA 1
ATOM 2956 C C . GLU A 1 335 ? 14.896 69.132 10.540 1.00 11.21 335 GLU A C 1
ATOM 2957 O O . GLU A 1 335 ? 14.462 70.149 10.000 1.00 12.23 335 GLU A O 1
ATOM 2963 N N . LYS A 1 336 ? 15.312 68.080 9.839 1.00 9.66 336 LYS A N 1
ATOM 2964 C CA . LYS A 1 336 ? 15.249 68.101 8.376 1.00 9.32 336 LYS A CA 1
ATOM 2965 C C . LYS A 1 336 ? 14.367 67.006 7.789 1.00 9.63 336 LYS A C 1
ATOM 2966 O O . LYS A 1 336 ? 14.408 66.738 6.588 1.00 9.44 336 LYS A O 1
ATOM 2972 N N . TYR A 1 337 ? 13.560 66.381 8.635 1.00 10.47 337 TYR A N 1
ATOM 2973 C CA . TYR A 1 337 ? 12.660 65.335 8.171 1.00 11.02 337 TYR A CA 1
ATOM 2974 C C . TYR A 1 337 ? 11.637 65.907 7.176 1.00 10.75 337 TYR A C 1
ATOM 2975 O O . TYR A 1 337 ? 11.336 65.284 6.161 1.00 10.91 337 TYR A O 1
ATOM 2984 N N . PRO A 1 338 ? 11.088 67.102 7.455 1.00 11.28 338 PRO A N 1
ATOM 2985 C CA . PRO A 1 338 ? 10.113 67.687 6.527 1.00 12.16 338 PRO A CA 1
ATOM 2986 C C . PRO A 1 338 ? 10.736 67.929 5.151 1.00 10.94 338 PRO A C 1
ATOM 2987 O O . PRO A 1 338 ? 10.074 67.830 4.117 1.00 12.03 338 PRO A O 1
ATOM 2991 N N . HIS A 1 339 ? 12.029 68.231 5.151 1.00 9.25 339 HIS A N 1
ATOM 2992 C CA . HIS A 1 339 ? 12.733 68.533 3.919 1.00 10.17 339 HIS A CA 1
ATOM 2993 C C . HIS A 1 339 ? 13.074 67.336 3.044 1.00 8.35 339 HIS A C 1
ATOM 2994 O O . HIS A 1 339 ? 12.961 67.421 1.822 1.00 9.12 339 HIS A O 1
ATOM 3001 N N . VAL A 1 340 ? 13.475 66.221 3.650 1.00 9.27 340 VAL A N 1
ATOM 3002 C CA . VAL A 1 340 ? 13.786 65.032 2.861 1.00 10.15 340 VAL A CA 1
ATOM 3003 C C . VAL A 1 340 ? 12.512 64.295 2.464 1.00 10.91 340 VAL A C 1
ATOM 3004 O O . VAL A 1 340 ? 12.556 63.354 1.671 1.00 11.15 340 VAL A O 1
ATOM 3008 N N . THR A 1 341 ? 11.377 64.719 3.018 1.00 10.22 341 THR A N 1
ATOM 3009 C CA . THR A 1 341 ? 10.099 64.096 2.689 1.00 10.67 341 THR A CA 1
ATOM 3010 C C . THR A 1 341 ? 9.227 65.056 1.880 1.00 10.28 341 THR A C 1
ATOM 3011 O O . THR A 1 341 ? 9.297 65.081 0.652 1.00 10.82 341 THR A O 1
ATOM 3015 N N . PHE A 1 342 ? 8.435 65.869 2.571 1.00 10.99 342 PHE A N 1
ATOM 3016 C CA . PHE A 1 342 ? 7.532 66.821 1.935 1.00 11.79 342 PHE A CA 1
ATOM 3017 C C . PHE A 1 342 ? 8.139 67.708 0.838 1.00 11.09 342 PHE A C 1
ATOM 3018 O O . PHE A 1 342 ? 7.657 67.720 -0.296 1.00 10.52 342 PHE A O 1
ATOM 3026 N N . PHE A 1 343 ? 9.197 68.447 1.155 1.00 9.50 343 PHE A N 1
ATOM 3027 C CA . PHE A 1 343 ? 9.787 69.329 0.152 1.00 10.14 343 PHE A CA 1
ATOM 3028 C C . PHE A 1 343 ? 10.483 68.583 -0.986 1.00 9.10 343 PHE A C 1
ATOM 3029 O O . PHE A 1 343 ? 10.340 68.951 -2.154 1.00 9.29 343 PHE A O 1
ATOM 3037 N N . MET A 1 344 ? 11.221 67.530 -0.649 1.00 8.54 344 MET A N 1
ATOM 3038 C CA . MET A 1 344 ? 11.913 66.727 -1.657 1.00 9.59 344 MET A CA 1
ATOM 3039 C C . MET A 1 344 ? 10.897 66.155 -2.652 1.00 10.04 344 MET A C 1
ATOM 3040 O O . MET A 1 344 ? 11.191 66.003 -3.843 1.00 9.40 344 MET A O 1
ATOM 3045 N N . SER A 1 345 ? 9.699 65.846 -2.159 1.00 9.20 345 SER A N 1
ATOM 3046 C CA . SER A 1 345 ? 8.642 65.287 -2.996 1.00 10.13 345 SER A CA 1
ATOM 3047 C C . SER A 1 345 ? 7.841 66.327 -3.776 1.00 11.41 345 SER A C 1
ATOM 3048 O O . SER A 1 345 ? 6.783 66.017 -4.329 1.00 12.73 345 SER A O 1
ATOM 3051 N N . GLY A 1 346 ? 8.344 67.558 -3.817 1.00 10.75 346 GLY A N 1
ATOM 3052 C CA . GLY A 1 346 ? 7.669 68.614 -4.553 1.00 11.06 346 GLY A CA 1
ATOM 3053 C C . GLY A 1 346 ? 6.520 69.283 -3.825 1.00 13.36 346 GLY A C 1
ATOM 3054 O O . GLY A 1 346 ? 5.633 69.858 -4.458 1.00 13.79 346 GLY A O 1
ATOM 3055 N N . GLY A 1 347 ? 6.536 69.224 -2.498 1.00 13.05 347 GLY A N 1
ATOM 3056 C CA . GLY A 1 347 ? 5.466 69.831 -1.727 1.00 15.61 347 GLY A CA 1
ATOM 3057 C C . GLY A 1 347 ? 4.308 68.863 -1.595 1.00 16.83 347 GLY A C 1
ATOM 3058 O O . GLY A 1 347 ? 3.143 69.238 -1.733 1.00 20.31 347 GLY A O 1
ATOM 3059 N N . ARG A 1 348 ? 4.641 67.605 -1.331 1.00 18.14 348 ARG A N 1
ATOM 3060 C CA . ARG A 1 348 ? 3.651 66.544 -1.182 1.00 16.81 348 ARG A CA 1
ATOM 3061 C C . ARG A 1 348 ? 3.936 65.756 0.086 1.00 15.76 348 ARG A C 1
ATOM 3062 O O . ARG A 1 348 ? 5.050 65.284 0.294 1.00 14.74 348 ARG A O 1
ATOM 3070 N N . GLU A 1 349 ? 2.920 65.609 0.929 1.00 15.56 349 GLU A N 1
ATOM 3071 C CA . GLU A 1 349 ? 3.072 64.893 2.187 1.00 16.37 349 GLU A CA 1
ATOM 3072 C C . GLU A 1 349 ? 3.014 63.377 2.024 1.00 15.53 349 GLU A C 1
ATOM 3073 O O . GLU A 1 349 ? 3.816 62.652 2.609 1.00 16.34 349 GLU A O 1
ATOM 3079 N N . GLU A 1 350 ? 2.066 62.908 1.222 1.00 14.18 350 GLU A N 1
ATOM 3080 C CA . GLU A 1 350 ? 1.887 61.478 0.994 1.00 14.32 350 GLU A CA 1
ATOM 3081 C C . GLU A 1 350 ? 3.086 60.793 0.334 1.00 13.86 350 GLU A C 1
ATOM 3082 O O . GLU A 1 350 ? 3.628 61.294 -0.648 1.00 13.33 350 GLU A O 1
ATOM 3088 N N . GLU A 1 351 ? 3.501 59.644 0.865 1.00 13.60 351 GLU A N 1
ATOM 3089 C CA . GLU A 1 351 ? 4.621 58.917 0.269 1.00 12.88 351 GLU A CA 1
ATOM 3090 C C . GLU A 1 351 ? 4.180 58.349 -1.079 1.00 13.24 351 GLU A C 1
ATOM 3091 O O . GLU A 1 351 ? 2.985 58.159 -1.334 1.00 13.68 351 GLU A O 1
ATOM 3097 N N . PHE A 1 352 ? 5.158 58.117 -1.945 1.00 11.81 352 PHE A N 1
ATOM 3098 C CA . PHE A 1 352 ? 4.941 57.529 -3.261 1.00 12.28 352 PHE A CA 1
ATOM 3099 C C . PHE A 1 352 ? 4.987 56.023 -3.020 1.00 11.23 352 PHE A C 1
ATOM 3100 O O . PHE A 1 352 ? 5.576 55.568 -2.036 1.00 10.85 352 PHE A O 1
ATOM 3108 N N . PRO A 1 353 ? 4.342 55.231 -3.889 1.00 11.80 353 PRO A N 1
ATOM 3109 C CA . PRO A 1 353 ? 4.374 53.778 -3.702 1.00 11.95 353 PRO A CA 1
ATOM 3110 C C . PRO A 1 353 ? 5.850 53.358 -3.747 1.00 12.76 353 PRO A C 1
ATOM 3111 O O . PRO A 1 353 ? 6.598 53.817 -4.612 1.00 12.23 353 PRO A O 1
ATOM 3115 N N . GLY A 1 354 ? 6.265 52.514 -2.807 1.00 10.81 354 GLY A N 1
ATOM 3116 C CA . GLY A 1 354 ? 7.649 52.066 -2.761 1.00 10.40 354 GLY A CA 1
ATOM 3117 C C . GLY A 1 354 ? 8.579 52.971 -1.967 1.00 10.71 354 GLY A C 1
ATOM 3118 O O . GLY A 1 354 ? 9.775 52.691 -1.853 1.00 11.62 354 GLY A O 1
ATOM 3119 N N . GLU A 1 355 ? 8.038 54.054 -1.417 1.00 10.50 355 GLU A N 1
ATOM 3120 C CA . GLU A 1 355 ? 8.831 54.993 -0.630 1.00 11.02 355 GLU A CA 1
ATOM 3121 C C . GLU A 1 355 ? 8.693 54.736 0.862 1.00 10.73 355 GLU A C 1
ATOM 3122 O O . GLU A 1 355 ? 7.585 54.753 1.405 1.00 12.61 355 GLU A O 1
ATOM 3128 N N . ASP A 1 356 ? 9.823 54.493 1.516 1.00 10.08 356 ASP A N 1
ATOM 3129 C CA . ASP A 1 356 ? 9.856 54.281 2.956 1.00 10.66 356 ASP A CA 1
ATOM 3130 C C . ASP A 1 356 ? 10.521 55.509 3.574 1.00 11.53 356 ASP A C 1
ATOM 3131 O O . ASP A 1 356 ? 11.336 56.175 2.928 1.00 10.51 356 ASP A O 1
ATOM 3136 N N . ARG A 1 357 ? 10.178 55.798 4.824 1.00 10.70 357 ARG A N 1
ATOM 3137 C CA . ARG A 1 357 ? 10.733 56.948 5.526 1.00 11.17 357 ARG A CA 1
ATOM 3138 C C . ARG A 1 357 ? 11.180 56.584 6.929 1.00 13.34 357 ARG A C 1
ATOM 3139 O O . ARG A 1 357 ? 10.518 55.814 7.623 1.00 15.31 357 ARG A O 1
ATOM 3147 N N . ILE A 1 358 ? 12.308 57.149 7.345 1.00 11.64 358 ILE A N 1
ATOM 3148 C CA . ILE A 1 358 ? 12.818 56.913 8.683 1.00 11.22 358 ILE A CA 1
ATOM 3149 C C . ILE A 1 358 ? 13.069 58.250 9.353 1.00 11.24 358 ILE A C 1
ATOM 3150 O O . ILE A 1 358 ? 13.816 59.089 8.839 1.00 11.22 358 ILE A O 1
ATOM 3155 N N . LEU A 1 359 ? 12.416 58.443 10.492 1.00 11.84 359 LEU A N 1
ATOM 3156 C CA . LEU A 1 359 ? 12.552 59.656 11.277 1.00 12.20 359 LEU A CA 1
ATOM 3157 C C . LEU A 1 359 ? 13.347 59.331 12.529 1.00 12.25 359 LEU A C 1
ATOM 3158 O O . LEU A 1 359 ? 12.986 58.428 13.287 1.00 13.80 359 LEU A O 1
ATOM 3163 N N . ILE A 1 360 ? 14.443 60.053 12.726 1.00 11.13 360 ILE A N 1
ATOM 3164 C CA . ILE A 1 360 ? 15.279 59.873 13.905 1.00 11.66 360 ILE A CA 1
ATOM 3165 C C . ILE A 1 360 ? 15.078 61.115 14.766 1.00 11.91 360 ILE A C 1
ATOM 3166 O O . ILE A 1 360 ? 15.186 62.239 14.281 1.00 13.00 360 ILE A O 1
ATOM 3171 N N . ASN A 1 361 ? 14.771 60.915 16.042 1.00 11.99 361 ASN A N 1
ATOM 3172 C CA . ASN A 1 361 ? 14.533 62.035 16.946 1.00 14.04 361 ASN A CA 1
ATOM 3173 C C . ASN A 1 361 ? 15.781 62.864 17.221 1.00 13.68 361 ASN A C 1
ATOM 3174 O O . ASN A 1 361 ? 16.831 62.324 17.571 1.00 14.36 361 ASN A O 1
ATOM 3179 N N . SER A 1 362 ? 15.661 64.179 17.053 1.00 13.48 362 SER A N 1
ATOM 3180 C CA . SER A 1 362 ? 16.771 65.083 17.332 1.00 13.62 362 SER A CA 1
ATOM 3181 C C . SER A 1 362 ? 16.893 65.139 18.854 1.00 14.21 362 SER A C 1
ATOM 3182 O O . SER A 1 362 ? 15.927 64.863 19.565 1.00 15.61 362 SER A O 1
ATOM 3185 N N . PRO A 1 363 ? 18.075 65.496 19.375 1.00 13.92 363 PRO A N 1
ATOM 3186 C CA . PRO A 1 363 ? 18.263 65.567 20.827 1.00 15.02 363 PRO A CA 1
ATOM 3187 C C . PRO A 1 363 ? 17.405 66.627 21.510 1.00 15.62 363 PRO A C 1
ATOM 3188 O O . PRO A 1 363 ? 17.081 67.660 20.920 1.00 15.53 363 PRO A O 1
ATOM 3192 N N . LYS A 1 364 ? 17.048 66.359 22.763 1.00 16.35 364 LYS A N 1
ATOM 3193 C CA . LYS A 1 364 ? 16.228 67.267 23.552 1.00 19.22 364 LYS A CA 1
ATOM 3194 C C . LYS A 1 364 ? 17.045 68.381 24.196 1.00 18.57 364 LYS A C 1
ATOM 3195 O O . LYS A 1 364 ? 17.229 68.403 25.413 1.00 20.43 364 LYS A O 1
ATOM 3201 N N . VAL A 1 365 ? 17.547 69.294 23.373 1.00 15.73 365 VAL A N 1
ATOM 3202 C CA . VAL A 1 365 ? 18.311 70.435 23.861 1.00 15.57 365 VAL A CA 1
ATOM 3203 C C . VAL A 1 365 ? 17.699 71.668 23.207 1.00 15.51 365 VAL A C 1
ATOM 3204 O O . VAL A 1 365 ? 17.229 71.600 22.074 1.00 16.38 365 VAL A O 1
ATOM 3208 N N . PRO A 1 366 ? 17.682 72.808 23.917 1.00 16.97 366 PRO A N 1
ATOM 3209 C CA . PRO A 1 366 ? 17.108 74.044 23.369 1.00 17.24 366 PRO A CA 1
ATOM 3210 C C . PRO A 1 366 ? 17.784 74.516 22.085 1.00 16.39 366 PRO A C 1
ATOM 3211 O O . PRO A 1 366 ? 17.115 74.866 21.110 1.00 17.21 366 PRO A O 1
ATOM 3215 N N . THR A 1 367 ? 19.112 74.541 22.094 1.00 15.33 367 THR A N 1
ATOM 3216 C CA . THR A 1 367 ? 19.880 74.945 20.923 1.00 13.02 367 THR A CA 1
ATOM 3217 C C . THR A 1 367 ? 20.920 73.859 20.681 1.00 13.55 367 THR A C 1
ATOM 3218 O O . THR A 1 367 ? 21.448 73.268 21.625 1.00 13.07 367 THR A O 1
ATOM 3222 N N . TYR A 1 368 ? 21.223 73.597 19.416 1.00 12.39 368 TYR A N 1
ATOM 3223 C CA . TYR A 1 368 ? 22.143 72.522 19.084 1.00 12.05 368 TYR A CA 1
ATOM 3224 C C . TYR A 1 368 ? 23.635 72.746 19.264 1.00 12.56 368 TYR A C 1
ATOM 3225 O O . TYR A 1 368 ? 24.428 71.826 19.055 1.00 12.42 368 TYR A O 1
ATOM 3234 N N . ASP A 1 369 ? 24.034 73.951 19.654 1.00 12.64 369 ASP A N 1
ATOM 3235 C CA . ASP A 1 369 ? 25.447 74.184 19.900 1.00 13.15 369 ASP A CA 1
ATOM 3236 C C . ASP A 1 369 ? 25.783 73.417 21.181 1.00 14.97 369 ASP A C 1
ATOM 3237 O O . ASP A 1 369 ? 26.952 73.195 21.497 1.00 15.37 369 ASP A O 1
ATOM 3242 N N . LEU A 1 370 ? 24.741 72.995 21.897 1.00 14.74 370 LEU A N 1
ATOM 3243 C CA . LEU A 1 370 ? 24.896 72.237 23.140 1.00 15.36 370 LEU A CA 1
ATOM 3244 C C . LEU A 1 370 ? 25.167 70.751 22.886 1.00 15.83 370 LEU A C 1
ATOM 3245 O O . LEU A 1 370 ? 25.592 70.027 23.790 1.00 16.43 370 LEU A O 1
ATOM 3250 N N . LYS A 1 371 ? 24.898 70.298 21.664 1.00 13.50 371 LYS A N 1
ATOM 3251 C CA . LYS A 1 371 ? 25.144 68.907 21.271 1.00 12.70 371 LYS A CA 1
ATOM 3252 C C . LYS A 1 371 ? 25.322 68.899 19.755 1.00 12.30 371 LYS A C 1
ATOM 3253 O O . LYS A 1 371 ? 24.441 68.460 19.011 1.00 10.41 371 LYS A O 1
ATOM 3259 N N . PRO A 1 372 ? 26.482 69.382 19.285 1.00 11.17 372 PRO A N 1
ATOM 3260 C CA . PRO A 1 372 ? 26.852 69.479 17.871 1.00 12.07 372 PRO A CA 1
ATOM 3261 C C . PRO A 1 372 ? 26.666 68.219 17.043 1.00 11.47 372 PRO A C 1
ATOM 3262 O O . PRO A 1 372 ? 26.349 68.302 15.857 1.00 11.92 372 PRO A O 1
ATOM 3266 N N . GLU A 1 373 ? 26.870 67.057 17.655 1.00 11.43 373 GLU A N 1
ATOM 3267 C CA . GLU A 1 373 ? 26.722 65.808 16.922 1.00 12.08 373 GLU A CA 1
ATOM 3268 C C . GLU A 1 373 ? 25.255 65.450 16.720 1.00 12.28 373 GLU A C 1
ATOM 3269 O O . GLU A 1 373 ? 24.934 64.542 15.951 1.00 11.17 373 GLU A O 1
ATOM 3275 N N . MET A 1 374 ? 24.374 66.182 17.399 1.00 11.84 374 MET A N 1
ATOM 3276 C CA . MET A 1 374 ? 22.933 65.957 17.320 1.00 11.68 374 MET A CA 1
ATOM 3277 C C . MET A 1 374 ? 22.629 64.460 17.327 1.00 11.89 374 MET A C 1
ATOM 3278 O O . MET A 1 374 ? 23.100 63.746 18.211 1.00 14.19 374 MET A O 1
ATOM 3283 N N . SER A 1 375 ? 21.849 63.981 16.363 1.00 11.04 375 SER A N 1
ATOM 3284 C CA . SER A 1 375 ? 21.530 62.554 16.302 1.00 11.74 375 SER A CA 1
ATOM 3285 C C . SER A 1 375 ? 22.106 61.913 15.042 1.00 12.61 375 SER A C 1
ATOM 3286 O O . SER A 1 375 ? 21.594 60.906 14.551 1.00 12.60 375 SER A O 1
ATOM 3289 N N . ALA A 1 376 ? 23.186 62.497 14.533 1.00 11.63 376 ALA A N 1
ATOM 3290 C CA . ALA A 1 376 ? 23.835 61.996 13.327 1.00 12.08 376 ALA A CA 1
ATOM 3291 C C . ALA A 1 376 ? 24.267 60.537 13.452 1.00 12.77 376 ALA A C 1
ATOM 3292 O O . ALA A 1 376 ? 24.154 59.764 12.503 1.00 12.61 376 ALA A O 1
ATOM 3294 N N A TYR A 1 377 ? 24.770 60.154 14.620 0.50 12.98 377 TYR A N 1
ATOM 3295 N N B TYR A 1 377 ? 24.757 60.175 14.633 0.50 12.69 377 TYR A N 1
ATOM 3296 C CA A TYR A 1 377 ? 25.211 58.778 14.811 0.50 14.39 377 TYR A CA 1
ATOM 3297 C CA B TYR A 1 377 ? 25.197 58.812 14.906 0.50 14.03 377 TYR A CA 1
ATOM 3298 C C A TYR A 1 377 ? 24.038 57.801 14.761 0.50 14.45 377 TYR A C 1
ATOM 3299 C C B TYR A 1 377 ? 24.037 57.840 14.736 0.50 14.03 377 TYR A C 1
ATOM 3300 O O A TYR A 1 377 ? 24.172 56.694 14.237 0.50 13.83 377 TYR A O 1
ATOM 3301 O O B TYR A 1 377 ? 24.175 56.791 14.104 0.50 13.18 377 TYR A O 1
ATOM 3318 N N . GLU A 1 378 ? 22.891 58.209 15.298 1.00 13.39 378 GLU A N 1
ATOM 3319 C CA . GLU A 1 378 ? 21.697 57.370 15.254 1.00 13.66 378 GLU A CA 1
ATOM 3320 C C . GLU A 1 378 ? 21.172 57.263 13.823 1.00 13.33 378 GLU A C 1
ATOM 3321 O O . GLU A 1 378 ? 20.717 56.203 13.393 1.00 13.78 378 GLU A O 1
ATOM 3327 N N . VAL A 1 379 ? 21.226 58.370 13.090 1.00 11.73 379 VAL A N 1
ATOM 3328 C CA . VAL A 1 379 ? 20.781 58.383 11.703 1.00 11.36 379 VAL A CA 1
ATOM 3329 C C . VAL A 1 379 ? 21.651 57.415 10.902 1.00 11.76 379 VAL A C 1
ATOM 3330 O O . VAL A 1 379 ? 21.156 56.597 10.122 1.00 11.25 379 VAL A O 1
ATOM 3334 N N . THR A 1 380 ? 22.957 57.511 11.118 1.00 11.14 380 THR A N 1
ATOM 3335 C CA . THR A 1 380 ? 23.914 56.668 10.422 1.00 12.15 380 THR A CA 1
ATOM 3336 C C . THR A 1 380 ? 23.734 55.186 10.738 1.00 11.92 380 THR A C 1
ATOM 3337 O O . THR A 1 380 ? 23.755 54.351 9.835 1.00 13.24 380 THR A O 1
ATOM 3341 N N A ASP A 1 381 ? 23.547 54.875 12.017 0.50 12.79 381 ASP A N 1
ATOM 3342 N N B ASP A 1 381 ? 23.557 54.849 12.011 0.50 12.88 381 ASP A N 1
ATOM 3343 C CA A ASP A 1 381 ? 23.362 53.498 12.459 0.50 13.99 381 ASP A CA 1
ATOM 3344 C CA B ASP A 1 381 ? 23.377 53.447 12.369 0.50 13.94 381 ASP A CA 1
ATOM 3345 C C A ASP A 1 381 ? 22.130 52.877 11.803 0.50 13.71 381 ASP A C 1
ATOM 3346 C C B ASP A 1 381 ? 22.135 52.883 11.701 0.50 13.56 381 ASP A C 1
ATOM 3347 O O A ASP A 1 381 ? 22.162 51.727 11.362 0.50 13.72 381 ASP A O 1
ATOM 3348 O O B ASP A 1 381 ? 22.158 51.778 11.155 0.50 12.96 381 ASP A O 1
ATOM 3357 N N . ALA A 1 382 ? 21.047 53.645 11.739 1.00 12.58 382 ALA A N 1
ATOM 3358 C CA . ALA A 1 382 ? 19.803 53.184 11.132 1.00 12.97 382 ALA A CA 1
ATOM 3359 C C . ALA A 1 382 ? 19.985 52.959 9.635 1.00 13.00 382 ALA A C 1
ATOM 3360 O O . ALA A 1 382 ? 19.550 51.938 9.096 1.00 13.19 382 ALA A O 1
ATOM 3362 N N . LEU A 1 383 ? 20.637 53.905 8.965 1.00 11.66 383 LEU A N 1
ATOM 3363 C CA . LEU A 1 383 ? 20.857 53.787 7.529 1.00 10.72 383 LEU A CA 1
ATOM 3364 C C . LEU A 1 383 ? 21.781 52.620 7.185 1.00 12.65 383 LEU A C 1
ATOM 3365 O O . LEU A 1 383 ? 21.545 51.904 6.211 1.00 12.20 383 LEU A O 1
ATOM 3370 N N . LEU A 1 384 ? 22.833 52.429 7.976 1.00 12.28 384 LEU A N 1
ATOM 3371 C CA . LEU A 1 384 ? 23.760 51.331 7.712 1.00 13.20 384 LEU A CA 1
ATOM 3372 C C . LEU A 1 384 ? 23.038 49.988 7.764 1.00 13.73 384 LEU A C 1
ATOM 3373 O O . LEU A 1 384 ? 23.341 49.083 6.987 1.00 13.56 384 LEU A O 1
ATOM 3378 N N . LYS A 1 385 ? 22.079 49.857 8.673 1.00 13.81 385 LYS A N 1
ATOM 3379 C CA . LYS A 1 385 ? 21.324 48.613 8.776 1.00 14.73 385 LYS A CA 1
ATOM 3380 C C . LYS A 1 385 ? 20.469 48.411 7.527 1.00 15.89 385 LYS A C 1
ATOM 3381 O O . LYS A 1 385 ? 20.326 47.290 7.039 1.00 14.81 385 LYS A O 1
ATOM 3387 N N . GLU A 1 386 ? 19.902 49.497 7.008 1.00 13.73 386 GLU A N 1
ATOM 3388 C CA . GLU A 1 386 ? 19.074 49.414 5.811 1.00 13.76 386 GLU A CA 1
ATOM 3389 C C . GLU A 1 386 ? 19.912 49.079 4.579 1.00 14.44 386 GLU A C 1
ATOM 3390 O O . GLU A 1 386 ? 19.483 48.309 3.720 1.00 14.26 386 GLU A O 1
ATOM 3396 N N . ILE A 1 387 ? 21.107 49.656 4.492 1.00 14.04 387 ILE A N 1
ATOM 3397 C CA . ILE A 1 387 ? 21.992 49.394 3.363 1.00 13.59 387 ILE A CA 1
ATOM 3398 C C . ILE A 1 387 ? 22.414 47.925 3.373 1.00 15.80 387 ILE A C 1
ATOM 3399 O O . ILE A 1 387 ? 22.456 47.271 2.331 1.00 15.05 387 ILE A O 1
ATOM 3404 N N A GLU A 1 388 ? 22.716 47.416 4.562 0.50 16.33 388 GLU A N 1
ATOM 3405 N N B GLU A 1 388 ? 22.721 47.415 4.560 0.50 16.35 388 GLU A N 1
ATOM 3406 C CA A GLU A 1 388 ? 23.139 46.030 4.732 0.50 20.10 388 GLU A CA 1
ATOM 3407 C CA B GLU A 1 388 ? 23.141 46.028 4.719 0.50 20.11 388 GLU A CA 1
ATOM 3408 C C A GLU A 1 388 ? 22.044 45.052 4.315 0.50 20.13 388 GLU A C 1
ATOM 3409 C C B GLU A 1 388 ? 22.043 45.059 4.292 0.50 20.13 388 GLU A C 1
ATOM 3410 O O A GLU A 1 388 ? 22.328 43.931 3.894 0.50 20.60 388 GLU A O 1
ATOM 3411 O O B GLU A 1 388 ? 22.326 43.948 3.841 0.50 20.59 388 GLU A O 1
ATOM 3422 N N . ALA A 1 389 ? 20.793 45.486 4.430 1.00 18.53 389 ALA A N 1
ATOM 3423 C CA . ALA A 1 389 ? 19.650 44.648 4.076 1.00 17.48 389 ALA A CA 1
ATOM 3424 C C . ALA A 1 389 ? 19.336 44.564 2.583 1.00 18.11 389 ALA A C 1
ATOM 3425 O O . ALA A 1 389 ? 18.456 43.800 2.181 1.00 18.26 389 ALA A O 1
ATOM 3427 N N . ASP A 1 390 ? 20.044 45.343 1.768 1.00 16.76 390 ASP A N 1
ATOM 3428 C CA . ASP A 1 390 ? 19.836 45.344 0.320 1.00 18.23 390 ASP A CA 1
ATOM 3429 C C . ASP A 1 390 ? 18.366 45.553 -0.031 1.00 18.42 390 ASP A C 1
ATOM 3430 O O . ASP A 1 390 ? 17.785 44.784 -0.799 1.00 21.51 390 ASP A O 1
ATOM 3435 N N . LYS A 1 391 ? 17.771 46.604 0.520 1.00 15.49 391 LYS A N 1
ATOM 3436 C CA . LYS A 1 391 ? 16.363 46.888 0.278 1.00 15.48 391 LYS A CA 1
ATOM 3437 C C . LYS A 1 391 ? 16.089 48.022 -0.697 1.00 14.55 391 LYS A C 1
ATOM 3438 O O . LYS A 1 391 ? 15.148 47.950 -1.488 1.00 14.65 391 LYS A O 1
ATOM 3444 N N . TYR A 1 392 ? 16.916 49.061 -0.659 1.00 13.07 392 TYR A N 1
ATOM 3445 C CA . TYR A 1 392 ? 16.678 50.224 -1.500 1.00 12.62 392 TYR A CA 1
ATOM 3446 C C . TYR A 1 392 ? 17.552 50.443 -2.721 1.00 12.72 392 TYR A C 1
ATOM 3447 O O . TYR A 1 392 ? 18.762 50.212 -2.695 1.00 13.88 392 TYR A O 1
ATOM 3456 N N . ASP A 1 393 ? 16.908 50.894 -3.794 1.00 12.45 393 ASP A N 1
ATOM 3457 C CA . ASP A 1 393 ? 17.579 51.204 -5.048 1.00 13.20 393 ASP A CA 1
ATOM 3458 C C . ASP A 1 393 ? 18.080 52.642 -4.985 1.00 13.49 393 ASP A C 1
ATOM 3459 O O . ASP A 1 393 ? 19.084 52.991 -5.607 1.00 13.68 393 ASP A O 1
ATOM 3464 N N . ALA A 1 394 ? 17.361 53.476 -4.240 1.00 12.30 394 ALA A N 1
ATOM 3465 C CA . ALA A 1 394 ? 17.716 54.881 -4.105 1.00 11.43 394 ALA A CA 1
ATOM 3466 C C . ALA A 1 394 ? 17.515 55.339 -2.669 1.00 10.51 394 ALA A C 1
ATOM 3467 O O . ALA A 1 394 ? 16.556 54.947 -2.004 1.00 10.59 394 ALA A O 1
ATOM 3469 N N . ILE A 1 395 ? 18.429 56.179 -2.200 1.00 8.82 395 ILE A N 1
ATOM 3470 C CA . ILE A 1 395 ? 18.379 56.691 -0.840 1.00 8.66 395 ILE A CA 1
ATOM 3471 C C . ILE A 1 395 ? 18.575 58.199 -0.849 1.00 9.07 395 ILE A C 1
ATOM 3472 O O . ILE A 1 395 ? 19.423 58.713 -1.575 1.00 10.69 395 ILE A O 1
ATOM 3477 N N . ILE A 1 396 ? 17.770 58.907 -0.063 1.00 9.22 396 ILE A N 1
ATOM 3478 C CA . ILE A 1 396 ? 17.904 60.352 0.053 1.00 8.75 396 ILE A CA 1
ATOM 3479 C C . ILE A 1 396 ? 18.101 60.607 1.539 1.00 9.07 396 ILE A C 1
ATOM 3480 O O . ILE A 1 396 ? 17.189 60.412 2.346 1.00 10.78 396 ILE A O 1
ATOM 3485 N N . LEU A 1 397 ? 19.319 61.016 1.883 1.00 7.81 397 LEU A N 1
ATOM 3486 C CA . LEU A 1 397 ? 19.729 61.260 3.262 1.00 7.81 397 LEU A CA 1
ATOM 3487 C C . LEU A 1 397 ? 20.139 62.703 3.501 1.00 7.33 397 LEU A C 1
ATOM 3488 O O . LEU A 1 397 ? 20.794 63.318 2.662 1.00 9.34 397 LEU A O 1
ATOM 3493 N N . ASN A 1 398 ? 19.747 63.238 4.650 1.00 8.17 398 ASN A N 1
ATOM 3494 C CA . ASN A 1 398 ? 20.122 64.599 5.005 1.00 8.29 398 ASN A CA 1
ATOM 3495 C C . ASN A 1 398 ? 20.758 64.595 6.391 1.00 8.17 398 ASN A C 1
ATOM 3496 O O . ASN A 1 398 ? 20.228 63.974 7.314 1.00 7.31 398 ASN A O 1
ATOM 3501 N N . TYR A 1 399 ? 21.915 65.245 6.504 1.00 8.71 399 TYR A N 1
ATOM 3502 C CA . TYR A 1 399 ? 22.607 65.413 7.781 1.00 8.75 399 TYR A CA 1
ATOM 3503 C C . TYR A 1 399 ? 22.364 66.880 8.133 1.00 8.64 399 TYR A C 1
ATOM 3504 O O . TYR A 1 399 ? 22.903 67.791 7.500 1.00 10.10 399 TYR A O 1
ATOM 3513 N N . ALA A 1 400 ? 21.537 67.097 9.146 1.00 9.24 400 ALA A N 1
ATOM 3514 C CA . ALA A 1 400 ? 21.140 68.438 9.568 1.00 7.63 400 ALA A CA 1
ATOM 3515 C C . ALA A 1 400 ? 22.168 69.300 10.295 1.00 8.84 400 ALA A C 1
ATOM 3516 O O . ALA A 1 400 ? 22.062 70.529 10.285 1.00 8.86 400 ALA A O 1
ATOM 3518 N N . ASN A 1 401 ? 23.158 68.654 10.905 1.00 8.98 401 ASN A N 1
ATOM 3519 C CA . ASN A 1 401 ? 24.162 69.328 11.731 1.00 8.25 401 ASN A CA 1
ATOM 3520 C C . ASN A 1 401 ? 24.816 70.647 11.322 1.00 8.14 401 ASN A C 1
ATOM 3521 O O . ASN A 1 401 ? 24.757 71.622 12.075 1.00 8.69 401 ASN A O 1
ATOM 3526 N N . PRO A 1 402 ? 25.450 70.708 10.140 1.00 7.87 402 PRO A N 1
ATOM 3527 C CA . PRO A 1 402 ? 26.092 71.977 9.769 1.00 7.61 402 PRO A CA 1
ATOM 3528 C C . PRO A 1 402 ? 25.156 73.170 9.837 1.00 7.21 402 PRO A C 1
ATOM 3529 O O . PRO A 1 402 ? 25.498 74.227 10.376 1.00 7.98 402 PRO A O 1
ATOM 3533 N N . ASP A 1 403 ? 23.962 72.985 9.298 1.00 6.84 403 ASP A N 1
ATOM 3534 C CA . ASP A 1 403 ? 22.966 74.038 9.293 1.00 6.98 403 ASP A CA 1
ATOM 3535 C C . ASP A 1 403 ? 22.417 74.345 10.680 1.00 7.28 403 ASP A C 1
ATOM 3536 O O . ASP A 1 403 ? 22.414 75.498 11.118 1.00 7.34 403 ASP A O 1
ATOM 3541 N N . MET A 1 404 ? 21.948 73.311 11.368 1.00 7.94 404 MET A N 1
ATOM 3542 C CA . MET A 1 404 ? 21.341 73.502 12.678 1.00 6.97 404 MET A CA 1
ATOM 3543 C C . MET A 1 404 ? 22.266 74.098 13.728 1.00 7.90 404 MET A C 1
ATOM 3544 O O . MET A 1 404 ? 21.847 74.948 14.514 1.00 8.96 404 MET A O 1
ATOM 3549 N N . VAL A 1 405 ? 23.518 73.661 13.747 1.00 8.09 405 VAL A N 1
ATOM 3550 C CA . VAL A 1 405 ? 24.466 74.208 14.706 1.00 7.74 405 VAL A CA 1
ATOM 3551 C C . VAL A 1 405 ? 24.968 75.554 14.186 1.00 8.79 405 VAL A C 1
ATOM 3552 O O . VAL A 1 405 ? 25.197 76.479 14.962 1.00 8.52 405 VAL A O 1
ATOM 3556 N N . GLY A 1 406 ? 25.119 75.669 12.867 1.00 6.53 406 GLY A N 1
ATOM 3557 C CA . GLY A 1 406 ? 25.576 76.921 12.279 1.00 7.72 406 GLY A CA 1
ATOM 3558 C C . GLY A 1 406 ? 24.661 78.101 12.574 1.00 7.00 406 GLY A C 1
ATOM 3559 O O . GLY A 1 406 ? 25.111 79.249 12.608 1.00 8.66 406 GLY A O 1
ATOM 3560 N N . HIS A 1 407 ? 23.373 77.830 12.772 1.00 6.89 407 HIS A N 1
ATOM 3561 C CA . HIS A 1 407 ? 22.425 78.895 13.088 1.00 7.33 407 HIS A CA 1
ATOM 3562 C C . HIS A 1 407 ? 22.717 79.509 14.459 1.00 8.29 407 HIS A C 1
ATOM 3563 O O . HIS A 1 407 ? 22.193 80.573 14.788 1.00 7.91 407 HIS A O 1
ATOM 3570 N N . SER A 1 408 ? 23.551 78.845 15.258 1.00 8.58 408 SER A N 1
ATOM 3571 C CA . SER A 1 408 ? 23.901 79.367 16.582 1.00 8.65 408 SER A CA 1
ATOM 3572 C C . SER A 1 408 ? 24.909 80.511 16.469 1.00 9.73 408 SER A C 1
ATOM 3573 O O . SER A 1 408 ? 25.088 81.285 17.412 1.00 10.11 408 SER A O 1
ATOM 3576 N N . GLY A 1 409 ? 25.573 80.610 15.320 1.00 9.35 409 GLY A N 1
ATOM 3577 C CA . GLY A 1 409 ? 26.560 81.659 15.130 1.00 9.63 409 GLY A CA 1
ATOM 3578 C C . GLY A 1 409 ? 27.780 81.473 16.017 1.00 10.61 409 GLY A C 1
ATOM 3579 O O . GLY A 1 409 ? 28.441 82.447 16.390 1.00 10.82 409 GLY A O 1
ATOM 3580 N N . LYS A 1 410 ? 28.076 80.220 16.357 1.00 10.07 410 LYS A N 1
ATOM 3581 C CA . LYS A 1 410 ? 29.221 79.881 17.205 1.00 10.19 410 LYS A CA 1
ATOM 3582 C C . LYS A 1 410 ? 30.188 79.002 16.417 1.00 10.09 410 LYS A C 1
ATOM 3583 O O . LYS A 1 410 ? 29.809 77.953 15.893 1.00 9.77 410 LYS A O 1
ATOM 3589 N N . LEU A 1 411 ? 31.445 79.427 16.351 1.00 9.94 411 LEU A N 1
ATOM 3590 C CA . LEU A 1 411 ? 32.460 78.718 15.580 1.00 10.28 411 LEU A CA 1
ATOM 3591 C C . LEU A 1 411 ? 32.851 77.315 16.044 1.00 10.71 411 LEU A C 1
ATOM 3592 O O . LEU A 1 411 ? 32.728 76.356 15.283 1.00 10.63 411 LEU A O 1
ATOM 3597 N N . GLU A 1 412 ? 33.323 77.180 17.279 1.00 11.55 412 GLU A N 1
ATOM 3598 C CA . GLU A 1 412 ? 33.741 75.867 17.762 1.00 13.38 412 GLU A CA 1
ATOM 3599 C C . GLU A 1 412 ? 32.654 74.796 17.688 1.00 12.69 412 GLU A C 1
ATOM 3600 O O . GLU A 1 412 ? 32.908 73.680 17.233 1.00 12.45 412 GLU A O 1
ATOM 3606 N N . PRO A 1 413 ? 31.430 75.113 18.139 1.00 11.56 413 PRO A N 1
ATOM 3607 C CA . PRO A 1 413 ? 30.375 74.099 18.072 1.00 11.26 413 PRO A CA 1
ATOM 3608 C C . PRO A 1 413 ? 30.077 73.667 16.636 1.00 9.99 413 PRO A C 1
ATOM 3609 O O . PRO A 1 413 ? 29.863 72.484 16.368 1.00 9.99 413 PRO A O 1
ATOM 3613 N N . THR A 1 414 ? 30.071 74.623 15.710 1.00 9.43 414 THR A N 1
ATOM 3614 C CA . THR A 1 414 ? 29.781 74.299 14.319 1.00 9.99 414 THR A CA 1
ATOM 3615 C C . THR A 1 414 ? 30.902 73.458 13.714 1.00 10.42 414 THR A C 1
ATOM 3616 O O . THR A 1 414 ? 30.649 72.596 12.872 1.00 8.38 414 THR A O 1
ATOM 3620 N N . ILE A 1 415 ? 32.139 73.697 14.141 1.00 9.88 415 ILE A N 1
ATOM 3621 C CA . ILE A 1 415 ? 33.254 72.900 13.641 1.00 9.76 415 ILE A CA 1
ATOM 3622 C C . ILE A 1 415 ? 33.029 71.454 14.080 1.00 9.95 415 ILE A C 1
ATOM 3623 O O . ILE A 1 415 ? 33.205 70.521 13.292 1.00 11.33 415 ILE A O 1
ATOM 3628 N N A LYS A 1 416 ? 32.632 71.271 15.335 0.50 10.08 416 LYS A N 1
ATOM 3629 N N B LYS A 1 416 ? 32.631 71.273 15.335 0.50 10.12 416 LYS A N 1
ATOM 3630 C CA A LYS A 1 416 ? 32.380 69.932 15.856 0.50 11.10 416 LYS A CA 1
ATOM 3631 C CA B LYS A 1 416 ? 32.376 69.938 15.864 0.50 11.21 416 LYS A CA 1
ATOM 3632 C C A LYS A 1 416 ? 31.235 69.268 15.098 0.50 10.23 416 LYS A C 1
ATOM 3633 C C B LYS A 1 416 ? 31.236 69.270 15.102 0.50 10.27 416 LYS A C 1
ATOM 3634 O O A LYS A 1 416 ? 31.251 68.058 14.871 0.50 12.00 416 LYS A O 1
ATOM 3635 O O B LYS A 1 416 ? 31.254 68.060 14.876 0.50 12.01 416 LYS A O 1
ATOM 3646 N N . ALA A 1 417 ? 30.245 70.062 14.703 1.00 10.16 417 ALA A N 1
ATOM 3647 C CA . ALA A 1 417 ? 29.102 69.535 13.966 1.00 9.81 417 ALA A CA 1
ATOM 3648 C C . ALA A 1 417 ? 29.568 68.998 12.615 1.00 11.19 417 ALA A C 1
ATOM 3649 O O . ALA A 1 417 ? 29.189 67.901 12.206 1.00 10.73 417 ALA A O 1
ATOM 3651 N N . VAL A 1 418 ? 30.397 69.775 11.928 1.00 9.59 418 VAL A N 1
ATOM 3652 C CA . VAL A 1 418 ? 30.908 69.365 10.627 1.00 9.40 418 VAL A CA 1
ATOM 3653 C C . VAL A 1 418 ? 31.803 68.134 10.744 1.00 10.24 418 VAL A C 1
ATOM 3654 O O . VAL A 1 418 ? 31.729 67.226 9.914 1.00 11.25 418 VAL A O 1
ATOM 3658 N N . GLU A 1 419 ? 32.639 68.092 11.776 1.00 10.62 419 GLU A N 1
ATOM 3659 C CA . GLU A 1 419 ? 33.529 66.947 11.962 1.00 11.69 419 GLU A CA 1
ATOM 3660 C C . GLU A 1 419 ? 32.739 65.678 12.281 1.00 12.46 419 GLU A C 1
ATOM 3661 O O . GLU A 1 419 ? 33.097 64.590 11.826 1.00 12.64 419 GLU A O 1
ATOM 3667 N N . ALA A 1 420 ? 31.658 65.813 13.045 1.00 10.94 420 ALA A N 1
ATOM 3668 C CA . ALA A 1 420 ? 30.834 64.657 13.386 1.00 12.04 420 ALA A CA 1
ATOM 3669 C C . ALA A 1 420 ? 30.190 64.125 12.108 1.00 12.59 420 ALA A C 1
ATOM 3670 O O . ALA A 1 420 ? 30.161 62.918 11.865 1.00 12.17 420 ALA A O 1
ATOM 3672 N N . VAL A 1 421 ? 29.677 65.031 11.284 1.00 11.32 421 VAL A N 1
ATOM 3673 C CA . VAL A 1 421 ? 29.051 64.623 10.036 1.00 11.36 421 VAL A CA 1
ATOM 3674 C C . VAL A 1 421 ? 30.073 63.978 9.105 1.00 12.65 421 VAL A C 1
ATOM 3675 O O . VAL A 1 421 ? 29.751 63.028 8.391 1.00 12.59 421 VAL A O 1
ATOM 3679 N N . ASP A 1 422 ? 31.309 64.473 9.113 1.00 11.95 422 ASP A N 1
ATOM 3680 C CA . ASP A 1 422 ? 32.320 63.880 8.245 1.00 11.52 422 ASP A CA 1
ATOM 3681 C C . ASP A 1 422 ? 32.586 62.429 8.625 1.00 10.67 422 ASP A C 1
ATOM 3682 O O . ASP A 1 422 ? 32.798 61.583 7.755 1.00 11.48 422 ASP A O 1
ATOM 3687 N N . GLU A 1 423 ? 32.586 62.140 9.920 1.00 10.71 423 GLU A N 1
ATOM 3688 C CA . GLU A 1 423 ? 32.828 60.774 10.366 1.00 13.11 423 GLU A CA 1
ATOM 3689 C C . GLU A 1 423 ? 31.700 59.879 9.864 1.00 13.53 423 GLU A C 1
ATOM 3690 O O . GLU A 1 423 ? 31.938 58.775 9.375 1.00 13.91 423 GLU A O 1
ATOM 3696 N N . CYS A 1 424 ? 30.471 60.368 9.980 1.00 13.02 424 CYS A N 1
ATOM 3697 C CA . CYS A 1 424 ? 29.305 59.611 9.538 1.00 12.66 424 CYS A CA 1
ATOM 3698 C C . CYS A 1 424 ? 29.300 59.438 8.022 1.00 13.21 424 CYS A C 1
ATOM 3699 O O . CYS A 1 424 ? 28.960 58.369 7.510 1.00 13.98 424 CYS A O 1
ATOM 3702 N N . LEU A 1 425 ? 29.675 60.494 7.309 1.00 11.32 425 LEU A N 1
ATOM 3703 C CA . LEU A 1 425 ? 29.712 60.461 5.852 1.00 12.04 425 LEU A CA 1
ATOM 3704 C C . LEU A 1 425 ? 30.617 59.335 5.359 1.00 13.54 425 LEU A C 1
ATOM 3705 O O . LEU A 1 425 ? 30.283 58.627 4.409 1.00 12.25 425 LEU A O 1
ATOM 3710 N N . GLY A 1 426 ? 31.764 59.174 6.013 1.00 12.79 426 GLY A N 1
ATOM 3711 C CA . GLY A 1 426 ? 32.695 58.131 5.621 1.00 13.53 426 GLY A CA 1
ATOM 3712 C C . GLY A 1 426 ? 32.087 56.746 5.741 1.00 14.00 426 GLY A C 1
ATOM 3713 O O . GLY A 1 426 ? 32.248 55.907 4.852 1.00 13.47 426 GLY A O 1
ATOM 3714 N N . LYS A 1 427 ? 31.387 56.503 6.842 1.00 12.09 427 LYS A N 1
ATOM 3715 C CA . LYS A 1 427 ? 30.760 55.206 7.058 1.00 12.16 427 LYS A CA 1
ATOM 3716 C C . LYS A 1 427 ? 29.684 54.928 6.017 1.00 13.12 427 LYS A C 1
ATOM 3717 O O . LYS A 1 427 ? 29.622 53.837 5.454 1.00 12.39 427 LYS A O 1
ATOM 3723 N N . VAL A 1 428 ? 28.841 55.918 5.750 1.00 12.23 428 VAL A N 1
ATOM 3724 C CA . VAL A 1 428 ? 27.774 55.743 4.776 1.00 11.67 428 VAL A CA 1
ATOM 3725 C C . VAL A 1 428 ? 28.293 55.556 3.354 1.00 11.83 428 VAL A C 1
ATOM 3726 O O . VAL A 1 428 ? 27.933 54.590 2.680 1.00 11.61 428 VAL A O 1
ATOM 3730 N N . VAL A 1 429 ? 29.144 56.468 2.900 1.00 9.84 429 VAL A N 1
ATOM 3731 C CA . VAL A 1 429 ? 29.677 56.377 1.551 1.00 11.00 429 VAL A CA 1
ATOM 3732 C C . VAL A 1 429 ? 30.485 55.096 1.346 1.00 11.12 429 VAL A C 1
ATOM 3733 O O . VAL A 1 429 ? 30.358 54.446 0.308 1.00 11.83 429 VAL A O 1
ATOM 3737 N N . ASP A 1 430 ? 31.303 54.721 2.325 1.00 11.91 430 ASP A N 1
ATOM 3738 C CA . ASP A 1 430 ? 32.088 53.499 2.179 1.00 11.35 430 ASP A CA 1
ATOM 3739 C C . ASP A 1 430 ? 31.172 52.281 2.098 1.00 13.04 430 ASP A C 1
ATOM 3740 O O . ASP A 1 430 ? 31.458 51.332 1.366 1.00 11.83 430 ASP A O 1
ATOM 3745 N N . ALA A 1 431 ? 30.070 52.310 2.843 1.00 10.95 431 ALA A N 1
ATOM 3746 C CA . ALA A 1 431 ? 29.119 51.199 2.829 1.00 11.37 431 ALA A CA 1
ATOM 3747 C C . ALA A 1 431 ? 28.436 51.114 1.463 1.00 12.68 431 ALA A C 1
ATOM 3748 O O . ALA A 1 431 ? 28.233 50.023 0.924 1.00 11.99 431 ALA A O 1
ATOM 3750 N N . ILE A 1 432 ? 28.077 52.272 0.912 1.00 11.77 432 ILE A N 1
ATOM 3751 C CA . ILE A 1 432 ? 27.437 52.345 -0.394 1.00 12.01 432 ILE A CA 1
ATOM 3752 C C . ILE A 1 432 ? 28.400 51.816 -1.456 1.00 13.38 432 ILE A C 1
ATOM 3753 O O . ILE A 1 432 ? 28.019 51.017 -2.314 1.00 12.47 432 ILE A O 1
ATOM 3758 N N . LEU A 1 433 ? 29.652 52.256 -1.392 1.00 12.93 433 LEU A N 1
ATOM 3759 C CA . LEU A 1 433 ? 30.645 51.808 -2.358 1.00 12.23 433 LEU A CA 1
ATOM 3760 C C . LEU A 1 433 ? 30.881 50.309 -2.199 1.00 12.74 433 LEU A C 1
ATOM 3761 O O . LEU A 1 433 ? 31.068 49.598 -3.188 1.00 14.47 433 LEU A O 1
ATOM 3766 N N . ALA A 1 434 ? 30.852 49.834 -0.958 1.00 11.65 434 ALA A N 1
ATOM 3767 C CA . ALA A 1 434 ? 31.051 48.420 -0.689 1.00 13.20 434 ALA A CA 1
ATOM 3768 C C . ALA A 1 434 ? 29.966 47.586 -1.370 1.00 15.35 434 ALA A C 1
ATOM 3769 O O . ALA A 1 434 ? 30.202 46.436 -1.757 1.00 16.54 434 ALA A O 1
ATOM 3771 N N . LYS A 1 435 ? 28.782 48.168 -1.535 1.00 14.44 435 LYS A N 1
ATOM 3772 C CA . LYS A 1 435 ? 27.666 47.476 -2.182 1.00 14.70 435 LYS A CA 1
ATOM 3773 C C . LYS A 1 435 ? 27.677 47.667 -3.699 1.00 14.75 435 LYS A C 1
ATOM 3774 O O . LYS A 1 435 ? 26.766 47.210 -4.392 1.00 17.23 435 LYS A O 1
ATOM 3780 N N . GLY A 1 436 ? 28.702 48.341 -4.209 1.00 13.86 436 GLY A N 1
ATOM 3781 C CA . GLY A 1 436 ? 28.791 48.577 -5.637 1.00 14.74 436 GLY A CA 1
ATOM 3782 C C . GLY A 1 436 ? 27.902 49.731 -6.054 1.00 15.62 436 GLY A C 1
ATOM 3783 O O . GLY A 1 436 ? 27.607 49.909 -7.235 1.00 15.96 436 GLY A O 1
ATOM 3784 N N . GLY A 1 437 ? 27.478 50.521 -5.073 1.00 14.92 437 GLY A N 1
ATOM 3785 C CA . GLY A 1 437 ? 26.618 51.657 -5.349 1.00 14.97 437 GLY A CA 1
ATOM 3786 C C . GLY A 1 437 ? 27.372 52.950 -5.600 1.00 14.94 437 GLY A C 1
ATOM 3787 O O . GLY A 1 437 ? 28.602 52.966 -5.650 1.00 14.38 437 GLY A O 1
ATOM 3788 N N A ILE A 1 438 ? 26.627 54.040 -5.750 0.50 14.17 438 ILE A N 1
ATOM 3789 N N B ILE A 1 438 ? 26.627 54.041 -5.756 0.50 13.96 438 ILE A N 1
ATOM 3790 C CA A ILE A 1 438 ? 27.210 55.350 -6.009 0.50 13.85 438 ILE A CA 1
ATOM 3791 C CA B ILE A 1 438 ? 27.215 55.351 -6.015 0.50 13.77 438 ILE A CA 1
ATOM 3792 C C A ILE A 1 438 ? 26.571 56.401 -5.109 0.50 13.58 438 ILE A C 1
ATOM 3793 C C B ILE A 1 438 ? 26.571 56.406 -5.121 0.50 13.46 438 ILE A C 1
ATOM 3794 O O A ILE A 1 438 ? 25.362 56.382 -4.880 0.50 12.93 438 ILE A O 1
ATOM 3795 O O B ILE A 1 438 ? 25.357 56.394 -4.910 0.50 12.83 438 ILE A O 1
ATOM 3804 N N . ALA A 1 439 ? 27.387 57.317 -4.600 1.00 12.50 439 ALA A N 1
ATOM 3805 C CA . ALA A 1 439 ? 26.886 58.380 -3.745 1.00 12.48 439 ALA A CA 1
ATOM 3806 C C . ALA A 1 439 ? 27.040 59.722 -4.443 1.00 11.64 439 ALA A C 1
ATOM 3807 O O . ALA A 1 439 ? 28.014 59.959 -5.161 1.00 10.92 439 ALA A O 1
ATOM 3809 N N . ILE A 1 440 ? 26.047 60.583 -4.253 1.00 11.32 440 ILE A N 1
ATOM 3810 C CA . ILE A 1 440 ? 26.071 61.931 -4.793 1.00 11.49 440 ILE A CA 1
ATOM 3811 C C . ILE A 1 440 ? 26.092 62.761 -3.520 1.00 11.16 440 ILE A C 1
ATOM 3812 O O . ILE A 1 440 ? 25.085 62.855 -2.819 1.00 11.36 440 ILE A O 1
ATOM 3817 N N . ILE A 1 441 ? 27.253 63.325 -3.206 1.00 10.39 441 ILE A N 1
ATOM 3818 C CA . ILE A 1 441 ? 27.417 64.128 -1.999 1.00 10.38 441 ILE A CA 1
ATOM 3819 C C . ILE A 1 441 ? 27.252 65.593 -2.364 1.00 10.06 441 ILE A C 1
ATOM 3820 O O . ILE A 1 441 ? 27.978 66.119 -3.209 1.00 10.03 441 ILE A O 1
ATOM 3825 N N . THR A 1 442 ? 26.297 66.259 -1.724 1.00 9.75 442 THR A N 1
ATOM 3826 C CA . THR A 1 442 ? 26.045 67.652 -2.041 1.00 9.10 442 THR A CA 1
ATOM 3827 C C . THR A 1 442 ? 25.455 68.388 -0.837 1.00 8.74 442 THR A C 1
ATOM 3828 O O . THR A 1 442 ? 25.569 67.916 0.295 1.00 8.13 442 THR A O 1
ATOM 3832 N N . ALA A 1 443 ? 24.855 69.549 -1.086 1.00 8.60 443 ALA A N 1
ATOM 3833 C CA . ALA A 1 443 ? 24.244 70.361 -0.033 1.00 8.94 443 ALA A CA 1
ATOM 3834 C C . ALA A 1 443 ? 23.122 71.192 -0.644 1.00 9.21 443 ALA A C 1
ATOM 3835 O O . ALA A 1 443 ? 23.020 71.302 -1.864 1.00 8.97 443 ALA A O 1
ATOM 3837 N N . ASP A 1 444 ? 22.288 71.792 0.202 1.00 7.83 444 ASP A N 1
ATOM 3838 C CA . ASP A 1 444 ? 21.164 72.573 -0.286 1.00 7.50 444 ASP A CA 1
ATOM 3839 C C . ASP A 1 444 ? 21.348 74.090 -0.259 1.00 7.88 444 ASP A C 1
ATOM 3840 O O . ASP A 1 444 ? 20.593 74.813 -0.907 1.00 9.66 444 ASP A O 1
ATOM 3845 N N . HIS A 1 445 ? 22.352 74.555 0.484 1.00 7.97 445 HIS A N 1
ATOM 3846 C CA . HIS A 1 445 ? 22.676 75.978 0.618 1.00 7.49 445 HIS A CA 1
ATOM 3847 C C . HIS A 1 445 ? 23.749 76.090 1.695 1.00 8.06 445 HIS A C 1
ATOM 3848 O O . HIS A 1 445 ? 24.041 75.113 2.384 1.00 8.76 445 HIS A O 1
ATOM 3855 N N . GLY A 1 446 ? 24.315 77.285 1.848 1.00 8.51 446 GLY A N 1
ATOM 3856 C CA . GLY A 1 446 ? 25.348 77.501 2.845 1.00 9.43 446 GLY A CA 1
ATOM 3857 C C . GLY A 1 446 ? 24.839 77.989 4.190 1.00 8.01 446 GLY A C 1
ATOM 3858 O O . GLY A 1 446 ? 23.677 78.374 4.330 1.00 8.16 446 GLY A O 1
ATOM 3859 N N . ASN A 1 447 ? 25.730 77.973 5.180 1.00 7.89 447 ASN A N 1
ATOM 3860 C CA . ASN A 1 447 ? 25.422 78.395 6.547 1.00 7.69 447 ASN A CA 1
ATOM 3861 C C . ASN A 1 447 ? 26.694 78.241 7.381 1.00 8.33 447 ASN A C 1
ATOM 3862 O O . ASN A 1 447 ? 27.290 79.226 7.822 1.00 7.30 447 ASN A O 1
ATOM 3867 N N . ALA A 1 448 ? 27.111 76.992 7.569 1.00 7.48 448 ALA A N 1
ATOM 3868 C CA . ALA A 1 448 ? 28.292 76.679 8.365 1.00 7.33 448 ALA A CA 1
ATOM 3869 C C . ALA A 1 448 ? 29.573 77.310 7.832 1.00 8.32 448 ALA A C 1
ATOM 3870 O O . ALA A 1 448 ? 30.546 77.453 8.573 1.00 8.47 448 ALA A O 1
ATOM 3872 N N . ASP A 1 449 ? 29.573 77.689 6.557 1.00 7.97 449 ASP A N 1
ATOM 3873 C CA . ASP A 1 449 ? 30.743 78.316 5.953 1.00 8.49 449 ASP A CA 1
ATOM 3874 C C . ASP A 1 449 ? 30.989 79.740 6.460 1.00 8.85 449 ASP A C 1
ATOM 3875 O O . ASP A 1 449 ? 32.051 80.310 6.218 1.00 9.64 449 ASP A O 1
ATOM 3880 N N . GLU A 1 450 ? 30.007 80.320 7.148 1.00 7.99 450 GLU A N 1
ATOM 3881 C CA . GLU A 1 450 ? 30.179 81.648 7.735 1.00 8.13 450 GLU A CA 1
ATOM 3882 C C . GLU A 1 450 ? 29.305 81.764 8.975 1.00 8.36 450 GLU A C 1
ATOM 3883 O O . GLU A 1 450 ? 28.116 82.079 8.874 1.00 8.66 450 GLU A O 1
ATOM 3889 N N . VAL A 1 451 ? 29.886 81.493 10.143 1.00 9.32 451 VAL A N 1
ATOM 3890 C CA . VAL A 1 451 ? 29.133 81.581 11.391 1.00 8.61 451 VAL A CA 1
ATOM 3891 C C . VAL A 1 451 ? 29.561 82.782 12.232 1.00 8.74 451 VAL A C 1
ATOM 3892 O O . VAL A 1 451 ? 29.041 83.003 13.327 1.00 7.96 451 VAL A O 1
ATOM 3896 N N . LEU A 1 452 ? 30.525 83.542 11.718 1.00 10.08 452 LEU A N 1
ATOM 3897 C CA . LEU A 1 452 ? 30.990 84.760 12.378 1.00 9.11 452 LEU A CA 1
ATOM 3898 C C . LEU A 1 452 ? 31.079 85.855 11.326 1.00 10.17 452 LEU A C 1
ATOM 3899 O O . LEU A 1 452 ? 31.464 85.597 10.184 1.00 10.46 452 LEU A O 1
ATOM 3904 N N . THR A 1 453 ? 30.708 87.074 11.709 1.00 8.69 453 THR A N 1
ATOM 3905 C CA . THR A 1 453 ? 30.799 88.215 10.810 1.00 11.15 453 THR A CA 1
ATOM 3906 C C . THR A 1 453 ? 32.281 88.608 10.814 1.00 12.33 453 THR A C 1
ATOM 3907 O O . THR A 1 453 ? 33.048 88.133 11.652 1.00 11.52 453 THR A O 1
ATOM 3911 N N . PRO A 1 454 ? 32.704 89.480 9.886 1.00 13.24 454 PRO A N 1
ATOM 3912 C CA . PRO A 1 454 ? 34.113 89.890 9.841 1.00 13.97 454 PRO A CA 1
ATOM 3913 C C . PRO A 1 454 ? 34.646 90.451 11.155 1.00 14.58 454 PRO A C 1
ATOM 3914 O O . PRO A 1 454 ? 35.839 90.335 11.452 1.00 14.69 454 PRO A O 1
ATOM 3918 N N . ASP A 1 455 ? 33.762 91.055 11.941 1.00 15.45 455 ASP A N 1
ATOM 3919 C CA . ASP A 1 455 ? 34.148 91.638 13.220 1.00 17.93 455 ASP A CA 1
ATOM 3920 C C . ASP A 1 455 ? 34.130 90.623 14.361 1.00 16.40 455 ASP A C 1
ATOM 3921 O O . ASP A 1 455 ? 34.388 90.969 15.515 1.00 18.14 455 ASP A O 1
ATOM 3926 N N . GLY A 1 456 ? 33.814 89.372 14.040 1.00 13.55 456 GLY A N 1
ATOM 3927 C CA . GLY A 1 456 ? 33.804 88.332 15.052 1.00 11.89 456 GLY A CA 1
ATOM 3928 C C . GLY A 1 456 ? 32.500 88.085 15.788 1.00 10.61 456 GLY A C 1
ATOM 3929 O O . GLY A 1 456 ? 32.469 87.299 16.735 1.00 12.70 456 GLY A O 1
ATOM 3930 N N . LYS A 1 457 ? 31.428 88.750 15.370 1.00 11.74 457 LYS A N 1
ATOM 3931 C CA . LYS A 1 457 ? 30.136 88.564 16.020 1.00 12.26 457 LYS A CA 1
ATOM 3932 C C . LYS A 1 457 ? 29.375 87.399 15.385 1.00 11.08 457 LYS A C 1
ATOM 3933 O O . LYS A 1 457 ? 29.698 86.963 14.282 1.00 11.85 457 LYS A O 1
ATOM 3939 N N . PRO 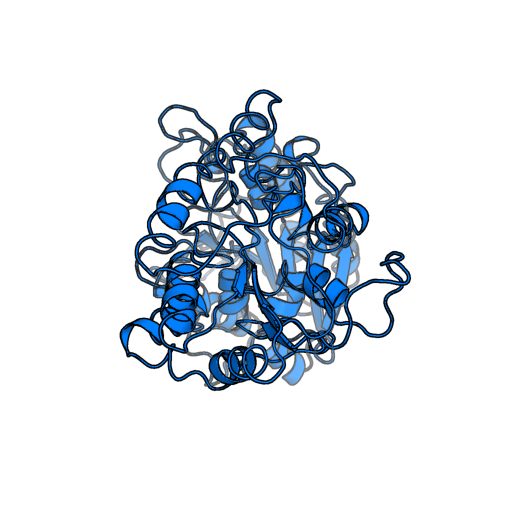A 1 458 ? 28.350 86.882 16.077 1.00 9.90 458 PRO A N 1
ATOM 3940 C CA . PRO A 1 458 ? 27.575 85.760 15.539 1.00 9.97 458 PRO A CA 1
ATOM 3941 C C . PRO A 1 458 ? 26.892 86.025 14.201 1.00 10.18 458 PRO A C 1
ATOM 3942 O O . PRO A 1 458 ? 26.274 87.070 14.001 1.00 10.25 458 PRO A O 1
ATOM 3946 N N . GLN A 1 459 ? 27.029 85.069 13.286 1.00 8.95 459 GLN A N 1
ATOM 3947 C CA . GLN A 1 459 ? 26.383 85.125 11.977 1.00 10.05 459 GLN A CA 1
ATOM 3948 C C . GLN A 1 459 ? 25.472 83.900 12.070 1.00 9.21 459 GLN A C 1
ATOM 3949 O O . GLN A 1 459 ? 25.929 82.763 11.951 1.00 8.55 459 GLN A O 1
ATOM 3955 N N . THR A 1 460 ? 24.187 84.151 12.307 1.00 8.03 460 THR A N 1
ATOM 3956 C CA . THR A 1 460 ? 23.195 83.099 12.507 1.00 8.17 460 THR A CA 1
ATOM 3957 C C . THR A 1 460 ? 22.397 82.649 11.286 1.00 8.92 460 THR A C 1
ATOM 3958 O O . THR A 1 460 ? 21.571 81.742 11.398 1.00 12.13 460 THR A O 1
ATOM 3962 N N . ALA A 1 461 ? 22.638 83.260 10.132 1.00 9.39 461 ALA A N 1
ATOM 3963 C CA . ALA A 1 461 ? 21.867 82.926 8.936 1.00 9.86 461 ALA A CA 1
ATOM 3964 C C . ALA A 1 461 ? 22.618 82.172 7.852 1.00 10.52 461 ALA A C 1
ATOM 3965 O O . ALA A 1 461 ? 23.771 81.782 8.026 1.00 12.95 461 ALA A O 1
ATOM 3967 N N . HIS A 1 462 ? 21.947 81.972 6.721 1.00 8.29 462 HIS A N 1
ATOM 3968 C CA . HIS A 1 462 ? 22.542 81.268 5.596 1.00 7.49 462 HIS A CA 1
ATOM 3969 C C . HIS A 1 462 ? 23.499 82.168 4.830 1.00 10.08 462 HIS A C 1
ATOM 3970 O O . HIS A 1 462 ? 23.631 83.358 5.132 1.00 11.97 462 HIS A O 1
ATOM 3977 N N . THR A 1 463 ? 24.173 81.587 3.843 1.00 10.18 463 THR A N 1
ATOM 3978 C CA . THR A 1 463 ? 25.096 82.329 2.991 1.00 10.39 463 THR A CA 1
ATOM 3979 C C . THR A 1 463 ? 24.657 82.079 1.555 1.00 10.03 463 THR A C 1
ATOM 3980 O O . THR A 1 463 ? 23.785 81.244 1.304 1.00 10.79 463 THR A O 1
ATOM 3984 N N . THR A 1 464 ? 25.266 82.790 0.613 1.00 11.77 464 THR A N 1
ATOM 3985 C CA . THR A 1 464 ? 24.930 82.627 -0.796 1.00 12.76 464 THR A CA 1
ATOM 3986 C C . THR A 1 464 ? 26.016 81.851 -1.535 1.00 13.54 464 THR A C 1
ATOM 3987 O O . THR A 1 464 ? 26.042 81.824 -2.764 1.00 15.84 464 THR A O 1
ATOM 3991 N N . ASN A 1 465 ? 26.903 81.210 -0.785 1.00 10.67 465 ASN A N 1
ATOM 3992 C CA . ASN A 1 465 ? 27.996 80.468 -1.397 1.00 11.14 465 ASN A CA 1
ATOM 3993 C C . ASN A 1 465 ? 27.526 79.196 -2.102 1.00 11.97 465 ASN A C 1
ATOM 3994 O O . ASN A 1 465 ? 26.519 78.599 -1.726 1.00 11.67 465 ASN A O 1
ATOM 3999 N N . PRO A 1 466 ? 28.249 78.779 -3.153 1.00 11.27 466 PRO A N 1
ATOM 4000 C CA . PRO A 1 466 ? 27.900 77.575 -3.915 1.00 12.01 466 PRO A CA 1
ATOM 4001 C C . PRO A 1 466 ? 28.109 76.288 -3.126 1.00 11.17 466 PRO A C 1
ATOM 4002 O O . PRO A 1 466 ? 28.948 76.223 -2.228 1.00 10.98 466 PRO A O 1
ATOM 4006 N N . VAL A 1 467 ? 27.338 75.263 -3.467 1.00 9.77 467 VAL A N 1
ATOM 4007 C CA . VAL A 1 467 ? 27.443 73.989 -2.775 1.00 9.17 467 VAL A CA 1
ATOM 4008 C C . VAL A 1 467 ? 28.283 72.985 -3.550 1.00 8.85 467 VAL A C 1
ATOM 4009 O O . VAL A 1 467 ? 28.360 73.031 -4.778 1.00 10.21 467 VAL A O 1
ATOM 4013 N N . PRO A 1 468 ? 28.929 72.061 -2.834 1.00 9.41 468 PRO A N 1
ATOM 4014 C CA . PRO A 1 468 ? 29.764 71.043 -3.468 1.00 10.51 468 PRO A CA 1
ATOM 4015 C C . PRO A 1 468 ? 28.922 69.914 -4.036 1.00 11.95 468 PRO A C 1
ATOM 4016 O O . PRO A 1 468 ? 27.765 69.732 -3.656 1.00 10.79 468 PRO A O 1
ATOM 4020 N N . VAL A 1 469 ? 29.512 69.178 -4.969 1.00 11.72 469 VAL A N 1
ATOM 4021 C CA . VAL A 1 469 ? 28.877 68.013 -5.560 1.00 12.62 469 VAL A CA 1
ATOM 4022 C C . VAL A 1 469 ? 29.991 67.034 -5.869 1.00 13.22 469 VAL A C 1
ATOM 4023 O O . VAL A 1 469 ? 30.959 67.378 -6.545 1.00 13.93 469 VAL A O 1
ATOM 4027 N N . ILE A 1 470 ? 29.863 65.825 -5.340 1.00 11.37 470 ILE A N 1
ATOM 4028 C CA . ILE A 1 470 ? 30.835 64.773 -5.593 1.00 12.32 470 ILE A CA 1
ATOM 4029 C C . ILE A 1 470 ? 30.040 63.549 -6.007 1.00 13.63 470 ILE A C 1
ATOM 4030 O O . ILE A 1 470 ? 29.098 63.159 -5.319 1.00 14.16 470 ILE A O 1
ATOM 4035 N N . VAL A 1 471 ? 30.399 62.962 -7.143 1.00 11.69 471 VAL A N 1
ATOM 4036 C CA . VAL A 1 471 ? 29.734 61.750 -7.608 1.00 12.31 471 VAL A CA 1
ATOM 4037 C C . VAL A 1 471 ? 30.812 60.683 -7.504 1.00 13.51 471 VAL A C 1
ATOM 4038 O O . VAL A 1 471 ? 31.827 60.756 -8.197 1.00 14.04 471 VAL A O 1
ATOM 4042 N N . THR A 1 472 ? 30.602 59.704 -6.629 1.00 11.90 472 THR A N 1
ATOM 4043 C CA . THR A 1 472 ? 31.604 58.664 -6.421 1.00 11.82 472 THR A CA 1
ATOM 4044 C C . THR A 1 472 ? 31.622 57.565 -7.477 1.00 13.09 472 THR A C 1
ATOM 4045 O O . THR A 1 472 ? 31.371 56.394 -7.184 1.00 15.10 472 THR A O 1
ATOM 4049 N N . LYS A 1 473 ? 31.925 57.964 -8.706 1.00 14.27 473 LYS A N 1
ATOM 4050 C CA . LYS A 1 473 ? 32.020 57.042 -9.830 1.00 16.10 473 LYS A CA 1
ATOM 4051 C C . LYS A 1 473 ? 33.243 57.437 -10.648 1.00 18.25 473 LYS A C 1
ATOM 4052 O O . LYS A 1 473 ? 33.341 58.566 -11.127 1.00 18.67 473 LYS A O 1
ATOM 4058 N N . LYS A 1 474 ? 34.178 56.503 -10.796 1.00 20.55 474 LYS A N 1
ATOM 4059 C CA . LYS A 1 474 ? 35.403 56.747 -11.551 1.00 23.00 474 LYS A CA 1
ATOM 4060 C C . LYS A 1 474 ? 35.125 56.761 -13.052 1.00 23.37 474 LYS A C 1
ATOM 4061 O O . LYS A 1 474 ? 34.133 56.197 -13.512 1.00 22.99 474 LYS A O 1
ATOM 4067 N N . GLY A 1 475 ? 36.003 57.414 -13.808 1.00 24.27 475 GLY A N 1
ATOM 4068 C CA . GLY A 1 475 ? 35.856 57.448 -15.254 1.00 24.74 475 GLY A CA 1
ATOM 4069 C C . GLY A 1 475 ? 34.918 58.461 -15.884 1.00 25.34 475 GLY A C 1
ATOM 4070 O O . GLY A 1 475 ? 34.736 58.449 -17.101 1.00 25.06 475 GLY A O 1
ATOM 4071 N N . ILE A 1 476 ? 34.316 59.332 -15.081 1.00 24.06 476 ILE A N 1
ATOM 4072 C CA . ILE A 1 476 ? 33.409 60.339 -15.625 1.00 23.32 476 ILE A CA 1
ATOM 4073 C C . ILE A 1 476 ? 33.843 61.743 -15.224 1.00 21.88 476 ILE A C 1
ATOM 4074 O O . ILE A 1 476 ? 34.707 61.915 -14.365 1.00 22.40 476 ILE A O 1
ATOM 4079 N N . LYS A 1 477 ? 33.245 62.742 -15.863 1.00 22.29 477 LYS A N 1
ATOM 4080 C CA . LYS A 1 477 ? 33.538 64.137 -15.563 1.00 23.59 477 LYS A CA 1
ATOM 4081 C C . LYS A 1 477 ? 32.231 64.880 -15.333 1.00 22.00 477 LYS A C 1
ATOM 4082 O O . LYS A 1 477 ? 31.211 64.562 -15.945 1.00 21.40 477 LYS A O 1
ATOM 4088 N N . LEU A 1 478 ? 32.265 65.868 -14.446 1.00 21.51 478 LEU A N 1
ATOM 4089 C CA . LEU A 1 478 ? 31.081 66.664 -14.151 1.00 20.98 478 LEU A CA 1
ATOM 4090 C C . LEU A 1 478 ? 31.267 68.058 -14.733 1.00 21.09 478 LEU A C 1
ATOM 4091 O O . LEU A 1 478 ? 32.323 68.672 -14.568 1.00 22.91 478 LEU A O 1
ATOM 4096 N N . ARG A 1 479 ? 30.247 68.556 -15.421 1.00 20.96 479 ARG A N 1
ATOM 4097 C CA . ARG A 1 479 ? 30.325 69.880 -16.016 1.00 22.87 479 ARG A CA 1
ATOM 4098 C C . ARG A 1 479 ?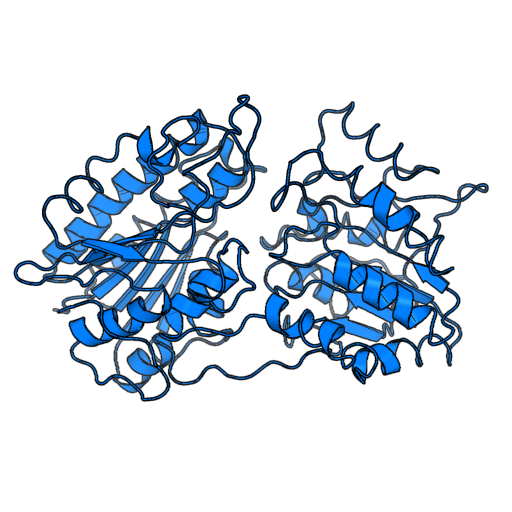 30.169 70.949 -14.942 1.00 22.78 479 ARG A C 1
ATOM 4099 O O . ARG A 1 479 ? 29.555 70.714 -13.901 1.00 21.99 479 ARG A O 1
ATOM 4107 N N . ASP A 1 480 ? 30.740 72.119 -15.200 1.00 22.66 480 ASP A N 1
ATOM 4108 C CA . ASP A 1 480 ? 30.674 73.233 -14.264 1.00 23.42 480 ASP A CA 1
ATOM 4109 C C . ASP A 1 480 ? 29.533 74.170 -14.650 1.00 23.72 480 ASP A C 1
ATOM 4110 O O . ASP A 1 480 ? 28.990 74.078 -15.751 1.00 24.39 480 ASP A O 1
ATOM 4115 N N . GLY A 1 481 ? 29.168 75.066 -13.737 1.00 23.04 481 GLY A N 1
ATOM 4116 C CA . GLY A 1 481 ? 28.100 76.012 -14.012 1.00 21.91 481 GLY A CA 1
ATOM 4117 C C . GLY A 1 481 ? 26.699 75.473 -13.781 1.00 20.98 481 GLY A C 1
ATOM 4118 O O . GLY A 1 481 ? 25.719 76.067 -14.233 1.00 21.69 481 GLY A O 1
ATOM 4119 N N . GLY A 1 482 ? 26.603 74.355 -13.069 1.00 18.24 482 GLY A N 1
ATOM 4120 C CA . GLY A 1 482 ? 25.308 73.752 -12.800 1.00 16.90 482 GLY A CA 1
ATOM 4121 C C . GLY A 1 482 ? 24.527 74.391 -11.666 1.00 15.18 482 GLY A C 1
ATOM 4122 O O . GLY A 1 482 ? 25.028 75.270 -10.960 1.00 14.45 482 GLY A O 1
ATOM 4123 N N . ILE A 1 483 ? 23.290 73.932 -11.496 1.00 12.97 483 ILE A N 1
ATOM 4124 C CA . ILE A 1 483 ? 22.393 74.436 -10.460 1.00 12.75 483 ILE A CA 1
ATOM 4125 C C . ILE A 1 483 ? 21.763 73.255 -9.725 1.00 12.22 483 ILE A C 1
ATOM 4126 O O . ILE A 1 483 ? 21.883 72.111 -10.163 1.00 11.47 483 ILE A O 1
ATOM 4131 N N . LEU A 1 484 ? 21.090 73.526 -8.611 1.00 11.06 484 LEU A N 1
ATOM 4132 C CA . LEU A 1 484 ? 20.462 72.454 -7.843 1.00 9.85 484 LEU A CA 1
ATOM 4133 C C . LEU A 1 484 ? 19.526 71.596 -8.688 1.00 10.60 484 LEU A C 1
ATOM 4134 O O . LEU A 1 484 ? 19.421 70.388 -8.467 1.00 10.03 484 LEU A O 1
ATOM 4139 N N . GLY A 1 485 ? 18.853 72.223 -9.649 1.00 11.24 485 GLY A N 1
ATOM 4140 C CA . GLY A 1 485 ? 17.933 71.503 -10.513 1.00 11.67 485 GLY A CA 1
ATOM 4141 C C . GLY A 1 485 ? 18.582 70.484 -11.436 1.00 12.85 485 GLY A C 1
ATOM 4142 O O . GLY A 1 485 ? 17.885 69.807 -12.193 1.00 12.56 485 GLY A O 1
ATOM 4143 N N . ASP A 1 486 ? 19.907 70.372 -11.382 1.00 12.36 486 ASP A N 1
ATOM 4144 C CA . ASP A 1 486 ? 20.621 69.413 -12.223 1.00 12.53 486 ASP A CA 1
ATOM 4145 C C . ASP A 1 486 ? 20.926 68.113 -11.483 1.00 13.15 486 ASP A C 1
ATOM 4146 O O . ASP A 1 486 ? 21.379 67.139 -12.084 1.00 13.05 486 ASP A O 1
ATOM 4151 N N . LEU A 1 487 ? 20.674 68.089 -10.180 1.00 10.42 487 LEU A N 1
ATOM 4152 C CA . LEU A 1 487 ? 20.955 66.900 -9.384 1.00 10.52 487 LEU A CA 1
ATOM 4153 C C . LEU A 1 487 ? 20.046 65.706 -9.669 1.00 10.80 487 LEU A C 1
ATOM 4154 O O . LEU A 1 487 ? 20.528 64.578 -9.780 1.00 12.99 487 LEU A O 1
ATOM 4159 N N . ALA A 1 488 ? 18.741 65.937 -9.779 1.00 10.67 488 ALA A N 1
ATOM 4160 C CA . ALA A 1 488 ? 17.810 64.842 -10.056 1.00 9.95 488 ALA A CA 1
ATOM 4161 C C . ALA A 1 488 ? 18.144 64.215 -11.408 1.00 12.29 488 ALA A C 1
ATOM 4162 O O . ALA A 1 488 ? 18.184 62.994 -11.533 1.00 13.13 488 ALA A O 1
ATOM 4164 N N . PRO A 1 489 ? 18.368 65.043 -12.441 1.00 12.36 489 PRO A N 1
ATOM 4165 C CA . PRO A 1 489 ? 18.705 64.480 -13.753 1.00 13.39 489 PRO A CA 1
ATOM 4166 C C . PRO A 1 489 ? 19.980 63.640 -13.669 1.00 14.60 489 PRO A C 1
ATOM 4167 O O . PRO A 1 489 ? 20.125 62.638 -14.368 1.00 15.15 489 PRO A O 1
ATOM 4171 N N . THR A 1 490 ? 20.904 64.056 -12.809 1.00 13.47 490 THR A N 1
ATOM 4172 C CA . THR A 1 490 ? 22.160 63.336 -12.632 1.00 14.25 490 THR A CA 1
ATOM 4173 C C . THR A 1 490 ? 21.899 61.986 -11.972 1.00 14.14 490 THR A C 1
ATOM 4174 O O . THR A 1 490 ? 22.485 60.967 -12.347 1.00 14.95 490 THR A O 1
ATOM 4178 N N . MET A 1 491 ? 21.005 61.980 -10.991 1.00 12.48 491 MET A N 1
ATOM 4179 C CA . MET A 1 491 ? 20.673 60.754 -10.284 1.00 12.22 491 MET A CA 1
ATOM 4180 C C . MET 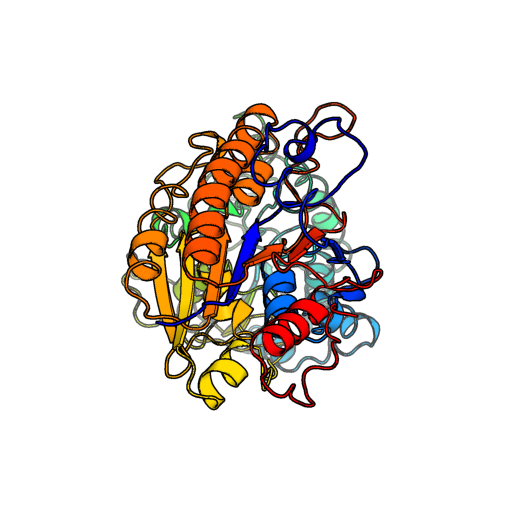A 1 491 ? 19.989 59.763 -11.222 1.00 13.71 491 MET A C 1
ATOM 4181 O O . MET A 1 491 ? 20.278 58.564 -11.186 1.00 14.04 491 MET A O 1
ATOM 4186 N N . LEU A 1 492 ? 19.087 60.259 -12.064 1.00 13.65 492 LEU A N 1
ATOM 4187 C CA . LEU A 1 492 ? 18.393 59.392 -13.013 1.00 14.09 492 LEU A CA 1
ATOM 4188 C C . LEU A 1 492 ? 19.389 58.841 -14.029 1.00 15.36 492 LEU A C 1
ATOM 4189 O O . LEU A 1 492 ? 19.266 57.701 -14.476 1.00 16.03 492 LEU A O 1
ATOM 4194 N N . ASP A 1 493 ? 20.373 59.661 -14.384 1.00 14.66 493 ASP A N 1
ATOM 4195 C CA . ASP A 1 493 ? 21.407 59.267 -15.337 1.00 17.15 493 ASP A CA 1
ATOM 4196 C C . ASP A 1 493 ? 22.153 58.060 -14.771 1.00 16.70 493 ASP A C 1
ATOM 4197 O O . ASP A 1 493 ? 22.362 57.063 -15.464 1.00 16.60 493 ASP A O 1
ATOM 4202 N N . LEU A 1 494 ? 22.547 58.155 -13.504 1.00 15.68 494 LEU A N 1
ATOM 4203 C CA . LEU A 1 494 ? 23.268 57.079 -12.832 1.00 16.00 494 LEU A CA 1
ATOM 4204 C C . LEU A 1 494 ? 22.421 55.820 -12.675 1.00 16.47 494 LEU A C 1
ATOM 4205 O O . LEU A 1 494 ? 22.944 54.707 -12.699 1.00 17.65 494 LEU A O 1
ATOM 4210 N N . LEU A 1 495 ? 21.114 55.999 -12.509 1.00 15.71 495 LEU A N 1
ATOM 4211 C CA . LEU A 1 495 ? 20.198 54.874 -12.349 1.00 16.56 495 LEU A CA 1
ATOM 4212 C C . LEU A 1 495 ? 19.764 54.304 -13.696 1.00 17.39 495 LEU A C 1
ATOM 4213 O O . LEU A 1 495 ? 19.072 53.286 -13.753 1.00 18.66 495 LEU A O 1
ATOM 4218 N N . GLY A 1 496 ? 20.166 54.967 -14.776 1.00 18.42 496 GLY A N 1
ATOM 4219 C CA . GLY A 1 496 ? 19.806 54.503 -16.105 1.00 19.71 496 GLY A CA 1
ATOM 4220 C C . GLY A 1 496 ? 18.320 54.613 -16.388 1.00 20.17 496 GLY A C 1
ATOM 4221 O O . GLY A 1 496 ? 17.752 53.779 -17.095 1.00 20.76 496 GLY A O 1
ATOM 4222 N N . LEU A 1 497 ? 17.688 55.644 -15.835 1.00 19.20 497 LEU A N 1
ATOM 4223 C CA . LEU A 1 497 ? 16.259 55.863 -16.030 1.00 18.36 497 LEU A CA 1
ATOM 4224 C C . LEU A 1 497 ? 15.995 57.061 -16.934 1.00 18.93 497 LEU A C 1
ATOM 4225 O O . LEU A 1 497 ? 16.715 58.060 -16.886 1.00 19.51 497 LEU A O 1
ATOM 4230 N N . PRO A 1 498 ? 14.953 56.976 -17.775 1.00 19.54 498 PRO A N 1
ATOM 4231 C CA . PRO A 1 498 ? 14.601 58.066 -18.688 1.00 19.92 498 PRO A CA 1
ATOM 4232 C C . PRO A 1 498 ? 14.233 59.332 -17.916 1.00 19.19 498 PRO A C 1
ATOM 4233 O O . PRO A 1 498 ? 13.580 59.267 -16.874 1.00 20.16 498 PRO A O 1
ATOM 4237 N N . GLN A 1 499 ? 14.653 60.481 -18.433 1.00 18.13 499 GLN A N 1
ATOM 4238 C CA . GLN A 1 499 ? 14.362 61.755 -17.787 1.00 17.16 499 GLN A CA 1
ATOM 4239 C C . GLN A 1 499 ? 13.052 62.328 -18.318 1.00 17.62 499 GLN A C 1
ATOM 4240 O O . GLN A 1 499 ? 12.877 62.478 -19.529 1.00 18.90 499 GLN A O 1
ATOM 4246 N N . PRO A 1 500 ? 12.108 62.651 -17.418 1.00 16.26 500 PRO A N 1
ATOM 4247 C CA . PRO A 1 500 ? 10.819 63.209 -17.837 1.00 17.13 500 PRO A CA 1
ATOM 4248 C C . PRO A 1 500 ? 10.969 64.609 -18.426 1.00 17.40 500 PRO A C 1
ATOM 4249 O O . PRO A 1 500 ? 11.911 65.331 -18.100 1.00 17.65 500 PRO A O 1
ATOM 4253 N N . LYS A 1 501 ? 10.038 64.987 -19.295 1.00 18.80 501 LYS A N 1
ATOM 4254 C CA . LYS A 1 501 ? 10.082 66.297 -19.934 1.00 19.43 501 LYS A CA 1
ATOM 4255 C C . LYS A 1 501 ? 9.979 67.433 -18.920 1.00 19.13 501 LYS A C 1
ATOM 4256 O O . LYS A 1 501 ? 10.509 68.519 -19.147 1.00 20.03 501 LYS A O 1
ATOM 4262 N N . GLU A 1 502 ? 9.299 67.180 -17.805 1.00 17.48 502 GLU A N 1
ATOM 4263 C CA . GLU A 1 502 ? 9.131 68.198 -16.772 1.00 17.92 502 GLU A CA 1
ATOM 4264 C C . GLU A 1 502 ? 10.458 68.604 -16.135 1.00 16.79 502 GLU A C 1
ATOM 4265 O O . GLU A 1 502 ? 10.596 69.721 -15.632 1.00 15.15 502 GLU A O 1
ATOM 4271 N N . MET A 1 503 ? 11.431 67.699 -16.141 1.00 15.53 503 MET A N 1
ATOM 4272 C CA . MET A 1 503 ? 12.738 68.014 -15.580 1.00 15.25 503 MET A CA 1
ATOM 4273 C C . MET A 1 503 ? 13.548 68.721 -16.652 1.00 16.81 503 MET A C 1
ATOM 4274 O O . MET A 1 503 ? 14.134 68.081 -17.525 1.00 17.44 503 MET A O 1
ATOM 4279 N N . THR A 1 504 ? 13.567 70.046 -16.588 1.00 15.74 504 THR A N 1
ATOM 4280 C CA . THR A 1 504 ? 14.298 70.842 -17.561 1.00 17.00 504 THR A CA 1
ATOM 4281 C C . THR A 1 504 ? 15.768 70.987 -17.180 1.00 17.10 504 THR A C 1
ATOM 4282 O O . THR A 1 504 ? 16.551 71.600 -17.907 1.00 17.26 504 THR A O 1
ATOM 4286 N N . GLY A 1 505 ? 16.134 70.420 -16.034 1.00 15.85 505 GLY A N 1
ATOM 4287 C CA . GLY A 1 505 ? 17.519 70.454 -15.602 1.00 15.78 505 GLY A CA 1
ATOM 4288 C C . GLY A 1 505 ? 18.297 69.496 -16.489 1.00 17.31 505 GLY A C 1
ATOM 4289 O O . GLY A 1 505 ? 17.697 68.763 -17.276 1.00 17.29 505 GLY A O 1
ATOM 4290 N N . LYS A 1 506 ? 19.619 69.484 -16.366 1.00 17.52 506 LYS A N 1
ATOM 4291 C CA . LYS A 1 506 ? 20.444 68.609 -17.194 1.00 18.59 506 LYS A CA 1
ATOM 4292 C C . LYS A 1 506 ? 21.497 67.864 -16.382 1.00 17.16 506 LYS A C 1
ATOM 4293 O O . LYS A 1 506 ? 22.149 68.444 -15.515 1.00 17.30 506 LYS A O 1
ATOM 4299 N N . SER A 1 507 ? 21.663 66.576 -16.669 1.00 15.79 507 SER A N 1
ATOM 4300 C CA . SER A 1 507 ? 22.649 65.770 -15.960 1.00 15.47 507 SER A CA 1
ATOM 4301 C C . SER A 1 507 ? 24.011 66.455 -15.936 1.00 15.62 507 SER A C 1
ATOM 4302 O O . SER A 1 507 ? 24.436 67.057 -16.924 1.00 16.79 507 SER A O 1
ATOM 4305 N N . LEU A 1 508 ? 24.690 66.354 -14.799 1.00 14.90 508 LEU A N 1
ATOM 4306 C CA . LEU A 1 508 ? 26.009 66.950 -14.622 1.00 15.65 508 LEU A CA 1
ATOM 4307 C C . LEU A 1 508 ? 27.109 66.104 -15.254 1.00 17.12 508 LEU A C 1
ATOM 4308 O O . LEU A 1 508 ? 28.231 66.574 -15.438 1.00 18.50 508 LEU A O 1
ATOM 4313 N N . ILE A 1 509 ? 26.788 64.856 -15.579 1.00 17.71 509 ILE A N 1
ATOM 4314 C CA . ILE A 1 509 ? 27.764 63.948 -16.172 1.00 18.60 509 ILE A CA 1
ATOM 4315 C C . ILE A 1 509 ? 27.990 64.241 -17.655 1.00 19.97 509 ILE A C 1
ATOM 4316 O O . ILE A 1 509 ? 27.070 64.149 -18.467 1.00 20.61 509 ILE A O 1
ATOM 4321 N N .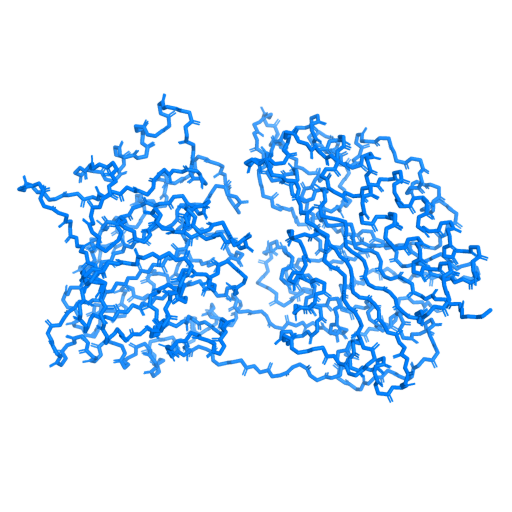 VAL A 1 510 ? 29.226 64.597 -17.995 1.00 21.42 510 VAL A N 1
ATOM 4322 C CA . VAL A 1 510 ? 29.588 64.913 -19.373 1.00 24.00 510 VAL A CA 1
ATOM 4323 C C . VAL A 1 510 ? 29.496 63.682 -20.268 1.00 23.63 510 VAL A C 1
ATOM 4324 O O . VAL A 1 510 ? 29.919 62.593 -19.883 1.00 26.74 510 VAL A O 1
#

Secondary structure (DSSP, 8-state):
----EEEEEETT----S--TT-HHHHS--HHHHHHHHHS-EEEEE-SGGGGTS-TT----HHHHHHHHHHTSPPPPHHHHHHHHHHTT-GGG-HHHHHHHHHHHHHT--EEEEEE-SS--SS--HHHHHHHHHHHHHTT---EEEEEEE-SSSS-TT-HHHHHHHHHHHHHHHT--EEEEEEEHHHHT--S--HHHHHHHHHHHHH--S-EESSHHHHHHHHHHTT--GGGPPPEEEB-TTSSBS----TT-EEEE----STTTHHHHHHHH-SS--SS---TT---S-EEEESS---TTS-SEESS------S-HHHHHHHTT--EEEEEEGGGHHIIIIITTTS--SPPTTEEEEEEPPPS-SSGGGSTTTTHHHHHHHHHHHHHTT--SEEEEEE-HHHHHHTTT-HHHHHHHHHHHHHHHHHHHHHHHHTT-EEEEE-SSBSTT--B-TTS-B--S-B-PPEEEEE--TT--B-SSEEGGGHHHHHHHHHT-PPPTT-----SB-

CATH classification: 3.40.1450.10 (+1 more: 3.40.720.10)

Nearest PDB structures (foldseek):
  1o99-assembly1_A  TM=1.002E+00  e=0.000E+00  Geobacillus stearothermophilus
  1eqj-assembly1_A  TM=1.001E+00  e=0.000E+00  Geobacillus stearothermophilus
  4qax-assembly1_A  TM=7.424E-01  e=2.195E-77  Staphylococcus aureus subsp. aureus NCTC 8325
  2ify-assembly1_A  TM=5.715E-01  e=3.533E-86  Bacillus anthracis
  5kgl-assembly2_B  TM=5.571E-01  e=1.433E-60  Caenorhabditis elegans

Foldseek 3Di:
DFQAEEEEAAAFAFDDPDQVQFLNVPFDQPQVVVLPVPFFKFWFFQDDQLQQHHPPAFHHLLSQLLLLQQLARDHDPLNVQVVCVVVVNLLVQPLLVVQLVLCVVVVHAEEEEEEQDCLSHFFHNVSVLVSLLSSLVSVRAHYEYAYAFECQSDNQACVVVSVVVVVVSCVVSVHYDYWKYHALLQCFDLQLPVVSVLQQLCCQAVVDDAEEQDPVVLQVVCVVVVHTRNGRGIHGHAHPVGHGPHHDAASHEYAYRTADARRNPPNQLQLAAPDDDSDDSDDRRYDNYAYEYCEDHDPSRPYHYRDYDDASPPGLQQLCLVVPFAEEFEDESVCQCSSACSNNNNDRDHRVNYYYDYHYWDDDSACLVPLLTCLVVRLVVVLVVLVVVRGNYYYHYQCRLLRNLLVLDNPSSSVNSNSNSVSVNSVQVSSVVSVYKYWYKHNFHRSRHQADPVGHGDRHTDSGIMMIGISDPDWHFDYHHHSSQNSQQSCVRVVHDDDPSNPRHHRTD

Solvent-accessible surface area: 19777 Å² total; per-residue (Å²): 117,67,142,7,5,0,2,0,0,2,0,0,5,0,49,49,149,93,76,100,2,1,0,10,45,75,5,109,21,88,22,14,62,91,6,57,116,105,33,24,72,7,50,2,108,4,35,5,128,13,0,7,6,34,159,61,31,26,1,2,1,18,4,1,0,18,0,1,0,0,0,28,91,12,124,8,30,4,22,74,0,53,56,10,50,172,103,43,89,4,33,150,21,152,16,0,46,39,0,0,63,34,4,87,141,107,52,24,13,0,0,0,0,0,0,2,0,64,6,2,4,4,0,30,2,103,0,0,9,2,0,0,104,0,0,40,129,50,28,6,164,102,3,25,0,0,1,1,0,4,2,28,11,21,30,33,88,34,2,46,103,13,0,124,62,1,50,92,56,25,174,126,47,66,14,12,90,13,0,3,0,5,0,6,40,29,1,0,6,23,30,144,96,37,114,52,1,46,105,0,2,65,1,4,13,68,14,81,36,52,76,47,143,49,14,65,104,2,1,111,42,16,35,157,120,43,67,84,1,18,63,2,82,6,3,1,6,17,117,154,96,45,144,23,23,12,33,3,109,71,59,7,0,0,0,0,0,0,7,7,10,13,23,0,52,13,1,0,19,0,9,20,33,166,108,28,219,96,22,113,15,11,132,183,30,6,92,139,25,29,0,0,4,1,10,66,4,28,166,77,14,65,33,115,28,10,21,115,77,113,131,43,79,28,1,1,0,46,3,0,20,115,84,66,28,91,0,0,0,0,0,2,32,5,5,49,34,0,0,3,34,4,0,3,13,36,81,112,126,77,12,104,41,8,53,44,36,86,29,101,12,18,159,37,76,42,22,26,111,76,15,60,2,7,0,84,92,1,5,73,20,0,51,134,31,11,120,53,39,62,11,34,0,2,0,0,1,3,1,1,0,0,10,0,0,12,28,2,99,36,107,27,0,17,123,0,3,59,10,4,6,85,0,2,3,104,0,0,63,24,0,54,89,55,41,5,25,0,0,0,0,0,0,2,0,0,0,0,37,0,31,34,116,103,32,137,62,27,10,9,15,12,69,39,50,0,0,0,0,0,4,85,125,86,34,156,17,60,113,60,1,27,0,0,7,0,2,2,0,0,0,66,26,37,64,31,93,80,23,180,49,5,112,10,137,17,0,35,128

Radius of gyration: 23.03 Å; Cα contacts (8 Å, |Δi|>4): 1305; chains: 1; bounding box: 60×64×51 Å

Organism: Geobacillus stearothermophilus (NCBI:txid1422)

InterPro domains:
  IPR005995 Phosphoglycerate mutase, 2,3-bisphosphoglycerate-independent [MF_01038] (4-510)
  IPR005995 Phosphoglycerate mutase, 2,3-bisphosphoglycerate-independent [PIRSF001492] (2-510)
  IPR005995 Phosphoglycerate mutase, 2,3-bisphosphoglycerate-independent [PTHR31637] (3-510)
  IPR005995 Phosphoglycerate mutase, 2,3-bisphosphoglycerate-independent [TIGR01307] (4-509)
  IPR005995 Phosphoglycerate mutase, 2,3-bisphosphoglycerate-independent [cd16010] (4-509)
  IPR006124 Metalloenzyme [PF01676] (4-498)
  IPR011258 BPG-independent PGAM, N-terminal [PF06415] (82-299)
  IPR017850 Alkaline-phosphatase-like, core domain superfamily [G3DSA:3.40.720.10] (5-509)
  IPR017850 Alkaline-phosphatase-like, core domain superfamily [SSF53649] (3-509)
  IPR036646 BPG-independent phosphoglycerate mutase, domain B superfamily [G3DSA:3.40.1450.10] (77-312)
  IPR036646 BPG-independent phosphoglycerate mutase, domain B superfamily [SSF64158] (77-310)

Sequence (509 aa):
SKKPVALIILDGFALLRDETYGNAVAQANNKPNFDRRYWNEYPHTTLKACCGEAVGLPEGQMGNSEVGHLNIGAGRIVYQSLTRINIIAIREGEFDRRNETFLAAMNNHVVKKQHGTSLHLFGLLLSDGGVHSHIHHLYALLRLAAKKEGVKRVYIIHGFLDGRDVGPQTAPQQYIKELQEKKIKEYGVVGEEIATLSSGRYYSMDRDKKRWDRVEKKAYRAMVVYGEGPTYRDPLEECIIEEDSYKKHGIIYDEFVLPSVIVRREDGRPVATIQDNDAIIFYYNFRPDRAIQISNTFTNNEDFREEFDRGGPPKKHHPKHLFFVCLTHFSETVAGGYVAFKPTNLDNTIGEVLSQHGLRQLRIAETEKYPHVTFFMSGGREEEFPGEDRILINSPKVPTYDLKPEMSAYYEVTDDALLKEIEEADKYDAIILNYANPDMVGHSGKLEPTIKKAVEAVDECLGKVVDAILAKGGIIAIITADHGNADEVLTPDGKPQTAHTTNPVPVIVTKKGIKLRDGGILGDLAPTMLDLLGLPQPKEMTGKSLIV

GO terms:
  GO:0004619 phosphoglycerate mutase activity (F, IDA)
  GO:0030145 manganese ion binding (F, IDA)
  GO:0043937 regulation of sporulation (P, IDA)